Protein AF-A0A835CN83-F1 (afdb_monomer_lite)

Foldseek 3Di:
DDDDDDDDDDDDDDDDDDDDDDDDDDDPDPPCPVVPVVVLVVLCVVVVVLLVDPDPVSDALVNLVVLLVVLLDLSSLLSCLQCLLVQCPDPRRVVSSLSNVVSSVVNLPVPDPSSVCSQPPRVQPRPPVNPLSVCCVVPVVPPQNLLSVLVVVLVVCVSVLVPDLLLVVLCVLLPDDPVVLVVLQPDPQLLVSVVSSLLVLLSSLLSHHPVLLVVVVCVVVVNPPPVVSLQVSLVSLLSSLLSVLVSLLDLVNCVSSVDDLVSSLVSNCSSQLNDDLCVNQVSHNPPPPVCSVSSSCSNNLHANDQSSLVSLLVSCPDPSNVHALVSSLVSSLVNLVSQLLNADPVRRSQDDQDLCSLVSQLVSQWDDDDPPFDFDPPDDAAGKGFQVSNLSSLVSLLSNCLSYVQHSVVCCCPQFQQNVVLLLCLQLVPLFPPPPLQQDPVVSVVLVVVQVVQLVVFLVSLQVNVCRRCVRPVNDRGDPVRDPCSVTIDGSDRRDGHHGRDPVSSVVSSVCCVSSVSSLSLQQDVNPRSVVVSVVSSVVRDPDQSPSLLVSLVPNPDDPVSHDLLSLLSNQLSDDPVCCVVDVSSVVSLVVLLCCQAPLPHDLVSNLRNCLNLLVQCLDPDPSSNVSSVSSVCSNLVPQDQPPPPDDDDDDDDDDDDDDDDDDDDDDDDDPDPPVVVVVVVPCVVCVRRQVSGSSSVVNLVVNLVSVVSVCVVDVCPPVNCVSPVPDDDPPPPD

Structure (mmCIF, N/CA/C/O backbone):
data_AF-A0A835CN83-F1
#
_entry.id   AF-A0A835CN83-F1
#
loop_
_atom_site.group_PDB
_atom_site.id
_atom_site.type_symbol
_atom_site.label_atom_id
_atom_site.label_alt_id
_atom_site.label_comp_id
_atom_site.label_asym_id
_atom_site.label_entity_id
_atom_site.label_seq_id
_atom_site.pdbx_PDB_ins_code
_atom_site.Cartn_x
_atom_site.Cartn_y
_atom_site.Cartn_z
_atom_site.occupancy
_atom_site.B_iso_or_equiv
_atom_site.auth_seq_id
_atom_site.auth_comp_id
_atom_site.auth_asym_id
_atom_site.auth_atom_id
_atom_site.pdbx_PDB_model_num
ATOM 1 N N . MET A 1 1 ? 28.971 -38.836 -29.213 1.00 28.48 1 MET A N 1
ATOM 2 C CA . MET A 1 1 ? 29.038 -39.868 -30.262 1.00 28.48 1 MET A CA 1
ATOM 3 C C . MET A 1 1 ? 27.777 -39.673 -31.078 1.00 28.48 1 MET A C 1
ATOM 5 O O . MET A 1 1 ? 26.727 -39.728 -30.466 1.00 28.48 1 MET A O 1
ATOM 9 N N . GLU A 1 2 ? 27.966 -39.272 -32.339 1.00 25.97 2 GLU A N 1
ATOM 10 C CA . GLU A 1 2 ? 27.030 -39.091 -33.472 1.00 25.97 2 GLU A CA 1
ATOM 11 C C . GLU A 1 2 ? 25.628 -38.470 -33.270 1.00 25.97 2 GLU A C 1
ATOM 13 O O . GLU A 1 2 ? 24.871 -38.804 -32.368 1.00 25.97 2 GLU A O 1
ATOM 18 N N . CYS A 1 3 ? 25.355 -37.506 -34.155 1.00 33.38 3 CYS A N 1
ATOM 19 C CA . CYS A 1 3 ? 24.150 -36.700 -34.333 1.00 33.38 3 CYS A CA 1
ATOM 20 C C . CYS A 1 3 ? 22.911 -37.531 -34.692 1.00 33.38 3 CYS A C 1
ATOM 22 O O . CYS A 1 3 ? 23.062 -38.555 -35.343 1.00 33.38 3 CYS A O 1
ATOM 24 N N . ASP A 1 4 ? 21.718 -37.008 -34.387 1.00 25.53 4 ASP A N 1
ATOM 25 C CA . ASP A 1 4 ? 20.639 -36.902 -35.378 1.00 25.53 4 ASP A CA 1
ATOM 26 C C . ASP A 1 4 ? 19.618 -35.827 -34.963 1.00 25.53 4 ASP A C 1
ATOM 28 O O . ASP A 1 4 ? 19.168 -35.761 -33.816 1.00 25.53 4 ASP A O 1
ATOM 32 N N . ASP A 1 5 ? 19.335 -34.942 -35.920 1.00 34.91 5 ASP A N 1
ATOM 33 C CA . ASP A 1 5 ? 18.333 -33.880 -35.892 1.00 34.91 5 ASP A CA 1
ATOM 34 C C . ASP A 1 5 ? 16.921 -34.478 -35.932 1.00 34.91 5 ASP A C 1
ATOM 36 O O . ASP A 1 5 ? 16.636 -35.310 -36.790 1.00 34.91 5 ASP A O 1
ATOM 40 N N . ASP A 1 6 ? 16.000 -33.973 -35.103 1.00 27.52 6 ASP A N 1
ATOM 41 C CA . ASP A 1 6 ? 14.572 -34.136 -35.384 1.00 27.52 6 ASP A CA 1
ATOM 42 C C . ASP A 1 6 ? 13.789 -32.850 -35.079 1.00 27.52 6 ASP A C 1
ATOM 44 O O . ASP A 1 6 ? 13.500 -32.469 -33.940 1.00 27.52 6 ASP A O 1
ATOM 48 N N . SER A 1 7 ? 13.484 -32.126 -36.154 1.00 31.75 7 SER A N 1
ATOM 49 C CA . SER A 1 7 ? 12.671 -30.917 -36.177 1.00 31.75 7 SER A CA 1
ATOM 50 C C . SER A 1 7 ? 11.182 -31.263 -36.054 1.00 31.75 7 SER A C 1
ATOM 52 O O . SER A 1 7 ? 10.487 -31.457 -37.053 1.00 31.75 7 SER A O 1
ATOM 54 N N . GLY A 1 8 ? 10.666 -31.298 -34.826 1.00 28.48 8 GLY A N 1
ATOM 55 C CA . GLY A 1 8 ? 9.232 -31.423 -34.551 1.00 28.48 8 GLY A CA 1
ATOM 56 C C . GLY A 1 8 ? 8.462 -30.135 -34.867 1.00 28.48 8 GLY A C 1
ATOM 57 O O . GLY A 1 8 ? 8.512 -29.167 -34.109 1.00 28.48 8 GLY A O 1
ATOM 58 N N . THR A 1 9 ? 7.716 -30.124 -35.974 1.00 31.83 9 THR A N 1
ATOM 59 C CA . THR A 1 9 ? 6.737 -29.070 -36.297 1.00 31.83 9 THR A CA 1
ATOM 60 C C . THR A 1 9 ? 5.419 -29.358 -35.574 1.00 31.83 9 THR A C 1
ATOM 62 O O . THR A 1 9 ? 4.858 -30.446 -35.695 1.00 31.83 9 THR A O 1
ATOM 65 N N . SER A 1 10 ? 4.921 -28.382 -34.816 1.00 31.45 10 SER A N 1
ATOM 66 C CA . SER A 1 10 ? 3.666 -28.451 -34.069 1.00 31.45 10 SER A CA 1
ATOM 67 C C . SER A 1 10 ? 2.433 -28.426 -34.982 1.00 31.45 10 SER A C 1
ATOM 69 O O . SER A 1 10 ? 2.296 -27.608 -35.890 1.00 31.45 10 SER A O 1
ATOM 71 N N . ILE A 1 11 ? 1.513 -29.346 -34.698 1.00 31.83 11 ILE A N 1
ATOM 72 C CA . ILE A 1 11 ? 0.215 -29.528 -35.350 1.00 31.83 11 ILE A CA 1
ATOM 73 C C . ILE A 1 11 ? -0.768 -28.469 -34.825 1.00 31.83 11 ILE A C 1
ATOM 75 O O . ILE A 1 11 ? -1.024 -28.411 -33.623 1.00 31.83 11 ILE A O 1
ATOM 79 N N . ILE A 1 12 ? -1.371 -27.676 -35.719 1.00 32.22 12 ILE A N 1
ATOM 80 C CA . ILE A 1 12 ? -2.591 -26.900 -35.441 1.00 32.22 12 ILE A CA 1
ATOM 81 C C . ILE A 1 12 ? -3.734 -27.499 -36.259 1.00 32.22 12 ILE A C 1
ATOM 83 O O . ILE A 1 12 ? -3.669 -27.605 -37.482 1.00 32.22 12 ILE A O 1
ATOM 87 N N . ALA A 1 13 ? -4.781 -27.900 -35.545 1.00 39.31 13 ALA A N 1
ATOM 88 C CA . ALA A 1 13 ? -6.008 -28.470 -36.071 1.00 39.31 13 ALA A CA 1
ATOM 89 C C . ALA A 1 13 ? -6.891 -27.429 -36.780 1.00 39.31 13 ALA A C 1
ATOM 91 O O . ALA A 1 13 ? -7.047 -26.306 -36.306 1.00 39.31 13 ALA A O 1
ATOM 92 N N . SER A 1 14 ? -7.574 -27.847 -37.848 1.00 31.44 14 SER A N 1
ATOM 93 C CA . SER A 1 14 ? -8.943 -27.405 -38.141 1.00 31.44 14 SER A CA 1
ATOM 94 C C . SER A 1 14 ? -9.668 -28.428 -39.026 1.00 31.44 14 SER A C 1
ATOM 96 O O . SER A 1 14 ? -9.102 -29.060 -39.911 1.00 31.44 14 SER A O 1
ATOM 98 N N . SER A 1 15 ? -10.930 -28.634 -38.673 1.00 33.78 15 SER A N 1
ATOM 99 C CA . SER A 1 15 ? -11.904 -29.626 -39.126 1.00 33.78 15 SER A CA 1
ATOM 100 C C . SER A 1 15 ? -12.520 -29.344 -40.500 1.00 33.78 15 SER A C 1
ATOM 102 O O . SER A 1 15 ? -12.870 -28.196 -40.765 1.00 33.78 15 SER A O 1
ATOM 104 N N . SER A 1 16 ? -12.834 -30.381 -41.286 1.00 30.92 16 SER A N 1
ATOM 105 C CA . SER A 1 16 ? -14.199 -30.756 -41.744 1.00 30.92 16 SER A CA 1
ATOM 106 C C . SER A 1 16 ? -14.131 -31.830 -42.847 1.00 30.92 16 SER A C 1
ATOM 108 O O . SER A 1 16 ? -13.109 -31.993 -43.502 1.00 30.92 16 SER A O 1
ATOM 110 N N . GLY A 1 17 ? -15.176 -32.658 -42.937 1.00 36.66 17 GLY A N 1
ATOM 111 C CA . GLY A 1 17 ? -15.138 -34.001 -43.526 1.00 36.66 17 GLY A CA 1
ATOM 112 C C . GLY A 1 17 ? -14.997 -34.090 -45.048 1.00 36.66 17 GLY A C 1
ATOM 113 O O . GLY A 1 17 ? -15.266 -33.132 -45.760 1.00 36.66 17 GLY A O 1
ATOM 114 N N . ILE A 1 18 ? -14.629 -35.288 -45.519 1.00 33.12 18 ILE A N 1
ATOM 115 C CA . ILE A 1 18 ? -15.346 -36.129 -46.502 1.00 33.12 18 ILE A CA 1
ATOM 116 C C . ILE A 1 18 ? -14.548 -37.439 -46.685 1.00 33.12 18 ILE A C 1
ATOM 118 O O . ILE A 1 18 ? -13.342 -37.396 -46.882 1.00 33.12 18 ILE A O 1
ATOM 122 N N . GLY A 1 19 ? -15.254 -38.577 -46.627 1.00 34.69 19 GLY A N 1
ATOM 123 C CA . GLY A 1 19 ? -15.025 -39.790 -47.435 1.00 34.69 19 GLY A CA 1
ATOM 124 C C . GLY A 1 19 ? -13.675 -40.512 -47.345 1.00 34.69 19 GLY A C 1
ATOM 125 O O . GLY A 1 19 ? -12.670 -40.042 -47.862 1.00 34.69 19 GLY A O 1
ATOM 126 N N . GLY A 1 20 ? -13.681 -41.720 -46.774 1.00 46.16 20 GLY A N 1
ATOM 127 C CA . GLY A 1 20 ? -12.511 -42.594 -46.717 1.00 46.16 20 GLY A CA 1
ATOM 128 C C . GLY A 1 20 ? -12.016 -43.057 -48.087 1.00 46.16 20 GLY A C 1
ATOM 129 O O . GLY A 1 20 ? -12.813 -43.539 -48.884 1.00 46.16 20 GLY A O 1
ATOM 130 N N . ILE A 1 21 ? -10.700 -42.952 -48.296 1.00 41.84 21 ILE A N 1
ATOM 131 C CA . ILE A 1 21 ? -9.872 -43.738 -49.224 1.00 41.84 21 ILE A CA 1
ATOM 132 C C . ILE A 1 21 ? -8.478 -43.867 -48.571 1.00 41.84 21 ILE A C 1
ATOM 134 O O . ILE A 1 21 ? -8.023 -42.954 -47.882 1.00 41.84 21 ILE A O 1
ATOM 138 N N . ASP A 1 22 ? -7.871 -45.038 -48.735 1.00 43.28 22 ASP A N 1
ATOM 139 C CA . ASP A 1 22 ? -6.650 -45.577 -48.127 1.00 43.28 22 ASP A CA 1
ATOM 140 C C . ASP A 1 22 ? -5.519 -44.589 -47.768 1.00 43.28 22 ASP A C 1
ATOM 142 O O . ASP A 1 22 ? -5.039 -43.802 -48.584 1.00 43.28 22 ASP A O 1
ATOM 146 N N . LYS A 1 23 ? -5.024 -44.706 -46.527 1.00 46.34 23 LYS A N 1
ATOM 147 C CA . LYS A 1 23 ? -3.809 -44.040 -46.037 1.00 46.34 23 LYS A CA 1
ATOM 148 C C . LYS A 1 23 ? -2.563 -44.686 -46.655 1.00 46.34 23 LYS A C 1
ATOM 150 O O . LYS A 1 23 ? -1.964 -45.572 -46.054 1.00 46.34 23 LYS A O 1
ATOM 155 N N . SER A 1 24 ? -2.141 -44.219 -47.823 1.00 51.28 24 SER A N 1
ATOM 156 C CA . SER A 1 24 ? -0.735 -44.317 -48.227 1.00 51.28 24 SER A CA 1
ATOM 157 C C . SER A 1 24 ? 0.057 -43.213 -47.516 1.00 51.28 24 SER A C 1
ATOM 159 O O . SER A 1 24 ? -0.298 -42.038 -47.626 1.00 51.28 24 SER A O 1
ATOM 161 N N . GLU A 1 25 ? 1.101 -43.578 -46.769 1.00 50.91 25 GLU A N 1
ATOM 162 C CA . GLU A 1 25 ? 2.053 -42.640 -46.160 1.00 50.91 25 GLU A CA 1
ATOM 163 C C . GLU A 1 25 ? 2.728 -41.798 -47.252 1.00 50.91 25 GLU A C 1
ATOM 165 O O . GLU A 1 25 ? 3.646 -42.243 -47.939 1.00 50.91 25 GLU A O 1
ATOM 170 N N . TYR A 1 26 ? 2.259 -40.567 -47.442 1.00 53.47 26 TYR A N 1
ATOM 171 C CA . TYR A 1 26 ? 2.973 -39.578 -48.238 1.00 53.47 26 TYR A CA 1
ATOM 172 C C . TYR A 1 26 ? 3.958 -38.852 -47.324 1.00 53.47 26 TYR A C 1
ATOM 174 O O . TYR A 1 26 ? 3.541 -38.147 -46.405 1.00 53.47 26 TYR A O 1
ATOM 182 N N . ASN A 1 27 ? 5.260 -38.984 -47.594 1.00 58.88 27 ASN A N 1
ATOM 183 C CA . ASN A 1 27 ? 6.277 -38.139 -46.972 1.00 58.88 27 ASN A CA 1
ATOM 184 C C . ASN A 1 27 ? 6.046 -36.687 -47.404 1.00 58.88 27 ASN A C 1
ATOM 186 O O . ASN A 1 27 ? 6.345 -36.298 -48.536 1.00 58.88 27 ASN A O 1
ATOM 190 N N . ILE A 1 28 ? 5.485 -35.883 -46.501 1.00 68.00 28 ILE A N 1
ATOM 191 C CA . ILE A 1 28 ? 5.329 -34.442 -46.688 1.00 68.00 28 ILE A CA 1
ATOM 192 C C . ILE A 1 28 ? 6.710 -33.812 -46.493 1.00 68.00 28 ILE A C 1
ATOM 194 O O . ILE A 1 28 ? 7.106 -33.468 -45.385 1.00 68.00 28 ILE A O 1
ATOM 198 N N . ILE A 1 29 ? 7.459 -33.680 -47.585 1.00 68.12 29 ILE A N 1
ATOM 199 C CA . ILE A 1 29 ? 8.727 -32.944 -47.607 1.00 68.12 29 ILE A CA 1
ATOM 200 C C . ILE A 1 29 ? 8.397 -31.475 -47.911 1.00 68.12 29 ILE A C 1
ATOM 202 O O . ILE A 1 29 ? 7.585 -31.216 -48.811 1.00 68.12 29 ILE A O 1
ATOM 206 N N . PRO A 1 30 ? 8.985 -30.489 -47.206 1.00 68.25 30 PRO A N 1
ATOM 207 C CA . PRO A 1 30 ? 8.764 -29.086 -47.522 1.00 68.25 30 PRO A CA 1
ATOM 208 C C . PRO A 1 30 ? 9.086 -28.826 -48.998 1.00 68.25 30 PRO A C 1
ATOM 210 O O . PRO A 1 30 ? 10.196 -29.076 -49.457 1.00 68.25 30 PRO A O 1
ATOM 213 N N . ARG A 1 31 ? 8.102 -28.313 -49.746 1.00 69.44 31 ARG A N 1
ATOM 214 C CA . ARG A 1 31 ? 8.137 -28.146 -51.215 1.00 69.44 31 ARG A CA 1
ATOM 215 C C . ARG A 1 31 ? 9.393 -27.432 -51.750 1.00 69.44 31 ARG A C 1
ATOM 217 O O . ARG A 1 31 ? 9.719 -27.578 -52.922 1.00 69.44 31 ARG A O 1
ATOM 224 N N . TYR A 1 32 ? 10.070 -26.657 -50.904 1.00 70.62 32 TYR A N 1
ATOM 225 C CA . TYR A 1 32 ? 11.176 -25.768 -51.256 1.00 70.62 32 TYR A CA 1
ATOM 226 C C . TYR A 1 32 ? 12.497 -26.099 -50.545 1.00 70.62 32 TYR A C 1
ATOM 228 O O . TYR A 1 32 ? 13.375 -25.240 -50.503 1.00 70.62 32 TYR A O 1
ATOM 236 N N . THR A 1 33 ? 12.678 -27.309 -50.000 1.00 66.69 33 THR A N 1
ATOM 237 C CA . THR A 1 33 ? 13.948 -27.725 -49.358 1.00 66.69 33 THR A CA 1
ATOM 238 C C . THR A 1 33 ? 15.170 -27.451 -50.241 1.00 66.69 33 THR A C 1
ATOM 240 O O . THR A 1 33 ? 16.160 -26.906 -49.767 1.00 66.69 33 THR A O 1
ATOM 243 N N . ASN A 1 34 ? 15.059 -27.702 -51.548 1.00 68.56 34 ASN A N 1
ATOM 244 C CA . ASN A 1 34 ? 16.145 -27.493 -52.517 1.00 68.56 34 ASN A CA 1
ATOM 245 C C . ASN A 1 34 ? 16.208 -26.062 -53.082 1.00 68.56 34 ASN A C 1
ATOM 247 O O . ASN A 1 34 ? 17.087 -25.736 -53.877 1.00 68.56 34 ASN A O 1
ATOM 251 N N . SER A 1 35 ? 15.260 -25.193 -52.721 1.00 74.19 35 SER A N 1
ATOM 252 C CA . SER A 1 35 ? 15.257 -23.795 -53.162 1.00 74.19 35 SER A CA 1
ATOM 253 C C . SER A 1 35 ? 16.137 -22.904 -52.285 1.00 74.19 35 SER A C 1
ATOM 255 O O . SER A 1 35 ? 16.469 -21.809 -52.730 1.00 74.19 35 SER A O 1
ATOM 257 N N . SER A 1 36 ? 16.533 -23.356 -51.085 1.00 71.62 36 SER A N 1
ATOM 258 C CA . SER A 1 36 ? 17.379 -22.583 -50.160 1.00 71.62 36 SER A CA 1
ATOM 259 C C . SER A 1 36 ? 18.681 -22.135 -50.832 1.00 71.62 36 SER A C 1
ATOM 261 O O . SER A 1 36 ? 18.956 -20.938 -50.902 1.00 71.62 36 SER A O 1
ATOM 263 N N . ASP A 1 37 ? 19.404 -23.070 -51.454 1.00 77.25 37 ASP A N 1
ATOM 264 C CA . ASP A 1 37 ? 20.700 -22.799 -52.093 1.00 77.25 37 ASP A CA 1
ATOM 265 C C . ASP A 1 37 ? 20.566 -21.858 -53.297 1.00 77.25 37 ASP A C 1
ATOM 267 O O . ASP A 1 37 ? 21.377 -20.955 -53.507 1.00 77.25 37 ASP A O 1
ATOM 271 N N . SER A 1 38 ? 19.491 -22.029 -54.074 1.00 81.19 38 SER A N 1
ATOM 272 C CA . SER A 1 38 ? 19.186 -21.161 -55.218 1.00 81.19 38 SER A CA 1
ATOM 273 C C . SER A 1 38 ? 18.851 -19.736 -54.767 1.00 81.19 38 SER A C 1
ATOM 275 O O . SER A 1 38 ? 19.293 -18.770 -55.388 1.00 81.19 38 SER A O 1
ATOM 277 N N . ILE A 1 39 ? 18.100 -19.590 -53.671 1.00 81.12 39 ILE A N 1
ATOM 278 C CA . ILE A 1 39 ? 17.766 -18.291 -53.078 1.00 81.12 39 ILE A CA 1
ATOM 279 C C . ILE A 1 39 ? 19.020 -17.635 -52.488 1.00 81.12 39 ILE A C 1
ATOM 281 O O . ILE A 1 39 ? 19.223 -16.439 -52.706 1.00 81.12 39 ILE A O 1
ATOM 285 N N . GLU A 1 40 ? 19.883 -18.387 -51.795 1.00 82.38 40 GLU A N 1
ATOM 286 C CA . GLU A 1 40 ? 21.149 -17.866 -51.262 1.00 82.38 40 GLU A CA 1
ATOM 287 C C . GLU A 1 40 ? 22.059 -17.361 -52.390 1.00 82.38 40 GLU A C 1
ATOM 289 O O . GLU A 1 40 ? 22.641 -16.280 -52.262 1.00 82.38 40 GLU A O 1
ATOM 294 N N . LEU A 1 41 ? 22.122 -18.069 -53.523 1.00 84.31 41 LEU A N 1
ATOM 295 C CA . LEU A 1 41 ? 22.903 -17.659 -54.692 1.00 84.31 41 LEU A CA 1
ATOM 296 C C . LEU A 1 41 ? 22.349 -16.381 -55.345 1.00 84.31 41 LEU A C 1
ATOM 298 O O . LEU A 1 41 ? 23.093 -15.415 -55.521 1.00 84.31 41 LEU A O 1
ATOM 302 N N . ILE A 1 42 ? 21.038 -16.330 -55.617 1.00 86.62 42 ILE A N 1
ATOM 303 C CA . ILE A 1 42 ? 20.370 -15.146 -56.192 1.00 86.62 42 ILE A CA 1
ATOM 304 C C . ILE A 1 42 ? 20.563 -13.924 -55.288 1.00 86.62 42 ILE A C 1
ATOM 306 O O . ILE A 1 42 ? 20.898 -12.834 -55.764 1.00 86.62 42 ILE A O 1
ATOM 310 N N . MET A 1 43 ? 20.372 -14.091 -53.976 1.00 87.12 43 MET A N 1
ATOM 311 C CA . MET A 1 43 ? 20.543 -13.002 -53.015 1.00 87.12 43 MET A CA 1
ATOM 312 C C . MET A 1 43 ? 21.997 -12.555 -52.918 1.00 87.12 43 MET A C 1
ATOM 314 O O . MET A 1 43 ? 22.267 -11.353 -52.903 1.00 87.12 43 MET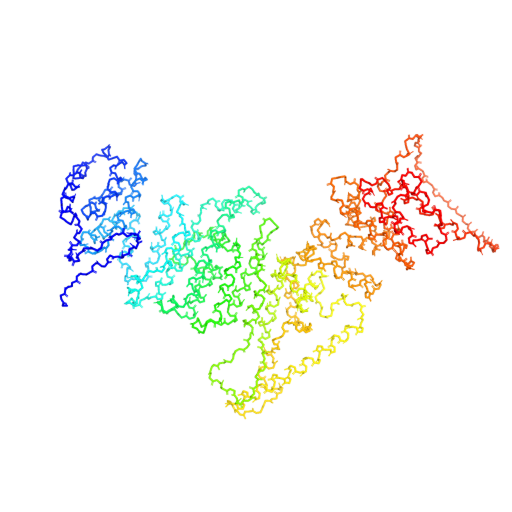 A O 1
ATOM 318 N N . SER A 1 44 ? 22.942 -13.496 -52.918 1.00 83.69 44 SER A N 1
ATOM 319 C CA . SER A 1 44 ? 24.368 -13.177 -52.909 1.00 83.69 44 SER A CA 1
ATOM 320 C C . SER A 1 44 ? 24.756 -12.337 -54.124 1.00 83.69 44 SER A C 1
ATOM 322 O O . SER A 1 44 ? 25.414 -11.311 -53.964 1.00 83.69 44 SER A O 1
ATOM 324 N N . ASP A 1 45 ? 24.307 -12.702 -55.324 1.00 85.62 45 ASP A N 1
ATOM 325 C CA . ASP A 1 45 ? 24.616 -11.956 -56.550 1.00 85.62 45 ASP A CA 1
ATOM 326 C C . ASP A 1 45 ? 23.939 -10.581 -56.591 1.00 85.62 45 ASP A C 1
ATOM 328 O O . ASP A 1 45 ? 24.572 -9.592 -56.963 1.00 85.62 45 ASP A O 1
ATOM 332 N N . THR A 1 46 ? 22.702 -10.485 -56.099 1.00 85.19 46 THR A N 1
ATOM 333 C CA . THR A 1 46 ? 21.955 -9.217 -56.014 1.00 85.19 46 THR A CA 1
ATOM 334 C C . THR A 1 46 ? 22.617 -8.214 -55.060 1.00 85.19 46 THR A C 1
ATOM 336 O O . THR A 1 46 ? 22.586 -7.003 -55.293 1.00 85.19 46 THR A O 1
ATOM 339 N N . ILE A 1 47 ? 23.225 -8.695 -53.972 1.00 87.56 47 ILE A N 1
ATOM 340 C CA . ILE A 1 47 ? 23.798 -7.853 -52.910 1.00 87.56 47 ILE A CA 1
ATOM 341 C C . ILE A 1 47 ? 25.278 -7.521 -53.171 1.00 87.56 47 ILE A C 1
ATOM 343 O O . ILE A 1 47 ? 25.732 -6.442 -52.779 1.00 87.56 47 ILE A O 1
ATOM 347 N N . LYS A 1 48 ? 26.030 -8.390 -53.864 1.00 83.06 48 LYS A N 1
ATOM 348 C CA . LYS A 1 48 ? 27.472 -8.218 -54.142 1.00 83.06 48 LYS A CA 1
ATOM 349 C C . LYS A 1 48 ? 27.808 -6.868 -54.769 1.00 83.06 48 LYS A C 1
ATOM 351 O O . LYS A 1 48 ? 28.690 -6.167 -54.275 1.00 83.06 48 LYS A O 1
ATOM 356 N N . GLU A 1 49 ? 27.119 -6.486 -55.842 1.00 81.44 49 GLU A N 1
ATOM 357 C CA . GLU A 1 49 ? 27.463 -5.274 -56.590 1.00 81.44 49 GLU A CA 1
ATOM 358 C C . GLU A 1 49 ? 27.171 -3.980 -55.798 1.00 81.44 49 GLU A C 1
ATOM 360 O O . GLU A 1 49 ? 28.088 -3.160 -55.654 1.00 81.44 49 GLU A O 1
ATOM 365 N N . PRO A 1 50 ? 25.979 -3.785 -55.190 1.00 81.31 50 PRO A N 1
ATOM 366 C CA . PRO A 1 50 ? 25.738 -2.651 -54.293 1.00 81.31 50 PRO A CA 1
ATOM 367 C C . PRO A 1 50 ? 26.705 -2.607 -53.098 1.00 81.31 50 PRO A C 1
ATOM 369 O O . PRO A 1 50 ? 27.101 -1.529 -52.648 1.00 81.31 50 PRO A O 1
ATOM 372 N N . MET A 1 51 ? 27.134 -3.768 -52.592 1.00 80.44 51 MET A N 1
ATOM 373 C CA . MET A 1 51 ? 28.084 -3.867 -51.480 1.00 80.44 51 MET A CA 1
ATOM 374 C C . MET A 1 51 ? 29.549 -3.674 -51.879 1.00 80.44 51 MET A C 1
ATOM 376 O O . MET A 1 51 ? 30.349 -3.296 -51.026 1.00 80.44 51 MET A O 1
ATOM 380 N N . ALA A 1 52 ? 29.927 -3.810 -53.147 1.00 77.38 52 ALA A N 1
ATOM 381 C CA . ALA A 1 52 ? 31.291 -3.526 -53.603 1.00 77.38 52 ALA A CA 1
ATOM 382 C C . ALA A 1 52 ? 31.557 -2.021 -53.803 1.00 77.38 52 ALA A C 1
ATOM 384 O O . ALA A 1 52 ? 32.695 -1.556 -53.696 1.00 77.38 52 ALA A O 1
ATOM 385 N N . ARG A 1 53 ? 30.511 -1.223 -54.056 1.00 74.19 53 ARG A N 1
ATOM 386 C CA . ARG A 1 53 ? 30.644 0.217 -54.328 1.00 74.19 53 ARG A CA 1
ATOM 387 C C . ARG A 1 53 ? 31.047 0.998 -53.064 1.00 74.19 53 ARG A C 1
ATOM 389 O O . ARG A 1 53 ? 30.510 0.787 -51.973 1.00 74.19 53 ARG A O 1
ATOM 396 N N . ARG A 1 54 ? 32.013 1.919 -53.211 1.00 57.81 54 ARG A N 1
ATOM 397 C CA . ARG A 1 54 ? 32.517 2.795 -52.126 1.00 57.81 54 ARG A CA 1
ATOM 398 C C . ARG A 1 54 ? 31.686 4.074 -51.924 1.00 57.81 54 ARG A C 1
ATOM 400 O O . ARG A 1 54 ? 31.786 4.687 -50.868 1.00 57.81 54 ARG A O 1
ATOM 407 N N . GLN A 1 55 ? 30.878 4.482 -52.906 1.00 62.03 55 GLN A N 1
ATOM 408 C CA . GLN A 1 55 ? 30.098 5.727 -52.860 1.00 62.03 55 GLN A CA 1
ATOM 409 C C . GLN A 1 55 ? 28.758 5.545 -52.122 1.00 62.03 55 GLN A C 1
ATOM 411 O O . GLN A 1 55 ? 27.957 4.679 -52.481 1.00 62.03 55 GLN A O 1
ATOM 416 N N . GLN A 1 56 ? 28.506 6.388 -51.112 1.00 57.34 56 GLN A N 1
ATOM 417 C CA . GLN A 1 56 ? 27.336 6.322 -50.220 1.00 57.34 56 GLN A CA 1
ATOM 418 C C . GLN A 1 56 ? 25.988 6.559 -50.922 1.00 57.34 56 GLN A C 1
ATOM 420 O O . GLN A 1 56 ? 24.988 5.979 -50.505 1.00 57.34 56 GLN A O 1
ATOM 425 N N . ASP A 1 57 ? 25.955 7.358 -51.991 1.00 60.69 57 ASP A N 1
ATOM 426 C CA . ASP A 1 57 ? 24.708 7.800 -52.640 1.00 60.69 57 ASP A CA 1
ATOM 427 C C . ASP A 1 57 ? 23.956 6.693 -53.396 1.00 60.69 57 ASP A C 1
ATOM 429 O O . ASP A 1 57 ? 22.819 6.877 -53.821 1.00 60.69 57 ASP A O 1
ATOM 433 N N . THR A 1 58 ? 24.568 5.515 -53.533 1.00 67.25 58 THR A N 1
ATOM 434 C CA . THR A 1 58 ? 23.960 4.354 -54.199 1.00 67.25 58 THR A CA 1
ATOM 435 C C . THR A 1 58 ? 23.115 3.483 -53.263 1.00 67.25 58 THR A C 1
ATOM 437 O O . THR A 1 58 ? 22.316 2.676 -53.738 1.00 67.25 58 THR A O 1
ATOM 440 N N . ILE A 1 59 ? 23.245 3.650 -51.940 1.00 84.69 59 ILE A N 1
ATOM 441 C CA . ILE A 1 59 ? 22.511 2.853 -50.949 1.00 84.69 59 ILE A CA 1
ATOM 442 C C . ILE A 1 59 ? 21.203 3.552 -50.574 1.00 84.69 59 ILE A C 1
ATOM 444 O O . ILE A 1 59 ? 21.190 4.639 -49.998 1.00 84.69 59 ILE A O 1
ATOM 448 N N . THR A 1 60 ? 20.081 2.898 -50.875 1.00 87.56 60 THR A N 1
ATOM 449 C CA . THR A 1 60 ? 18.735 3.422 -50.610 1.00 87.56 60 THR A CA 1
ATOM 450 C C . THR A 1 60 ? 18.115 2.807 -49.354 1.00 87.56 60 THR A C 1
ATOM 452 O O . THR A 1 60 ? 18.512 1.740 -48.888 1.00 87.56 60 THR A O 1
ATOM 455 N N . LYS A 1 61 ? 17.061 3.446 -48.827 1.00 87.06 61 LYS A N 1
ATOM 456 C CA . LYS A 1 61 ? 16.258 2.891 -47.721 1.00 87.06 61 LYS A CA 1
ATOM 457 C C . LYS A 1 61 ? 15.688 1.506 -48.055 1.00 87.06 61 LYS A C 1
ATOM 459 O O . LYS A 1 61 ? 15.639 0.646 -47.185 1.00 87.06 61 LYS A O 1
ATOM 464 N N . ASN A 1 62 ? 15.272 1.300 -49.306 1.00 89.81 62 ASN A N 1
ATOM 465 C CA . ASN A 1 62 ? 14.699 0.033 -49.765 1.00 89.81 62 ASN A CA 1
ATOM 466 C C . ASN A 1 62 ? 15.751 -1.071 -49.821 1.00 89.81 62 ASN A C 1
ATOM 468 O O . ASN A 1 62 ? 15.452 -2.208 -49.479 1.00 89.81 62 ASN A O 1
ATOM 472 N N . PHE A 1 63 ? 16.987 -0.725 -50.179 1.00 90.75 63 PHE A N 1
ATOM 473 C CA . PHE A 1 63 ? 18.090 -1.673 -50.152 1.00 90.75 63 PHE A CA 1
ATOM 474 C C . PHE A 1 63 ? 18.377 -2.166 -48.726 1.00 90.75 63 PHE A C 1
ATOM 476 O O . PHE A 1 63 ? 18.501 -3.363 -48.505 1.00 90.75 63 PHE A O 1
ATOM 483 N N . LEU A 1 64 ? 18.381 -1.275 -47.730 1.00 87.50 64 LEU A N 1
ATOM 484 C CA . LEU A 1 64 ? 18.547 -1.687 -46.330 1.00 87.50 64 LEU A CA 1
ATOM 485 C C . LEU A 1 64 ? 17.386 -2.558 -45.823 1.00 87.50 64 LEU A C 1
ATOM 487 O O . LEU A 1 64 ? 17.626 -3.512 -45.094 1.00 87.50 64 LEU A O 1
ATOM 491 N N . LYS A 1 65 ? 16.147 -2.299 -46.259 1.00 85.62 65 LYS A N 1
ATOM 492 C CA . LYS A 1 65 ? 14.997 -3.172 -45.958 1.00 85.62 65 LYS A CA 1
ATOM 493 C C . LYS A 1 65 ? 15.104 -4.552 -46.615 1.00 85.62 65 LYS A C 1
ATOM 495 O O . LYS A 1 65 ? 14.726 -5.551 -46.004 1.00 85.62 65 LYS A O 1
ATOM 500 N N . LEU A 1 66 ? 15.631 -4.618 -47.841 1.00 90.44 66 LEU A N 1
ATOM 501 C CA . LEU A 1 66 ? 15.947 -5.886 -48.502 1.00 90.44 66 LEU A CA 1
ATOM 502 C C . LEU A 1 66 ? 16.968 -6.676 -47.674 1.00 90.44 66 LEU A C 1
ATOM 504 O O . LEU A 1 66 ? 16.757 -7.858 -47.429 1.00 90.44 66 LEU A O 1
ATOM 508 N N . LEU A 1 67 ? 18.023 -6.023 -47.176 1.00 88.94 67 LEU A N 1
ATOM 509 C CA . LEU A 1 67 ? 18.978 -6.674 -46.275 1.00 88.94 67 LEU A CA 1
ATOM 510 C C . LEU A 1 67 ? 18.284 -7.180 -45.004 1.00 88.94 67 LEU A C 1
ATOM 512 O O . LEU A 1 67 ? 18.440 -8.348 -44.675 1.00 88.94 67 LEU A O 1
ATOM 516 N N . SER A 1 68 ? 17.445 -6.368 -44.348 1.00 81.56 68 SER A N 1
ATOM 517 C CA . SER A 1 68 ? 16.749 -6.766 -43.111 1.00 81.56 68 SER A CA 1
ATOM 518 C C . SER A 1 68 ? 15.893 -8.017 -43.300 1.00 81.56 68 SER A C 1
ATOM 520 O O . SER A 1 68 ? 15.943 -8.942 -42.494 1.00 81.56 68 SER A O 1
ATOM 522 N N . THR A 1 69 ? 15.135 -8.067 -44.395 1.00 86.75 69 THR A N 1
ATOM 523 C CA . THR A 1 69 ? 14.247 -9.197 -44.719 1.00 86.75 69 THR A CA 1
ATOM 524 C C . THR A 1 69 ? 15.004 -10.453 -45.147 1.00 86.75 69 THR A C 1
ATOM 526 O O . THR A 1 69 ? 14.484 -11.556 -45.008 1.00 86.75 69 THR A O 1
ATOM 529 N N . THR A 1 70 ? 16.245 -10.309 -45.619 1.00 87.81 70 THR A N 1
ATOM 530 C CA . THR A 1 70 ? 17.100 -11.419 -46.071 1.00 87.81 70 THR A CA 1
ATOM 531 C C . THR A 1 70 ? 18.204 -11.776 -45.072 1.00 87.81 70 THR A C 1
ATOM 533 O O . THR A 1 70 ? 18.978 -12.701 -45.312 1.00 87.81 70 THR A O 1
ATOM 536 N N . CYS A 1 71 ? 18.239 -11.128 -43.900 1.00 81.06 71 CYS A N 1
ATOM 537 C CA . CYS A 1 71 ? 19.194 -11.394 -42.819 1.00 81.06 71 CYS A CA 1
ATOM 538 C C . CYS A 1 71 ? 19.073 -12.786 -42.183 1.00 81.06 71 CYS A C 1
ATOM 540 O O . CYS A 1 71 ? 19.907 -13.134 -41.349 1.00 81.06 71 CYS A O 1
ATOM 542 N N . GLY A 1 72 ? 18.096 -13.605 -42.578 1.00 78.50 72 GLY A N 1
ATOM 543 C CA . GLY A 1 72 ? 18.099 -15.039 -42.278 1.00 78.50 72 GLY A CA 1
ATOM 544 C C . GLY A 1 72 ? 19.277 -15.777 -42.934 1.00 78.50 72 GLY A C 1
ATOM 545 O O . GLY A 1 72 ? 19.766 -16.764 -42.388 1.00 78.50 72 GLY A O 1
ATOM 546 N N . LEU A 1 73 ? 19.815 -15.250 -44.040 1.00 84.56 73 LEU A N 1
ATOM 547 C CA . LEU A 1 73 ? 20.986 -15.792 -44.726 1.00 84.56 73 LEU A CA 1
ATOM 548 C C . LEU A 1 73 ? 22.287 -15.306 -44.065 1.00 84.56 73 LEU A C 1
ATOM 550 O O . LEU A 1 73 ? 22.527 -14.102 -43.928 1.00 84.56 73 LEU A O 1
ATOM 554 N N . SER A 1 74 ? 23.173 -16.240 -43.711 1.00 81.06 74 SER A N 1
ATOM 555 C CA . SER A 1 74 ? 24.443 -15.941 -43.023 1.00 81.06 74 SER A CA 1
ATOM 556 C C . SER A 1 74 ? 25.371 -15.025 -43.832 1.00 81.06 74 SER A C 1
ATOM 558 O O . SER A 1 74 ? 26.033 -14.147 -43.273 1.00 81.06 74 SER A O 1
ATOM 560 N N . TYR A 1 75 ? 25.377 -15.164 -45.161 1.00 83.94 75 TYR A N 1
ATOM 561 C CA . TYR A 1 75 ? 26.126 -14.287 -46.064 1.00 83.94 75 TYR A CA 1
ATOM 562 C C . TYR A 1 75 ? 25.661 -12.824 -45.982 1.00 83.94 75 TYR A C 1
ATOM 564 O O . TYR A 1 75 ? 26.479 -11.907 -45.873 1.00 83.94 75 TYR A O 1
ATOM 572 N N . VAL A 1 76 ? 24.342 -12.602 -45.960 1.00 86.44 76 VAL A N 1
ATOM 573 C CA . VAL A 1 76 ? 23.743 -11.262 -45.884 1.00 86.44 76 VAL A CA 1
ATOM 574 C C . VAL A 1 76 ? 24.084 -10.595 -44.556 1.00 86.44 76 VAL A C 1
ATOM 576 O O . VAL A 1 76 ? 24.462 -9.422 -44.549 1.00 86.44 76 VAL A O 1
ATOM 579 N N . ARG A 1 77 ? 24.029 -11.328 -43.435 1.00 83.94 77 ARG A N 1
ATOM 580 C CA . ARG A 1 77 ? 24.463 -10.807 -42.125 1.00 83.94 77 ARG A CA 1
ATOM 581 C C . ARG A 1 77 ? 25.928 -10.376 -42.146 1.00 83.94 77 ARG A C 1
ATOM 583 O O . ARG A 1 77 ? 26.234 -9.248 -41.760 1.00 83.94 77 ARG A O 1
ATOM 590 N N . SER A 1 78 ? 26.803 -11.247 -42.654 1.00 81.25 78 SER A N 1
ATOM 591 C CA . SER A 1 78 ? 28.253 -11.026 -42.727 1.00 81.25 78 SER A CA 1
ATOM 592 C C . SER A 1 78 ? 28.636 -9.805 -43.558 1.00 81.25 78 SER A C 1
ATOM 594 O O . SER A 1 78 ? 29.458 -8.999 -43.127 1.00 81.25 78 SER A O 1
ATOM 596 N N . ILE A 1 79 ? 28.000 -9.592 -44.710 1.00 85.00 79 ILE A N 1
ATOM 597 C CA . ILE A 1 79 ? 28.326 -8.434 -45.548 1.00 85.00 79 ILE A CA 1
ATOM 598 C C . ILE A 1 79 ? 27.710 -7.138 -45.009 1.00 85.00 79 ILE A C 1
ATOM 600 O O . ILE A 1 79 ? 28.374 -6.100 -44.988 1.00 85.00 79 ILE A O 1
ATOM 604 N N . SER A 1 80 ? 26.473 -7.200 -44.505 1.00 84.88 80 SER A N 1
ATOM 605 C CA . SER A 1 80 ? 25.738 -6.030 -44.009 1.00 84.88 80 SER A CA 1
ATOM 606 C C . SER A 1 80 ? 26.429 -5.391 -42.811 1.00 84.88 80 SER A C 1
ATOM 608 O O . SER A 1 80 ? 26.516 -4.164 -42.726 1.00 84.88 80 SER A O 1
ATOM 610 N N . ILE A 1 81 ? 26.972 -6.210 -41.906 1.00 76.19 81 ILE A N 1
ATOM 611 C CA . ILE A 1 81 ? 27.586 -5.708 -40.678 1.00 76.19 81 ILE A CA 1
ATOM 612 C C . ILE A 1 81 ? 28.844 -4.866 -40.939 1.00 76.19 81 ILE A C 1
ATOM 614 O O . ILE A 1 81 ? 29.087 -3.893 -40.230 1.00 76.19 81 ILE A O 1
ATOM 618 N N . THR A 1 82 ? 29.594 -5.152 -42.010 1.00 80.69 82 THR A N 1
ATOM 619 C CA . THR A 1 82 ? 30.831 -4.419 -42.353 1.00 80.69 82 THR A CA 1
ATOM 620 C C . THR A 1 82 ? 30.600 -2.942 -42.687 1.00 80.69 82 THR A C 1
ATOM 622 O O . THR A 1 82 ? 31.512 -2.127 -42.554 1.00 80.69 82 THR A O 1
ATOM 625 N N . LYS A 1 83 ? 29.384 -2.583 -43.119 1.00 82.25 83 LYS A N 1
ATOM 626 C CA . LYS A 1 83 ? 29.004 -1.218 -43.519 1.00 82.25 83 LYS A CA 1
ATOM 627 C C . LYS A 1 83 ? 27.922 -0.598 -42.636 1.00 82.25 83 LYS A C 1
ATOM 629 O O . LYS A 1 83 ? 27.614 0.582 -42.803 1.00 82.25 83 LYS A O 1
ATOM 634 N N . LEU A 1 84 ? 27.372 -1.356 -41.688 1.00 75.94 84 LEU A N 1
ATOM 635 C CA . LEU A 1 84 ? 26.244 -0.935 -40.857 1.00 75.94 84 LEU A CA 1
ATOM 636 C C . LEU A 1 84 ? 26.537 0.353 -40.078 1.00 75.94 84 LEU A C 1
ATOM 638 O O . LEU A 1 84 ? 25.669 1.217 -39.956 1.00 75.94 84 LEU A O 1
ATOM 642 N N . GLU A 1 85 ? 27.779 0.527 -39.619 1.00 69.69 85 GLU A N 1
ATOM 643 C CA . GLU A 1 85 ? 28.204 1.717 -38.869 1.00 69.69 85 GLU A CA 1
ATOM 644 C C . GLU A 1 85 ? 28.038 2.979 -39.703 1.00 69.69 85 GLU A C 1
ATOM 646 O O . GLU A 1 85 ? 27.490 3.979 -39.240 1.00 69.69 85 GLU A O 1
ATOM 651 N N . LEU A 1 86 ? 28.456 2.906 -40.964 1.00 78.31 86 LEU A N 1
ATOM 652 C CA . LEU A 1 86 ? 28.367 4.006 -41.908 1.00 78.31 86 LEU A CA 1
ATOM 653 C C . LEU A 1 86 ? 26.912 4.443 -42.122 1.00 78.31 86 LEU A C 1
ATOM 655 O O . LEU A 1 86 ? 26.627 5.634 -42.236 1.00 78.31 86 LEU A O 1
ATOM 659 N N . TRP A 1 87 ? 25.986 3.484 -42.175 1.00 81.69 87 TRP A N 1
ATOM 660 C CA . TRP A 1 87 ? 24.571 3.752 -42.428 1.00 81.69 87 TRP A CA 1
ATOM 661 C C . TRP A 1 87 ? 23.833 4.282 -41.202 1.00 81.69 87 TRP A C 1
ATOM 663 O O . TRP A 1 87 ? 22.947 5.122 -41.349 1.00 81.69 87 TRP A O 1
ATOM 673 N N . LEU A 1 88 ? 24.225 3.859 -40.000 1.00 62.69 88 LEU A N 1
ATOM 674 C CA . LEU A 1 88 ? 23.673 4.387 -38.751 1.00 62.69 88 LEU A CA 1
ATOM 675 C C . LEU A 1 88 ? 24.007 5.870 -38.557 1.00 62.69 88 LEU A C 1
ATOM 677 O O . LEU A 1 88 ? 23.141 6.640 -38.139 1.00 62.69 88 LEU A O 1
ATOM 681 N N . HIS A 1 89 ? 25.220 6.282 -38.939 1.00 67.12 89 HIS A N 1
ATOM 682 C CA . HIS A 1 89 ? 25.664 7.678 -38.882 1.00 67.12 89 HIS A CA 1
ATOM 683 C C . HIS A 1 89 ? 25.089 8.559 -40.006 1.00 67.12 89 HIS A C 1
ATOM 685 O O . HIS A 1 89 ? 25.221 9.781 -39.952 1.00 67.12 89 HIS A O 1
ATOM 691 N N . ASN A 1 90 ? 24.434 7.978 -41.018 1.00 74.62 90 ASN A N 1
ATOM 692 C CA . ASN A 1 90 ? 23.822 8.739 -42.104 1.00 74.62 90 ASN A CA 1
ATOM 693 C C . ASN A 1 90 ? 22.358 9.088 -41.769 1.00 74.62 90 ASN A C 1
ATOM 695 O O . ASN A 1 90 ? 21.506 8.199 -41.828 1.00 74.62 90 ASN A O 1
ATOM 699 N N . PRO A 1 91 ? 22.002 10.370 -41.542 1.00 63.84 91 PRO A N 1
ATOM 700 C CA . PRO A 1 91 ? 20.664 10.767 -41.089 1.00 63.84 91 PRO A CA 1
ATOM 701 C C . PRO A 1 91 ? 19.530 10.395 -42.060 1.00 63.84 91 PRO A C 1
ATOM 703 O O . PRO A 1 91 ? 18.373 10.286 -41.648 1.00 63.84 91 PRO A O 1
ATOM 706 N N . LYS A 1 92 ? 19.827 10.164 -43.349 1.00 78.31 92 LYS A N 1
ATOM 707 C CA . LYS A 1 92 ? 18.836 9.707 -44.341 1.00 78.31 92 LYS A CA 1
ATOM 708 C C . LYS A 1 92 ? 18.560 8.202 -44.251 1.00 78.31 92 LYS A C 1
ATOM 710 O O . LYS A 1 92 ? 17.490 7.762 -44.681 1.00 78.31 92 LYS A O 1
ATOM 715 N N . LEU A 1 93 ? 19.498 7.429 -43.706 1.00 77.25 93 LEU A N 1
ATOM 716 C CA . LEU A 1 93 ? 19.483 5.964 -43.650 1.00 77.25 93 LEU A CA 1
ATOM 717 C C . LEU A 1 93 ? 19.410 5.408 -42.219 1.00 77.25 93 LEU A C 1
ATOM 719 O O . LEU A 1 93 ? 19.163 4.216 -42.064 1.00 77.25 93 LEU A O 1
ATOM 723 N N . THR A 1 94 ? 19.533 6.245 -41.183 1.00 61.31 94 THR A N 1
ATOM 724 C CA . THR A 1 94 ? 19.567 5.810 -39.778 1.00 61.31 94 THR A CA 1
ATOM 725 C C . THR A 1 94 ? 18.389 4.909 -39.401 1.00 61.31 94 THR A C 1
ATOM 727 O O . THR A 1 94 ? 18.607 3.854 -38.821 1.00 61.31 94 THR A O 1
ATOM 730 N N . LYS A 1 95 ? 17.147 5.267 -39.765 1.00 60.41 95 LYS A N 1
ATOM 731 C CA . LYS A 1 95 ? 15.955 4.456 -39.435 1.00 60.41 95 LYS A CA 1
ATOM 732 C C . LYS A 1 95 ? 16.011 3.029 -40.019 1.00 60.41 95 LYS A C 1
ATOM 734 O O . LYS A 1 95 ? 15.924 2.081 -39.247 1.00 60.41 95 LYS A O 1
ATOM 739 N N . PRO A 1 96 ? 16.178 2.832 -41.340 1.00 71.62 96 PRO A N 1
ATOM 740 C CA . PRO A 1 96 ? 16.293 1.481 -41.893 1.00 71.62 96 PRO A CA 1
ATOM 741 C C . PRO A 1 96 ? 17.591 0.755 -41.492 1.00 71.62 96 PRO A C 1
ATOM 743 O O . PRO A 1 96 ? 17.607 -0.469 -41.457 1.00 71.62 96 PRO A O 1
ATOM 746 N N . ALA A 1 97 ? 18.664 1.471 -41.141 1.00 69.75 97 ALA A N 1
ATOM 747 C CA . ALA A 1 97 ? 19.878 0.857 -40.595 1.00 69.75 97 ALA A CA 1
ATOM 748 C C . ALA A 1 97 ? 19.683 0.329 -39.159 1.00 69.75 97 ALA A C 1
ATOM 750 O O . ALA A 1 97 ? 20.219 -0.721 -38.815 1.00 69.75 97 ALA A O 1
ATOM 751 N N . GLN A 1 98 ? 18.895 1.020 -38.327 1.00 56.44 98 GLN A N 1
ATOM 752 C CA . GLN A 1 98 ? 18.495 0.535 -36.998 1.00 56.44 98 GLN A CA 1
ATOM 753 C C . GLN A 1 98 ? 17.650 -0.736 -37.102 1.00 56.44 98 GLN A C 1
ATOM 755 O O . GLN A 1 98 ? 17.874 -1.689 -36.362 1.00 56.44 98 GLN A O 1
ATOM 760 N N . GLU A 1 99 ? 16.707 -0.761 -38.044 1.00 62.75 99 GLU A N 1
ATOM 761 C CA . GLU A 1 99 ? 15.909 -1.950 -38.341 1.00 62.75 99 GLU A CA 1
ATOM 762 C C . GLU A 1 99 ? 16.822 -3.120 -38.741 1.00 62.75 99 GLU A C 1
ATOM 764 O O . GLU A 1 99 ? 16.770 -4.178 -38.122 1.00 62.75 99 GLU A O 1
ATOM 769 N N . LEU A 1 100 ? 17.743 -2.903 -39.683 1.00 70.69 100 LEU A N 1
ATOM 770 C CA . LEU A 1 100 ? 18.726 -3.905 -40.103 1.00 70.69 100 LEU A CA 1
ATOM 771 C C . LEU A 1 100 ? 19.581 -4.441 -38.943 1.00 70.69 100 LEU A C 1
ATOM 773 O O . LEU A 1 100 ? 19.795 -5.647 -38.855 1.00 70.69 100 LEU A O 1
ATOM 777 N N . LEU A 1 101 ? 20.025 -3.577 -38.024 1.00 64.94 101 LEU A N 1
ATOM 778 C CA . LEU A 1 101 ? 20.767 -3.991 -36.827 1.00 64.94 101 LEU A CA 1
ATOM 779 C C . LEU A 1 101 ? 19.962 -4.982 -35.975 1.00 64.94 101 LEU A C 1
ATOM 781 O O . LEU A 1 101 ? 20.503 -6.000 -35.553 1.00 64.94 101 LEU A O 1
ATOM 785 N N . ILE A 1 102 ? 18.673 -4.711 -35.754 1.00 55.28 102 ILE A N 1
ATOM 786 C CA . ILE A 1 102 ? 17.788 -5.590 -34.977 1.00 55.28 102 ILE A CA 1
ATOM 787 C C . ILE A 1 102 ? 17.666 -6.956 -35.659 1.00 55.28 102 ILE A C 1
ATOM 789 O O . ILE A 1 102 ? 17.818 -7.981 -34.996 1.00 55.28 102 ILE A O 1
ATOM 793 N N . TYR A 1 103 ? 17.456 -6.981 -36.978 1.00 63.25 103 TYR A N 1
ATOM 794 C CA . TYR A 1 103 ? 17.356 -8.228 -37.743 1.00 63.25 103 TYR A CA 1
ATOM 795 C C . TYR A 1 103 ? 18.672 -9.017 -37.770 1.00 63.25 103 TYR A C 1
ATOM 797 O O . TYR A 1 103 ? 18.637 -10.243 -37.679 1.00 63.25 103 TYR A O 1
ATOM 805 N N . ILE A 1 104 ? 19.832 -8.357 -37.853 1.00 67.31 104 ILE A N 1
ATOM 806 C CA . ILE A 1 104 ? 21.136 -9.032 -37.756 1.00 67.31 104 ILE A CA 1
ATOM 807 C C . ILE A 1 104 ? 21.302 -9.654 -36.369 1.00 67.31 104 ILE A C 1
ATOM 809 O O . ILE A 1 104 ? 21.633 -10.834 -36.281 1.00 67.31 104 ILE A O 1
ATOM 813 N N . CYS A 1 105 ? 21.034 -8.902 -35.297 1.00 61.66 105 CYS A N 1
ATOM 814 C CA . CYS A 1 105 ? 21.143 -9.406 -33.927 1.00 61.66 105 CYS A CA 1
ATOM 815 C C . CYS A 1 105 ? 20.191 -10.579 -33.668 1.00 61.66 105 CYS A C 1
ATOM 817 O O . CYS A 1 105 ? 20.599 -11.571 -33.077 1.00 61.66 105 CYS A O 1
ATOM 819 N N . TYR A 1 106 ? 18.948 -10.491 -34.146 1.00 61.81 106 TYR A N 1
ATOM 820 C CA . TYR A 1 106 ? 17.950 -11.550 -33.988 1.00 61.81 106 TYR A CA 1
ATOM 821 C C . TYR A 1 106 ? 18.351 -12.852 -34.698 1.00 61.81 106 TYR A C 1
ATOM 823 O O . TYR A 1 106 ? 18.153 -13.934 -34.158 1.00 61.81 106 TYR A O 1
ATOM 831 N N . ASN A 1 107 ? 18.939 -12.751 -35.894 1.00 67.81 107 ASN A N 1
ATOM 832 C CA . ASN A 1 107 ? 19.295 -13.910 -36.716 1.00 67.81 107 ASN A CA 1
ATOM 833 C C . ASN A 1 107 ? 20.723 -14.441 -36.469 1.00 67.81 107 ASN A C 1
ATOM 835 O O . ASN A 1 107 ? 21.128 -15.405 -37.117 1.00 67.81 107 ASN A O 1
ATOM 839 N N . SER A 1 108 ? 21.506 -13.826 -35.574 1.00 71.88 108 SER A N 1
ATOM 840 C CA . SER A 1 108 ? 22.867 -14.276 -35.247 1.00 71.88 108 SER A CA 1
ATOM 841 C C . SER A 1 108 ? 22.824 -15.252 -34.071 1.00 71.88 108 SER A C 1
ATOM 843 O O . SER A 1 108 ? 22.843 -14.847 -32.912 1.00 71.88 108 SER A O 1
ATOM 845 N N . THR A 1 109 ? 22.753 -16.549 -34.365 1.00 61.81 109 THR A N 1
ATOM 846 C CA . THR A 1 109 ? 22.464 -17.600 -33.373 1.00 61.81 109 THR A CA 1
ATOM 847 C C . THR A 1 109 ? 23.704 -18.351 -32.872 1.00 61.81 109 THR A C 1
ATOM 849 O O . THR A 1 109 ? 23.575 -19.375 -32.216 1.00 61.81 109 THR A O 1
ATOM 852 N N . THR A 1 110 ? 24.924 -17.872 -33.157 1.00 56.16 110 THR A N 1
ATOM 853 C CA . THR A 1 110 ? 26.232 -18.486 -32.791 1.00 56.16 110 THR A CA 1
ATOM 854 C C . THR A 1 110 ? 26.499 -19.911 -33.301 1.00 56.16 110 THR A C 1
ATOM 856 O O . THR A 1 110 ? 27.614 -20.403 -33.157 1.00 56.16 110 THR A O 1
ATOM 859 N N . HIS A 1 111 ? 25.534 -20.557 -33.961 1.00 56.72 111 HIS A N 1
ATOM 860 C CA . HIS A 1 111 ? 25.668 -21.924 -34.473 1.00 56.72 111 HIS A CA 1
ATOM 861 C C . HIS A 1 111 ? 26.588 -22.040 -35.700 1.00 56.72 111 HIS A C 1
ATOM 863 O O . HIS A 1 111 ? 27.046 -23.134 -36.019 1.00 56.72 111 HIS A O 1
ATOM 869 N N . THR A 1 112 ? 26.894 -20.932 -36.387 1.00 63.62 112 THR A N 1
ATOM 870 C CA . THR A 1 112 ? 27.822 -20.918 -37.529 1.00 63.62 112 THR A CA 1
ATOM 871 C C . THR A 1 112 ? 29.055 -20.061 -37.244 1.00 63.62 112 THR A C 1
ATOM 873 O O . THR A 1 112 ? 28.954 -19.002 -36.626 1.00 63.62 112 THR A O 1
ATOM 876 N N . MET A 1 113 ? 30.227 -20.462 -37.756 1.00 58.59 113 MET A N 1
ATOM 877 C CA . MET A 1 113 ? 31.463 -19.659 -37.652 1.00 58.59 113 MET A CA 1
ATOM 878 C C . MET A 1 113 ? 31.297 -18.247 -38.236 1.00 58.59 113 MET A C 1
ATOM 880 O O . MET A 1 113 ? 31.851 -17.290 -37.705 1.00 58.59 113 MET A O 1
ATOM 884 N N . ARG A 1 114 ? 30.459 -18.092 -39.272 1.00 65.62 114 ARG A N 1
ATOM 885 C CA . ARG A 1 114 ? 30.092 -16.783 -39.834 1.00 65.62 114 ARG A CA 1
ATOM 886 C C . ARG A 1 114 ? 29.322 -15.917 -38.834 1.00 65.62 114 ARG A C 1
ATOM 888 O O . ARG A 1 114 ? 29.574 -14.720 -38.771 1.00 65.62 114 ARG A O 1
ATOM 895 N N . ASP A 1 115 ? 28.425 -16.496 -38.039 1.00 62.72 115 ASP A N 1
ATOM 896 C CA . ASP A 1 115 ? 27.708 -15.759 -36.991 1.00 62.72 115 ASP A CA 1
ATOM 897 C C . ASP A 1 115 ? 28.624 -15.396 -35.825 1.00 62.72 115 ASP A C 1
ATOM 899 O O . ASP A 1 115 ? 28.535 -14.284 -35.306 1.00 62.72 115 ASP A O 1
ATOM 903 N N . VAL A 1 116 ? 29.559 -16.282 -35.468 1.00 56.50 116 VAL A N 1
ATOM 904 C CA . VAL A 1 116 ? 30.615 -15.972 -34.494 1.00 56.50 116 VAL A CA 1
ATOM 905 C C . VAL A 1 116 ? 31.471 -14.804 -34.993 1.00 56.50 116 VAL A C 1
ATOM 907 O O . VAL A 1 116 ? 31.720 -13.875 -34.240 1.00 56.50 116 VAL A O 1
ATOM 910 N N . GLU A 1 117 ? 31.856 -14.752 -36.268 1.00 62.47 117 GLU A N 1
ATOM 911 C CA . GLU A 1 117 ? 32.585 -13.603 -36.830 1.00 62.47 117 GLU A CA 1
ATOM 912 C C . GLU A 1 117 ? 31.735 -12.323 -36.910 1.00 62.47 117 GLU A C 1
ATOM 914 O O . GLU A 1 117 ? 32.226 -11.229 -36.617 1.00 62.47 117 GLU A O 1
ATOM 919 N N . VAL A 1 118 ? 30.452 -12.423 -37.268 1.00 60.34 118 VAL A N 1
ATOM 920 C CA . VAL A 1 118 ? 29.519 -11.281 -37.270 1.00 60.34 118 VAL A CA 1
ATOM 921 C C . VAL A 1 118 ? 29.418 -10.668 -35.876 1.00 60.34 118 VAL A C 1
ATOM 923 O O . VAL A 1 118 ? 29.543 -9.448 -35.744 1.00 60.34 118 VAL A O 1
ATOM 926 N N . ILE A 1 119 ? 29.259 -11.503 -34.847 1.00 57.47 119 ILE A N 1
ATOM 927 C CA . ILE A 1 119 ? 29.151 -11.094 -33.443 1.00 57.47 119 ILE A CA 1
ATOM 928 C C . ILE A 1 119 ? 30.507 -10.593 -32.913 1.00 57.47 119 ILE A C 1
ATOM 930 O O . ILE A 1 119 ? 30.610 -9.455 -32.448 1.00 57.47 119 ILE A O 1
ATOM 934 N N . SER A 1 120 ? 31.558 -11.406 -33.018 1.00 51.69 120 SER A N 1
ATOM 935 C CA . SER A 1 120 ? 32.859 -11.181 -32.374 1.00 51.69 120 SER A CA 1
ATOM 936 C C . SER A 1 120 ? 33.775 -10.215 -33.126 1.00 51.69 120 SER A C 1
ATOM 938 O O . SER A 1 120 ? 34.560 -9.504 -32.500 1.00 51.69 120 SER A O 1
ATOM 940 N N . HIS A 1 121 ? 33.725 -10.179 -34.461 1.00 52.16 121 HIS A N 1
ATOM 941 C CA . HIS A 1 121 ? 34.659 -9.392 -35.272 1.00 52.16 121 HIS A CA 1
ATOM 942 C C . HIS A 1 121 ? 34.048 -8.090 -35.793 1.00 52.16 121 HIS A C 1
ATOM 944 O O . HIS A 1 121 ? 34.772 -7.102 -35.890 1.00 52.16 121 HIS A O 1
ATOM 950 N N . ASN A 1 122 ? 32.753 -8.048 -36.122 1.00 51.91 122 ASN A N 1
ATOM 951 C CA . ASN A 1 122 ? 32.171 -6.887 -36.806 1.00 51.91 122 ASN A CA 1
ATOM 952 C C . ASN A 1 122 ? 31.190 -6.089 -35.936 1.00 51.91 122 ASN A C 1
ATOM 954 O O . ASN A 1 122 ? 31.383 -4.884 -35.816 1.00 51.91 122 ASN A O 1
ATOM 958 N N . LEU A 1 123 ? 30.236 -6.716 -35.235 1.00 52.78 123 LEU A N 1
ATOM 959 C CA . LEU A 1 123 ? 29.379 -6.020 -34.256 1.00 52.78 123 LEU A CA 1
ATOM 960 C C . LEU A 1 123 ? 30.205 -5.412 -33.110 1.00 52.78 123 LEU A C 1
ATOM 962 O O . LEU A 1 123 ? 29.985 -4.265 -32.728 1.00 52.78 123 LEU A O 1
ATOM 966 N N . ALA A 1 124 ? 31.206 -6.145 -32.610 1.00 45.97 124 ALA A N 1
ATOM 967 C CA . ALA A 1 124 ? 32.071 -5.695 -31.518 1.00 45.97 124 ALA A CA 1
ATOM 968 C C . ALA A 1 124 ? 33.065 -4.573 -31.897 1.00 45.97 124 ALA A C 1
ATOM 970 O O . ALA A 1 124 ? 33.552 -3.869 -31.011 1.00 45.97 124 ALA A O 1
ATOM 971 N N . LYS A 1 125 ? 33.383 -4.401 -33.193 1.00 46.22 125 LYS A N 1
ATOM 972 C CA . LYS A 1 125 ? 34.321 -3.374 -33.698 1.00 46.22 125 LYS A CA 1
ATOM 973 C C . LYS A 1 125 ? 33.635 -2.110 -34.221 1.00 46.22 125 LYS A C 1
ATOM 975 O O . LYS A 1 125 ? 34.331 -1.113 -34.419 1.00 46.22 125 LYS A O 1
ATOM 980 N N . MET A 1 126 ? 32.313 -2.126 -34.426 1.00 48.03 126 MET A N 1
ATOM 981 C CA . MET A 1 126 ? 31.566 -0.917 -34.781 1.00 48.03 126 MET A CA 1
ATOM 982 C C . MET A 1 126 ? 31.762 0.147 -33.695 1.00 48.03 126 MET A C 1
ATOM 984 O O . MET A 1 126 ? 31.661 -0.164 -32.506 1.00 48.03 126 MET A O 1
ATOM 988 N N . ARG A 1 127 ? 32.035 1.406 -34.064 1.00 46.34 127 ARG A N 1
ATOM 989 C CA . ARG A 1 127 ? 32.194 2.524 -33.109 1.00 46.34 127 ARG A CA 1
ATOM 990 C C . ARG A 1 127 ? 30.864 2.958 -32.479 1.00 46.34 127 ARG A C 1
ATOM 992 O O . ARG A 1 127 ? 30.505 4.130 -32.480 1.00 46.34 127 ARG A O 1
ATOM 999 N N . PHE A 1 128 ? 30.163 2.033 -31.842 1.00 47.38 128 PHE A N 1
ATOM 1000 C CA . PHE A 1 128 ? 29.394 2.350 -30.649 1.00 47.38 128 PHE A CA 1
ATOM 1001 C C . PHE A 1 128 ? 30.398 2.413 -29.502 1.00 47.38 128 PHE A C 1
ATOM 1003 O O . PHE A 1 128 ? 30.787 1.378 -28.977 1.00 47.38 128 PHE A O 1
ATOM 1010 N N . ASN A 1 129 ? 30.922 3.609 -29.224 1.00 38.16 129 ASN A N 1
ATOM 1011 C CA . ASN A 1 129 ? 31.858 3.927 -28.136 1.00 38.16 129 ASN A CA 1
ATOM 1012 C C . ASN A 1 129 ? 32.626 2.703 -27.563 1.00 38.16 129 ASN A C 1
ATOM 1014 O O . ASN A 1 129 ? 32.262 2.089 -26.557 1.00 38.16 129 ASN A O 1
ATOM 1018 N N . THR A 1 130 ? 33.686 2.334 -28.283 1.00 33.12 130 THR A N 1
ATOM 1019 C CA . THR A 1 130 ? 34.319 1.008 -28.438 1.00 33.12 130 THR A CA 1
ATOM 1020 C C . THR A 1 130 ? 34.956 0.379 -27.183 1.00 33.12 130 THR A C 1
ATOM 1022 O O . THR A 1 130 ? 35.655 -0.624 -27.284 1.00 33.12 130 THR A O 1
ATOM 1025 N N . LYS A 1 131 ? 34.730 0.914 -25.979 1.00 38.38 131 LYS A N 1
ATOM 1026 C CA . LYS A 1 131 ? 35.149 0.263 -24.722 1.00 38.38 131 LYS A CA 1
ATOM 1027 C C . LYS A 1 131 ? 34.115 -0.746 -24.213 1.00 38.38 131 LYS A C 1
ATOM 1029 O O . LYS A 1 131 ? 34.497 -1.755 -23.646 1.00 38.38 131 LYS A O 1
ATOM 1034 N N . ILE A 1 132 ? 32.823 -0.516 -24.443 1.00 40.19 132 ILE A N 1
ATOM 1035 C CA . ILE A 1 132 ? 31.738 -1.262 -23.776 1.00 40.19 132 ILE A CA 1
ATOM 1036 C C . ILE A 1 132 ? 31.494 -2.639 -24.415 1.00 40.19 132 ILE A C 1
ATOM 1038 O O . ILE A 1 132 ? 31.359 -3.631 -23.703 1.00 40.19 132 ILE A O 1
ATOM 1042 N N . LEU A 1 133 ? 31.501 -2.729 -25.748 1.00 37.41 133 LEU A N 1
ATOM 1043 C CA . LEU A 1 133 ? 31.277 -3.987 -26.478 1.00 37.41 133 LEU A CA 1
ATOM 1044 C C . LEU A 1 133 ? 32.473 -4.948 -26.384 1.00 37.41 133 LEU A C 1
ATOM 1046 O O . LEU A 1 133 ? 32.286 -6.151 -26.214 1.00 37.41 133 LEU A O 1
ATOM 1050 N N . PHE A 1 134 ? 33.700 -4.413 -26.399 1.00 36.25 134 PHE A N 1
ATOM 1051 C CA . PHE A 1 134 ? 34.924 -5.190 -26.174 1.00 36.25 134 PHE A CA 1
ATOM 1052 C C . PHE A 1 134 ? 34.977 -5.755 -24.741 1.00 36.25 134 PHE A C 1
ATOM 1054 O O . PHE A 1 134 ? 35.394 -6.891 -24.528 1.00 36.25 134 PHE A O 1
ATOM 1061 N N . THR A 1 135 ? 34.469 -4.998 -23.761 1.00 37.31 135 THR A N 1
ATOM 1062 C CA . THR A 1 135 ? 34.295 -5.445 -22.374 1.00 37.31 135 THR A CA 1
ATOM 1063 C C . THR A 1 135 ? 33.185 -6.494 -22.227 1.00 37.31 135 THR A C 1
ATOM 1065 O O . THR A 1 135 ? 33.390 -7.445 -21.487 1.00 37.31 135 THR A O 1
ATOM 1068 N N . LEU A 1 136 ? 32.058 -6.411 -22.946 1.00 35.94 136 LEU A N 1
ATOM 1069 C CA . LEU A 1 136 ? 30.984 -7.426 -22.896 1.00 35.94 136 LEU A CA 1
ATOM 1070 C C . LEU A 1 136 ? 31.418 -8.795 -23.430 1.00 35.94 136 LEU A C 1
ATOM 1072 O O . LEU A 1 136 ? 31.117 -9.812 -22.812 1.00 35.94 136 LEU A O 1
ATOM 1076 N N . TYR A 1 137 ? 32.158 -8.813 -24.540 1.00 36.88 137 TYR A N 1
ATOM 1077 C CA . TYR A 1 137 ? 32.656 -10.046 -25.152 1.00 36.88 137 TYR A CA 1
ATOM 1078 C C . TYR A 1 137 ? 33.747 -10.727 -24.304 1.00 36.88 137 TYR A C 1
ATOM 1080 O O . TYR A 1 137 ? 33.758 -11.946 -24.167 1.00 36.88 137 TYR A O 1
ATOM 1088 N N . LEU A 1 138 ? 34.633 -9.948 -23.671 1.00 35.44 138 LEU A N 1
ATOM 1089 C CA . LEU A 1 138 ? 35.664 -10.472 -22.762 1.00 35.44 138 LEU A CA 1
ATOM 1090 C C . LEU A 1 138 ? 35.133 -10.810 -21.352 1.00 35.44 138 LEU A C 1
ATOM 1092 O O . LEU A 1 138 ? 35.766 -11.599 -20.648 1.00 35.44 138 LEU A O 1
ATOM 1096 N N . ASN A 1 139 ? 33.992 -10.244 -20.933 1.00 38.00 139 ASN A N 1
ATOM 1097 C CA . ASN A 1 139 ? 33.435 -10.402 -19.580 1.00 38.00 139 ASN A CA 1
ATOM 1098 C C . ASN A 1 139 ? 32.318 -11.442 -19.446 1.00 38.00 139 ASN A C 1
ATOM 1100 O O . ASN A 1 139 ? 31.806 -11.600 -18.342 1.00 38.00 139 ASN A O 1
ATOM 1104 N N . GLY A 1 140 ? 31.985 -12.217 -20.482 1.00 40.81 140 GLY A N 1
ATOM 1105 C CA . GLY A 1 140 ? 31.140 -13.414 -20.310 1.00 40.81 140 GLY A CA 1
ATOM 1106 C C . GLY A 1 140 ? 31.670 -14.385 -19.235 1.00 40.81 140 GLY A C 1
ATOM 1107 O O . GLY A 1 140 ? 30.898 -15.144 -18.664 1.00 40.81 140 GLY A O 1
ATOM 1108 N N . ASN A 1 141 ? 32.965 -14.272 -18.896 1.00 41.72 141 ASN A N 1
ATOM 1109 C CA . ASN A 1 141 ? 33.653 -14.986 -17.816 1.00 41.72 141 ASN A CA 1
ATOM 1110 C C . ASN A 1 141 ? 34.129 -14.088 -16.642 1.00 41.72 141 ASN A C 1
ATOM 1112 O O . ASN A 1 141 ? 34.887 -14.563 -15.798 1.00 41.72 141 ASN A O 1
ATOM 1116 N N . LYS A 1 142 ? 33.761 -12.794 -16.563 1.00 48.22 142 LYS A N 1
ATOM 1117 C CA . LYS A 1 142 ? 34.253 -11.856 -15.522 1.00 48.22 142 LYS A CA 1
ATOM 1118 C C . LYS A 1 142 ? 33.139 -11.038 -14.865 1.00 48.22 142 LYS A C 1
ATOM 1120 O O . LYS A 1 142 ? 32.134 -10.711 -15.482 1.00 48.22 142 LYS A O 1
ATOM 1125 N N . GLU A 1 143 ? 33.381 -10.644 -13.616 1.00 48.94 143 GLU A N 1
ATOM 1126 C CA . GLU A 1 143 ? 32.455 -9.989 -12.669 1.00 48.94 143 GLU A CA 1
ATOM 1127 C C . GLU A 1 143 ? 31.776 -8.686 -13.158 1.00 48.94 143 GLU A C 1
ATOM 1129 O O . GLU A 1 143 ? 30.809 -8.234 -12.554 1.00 48.94 143 GLU A O 1
ATOM 1134 N N . ASP A 1 144 ? 32.220 -8.101 -14.276 1.00 57.19 144 ASP A N 1
ATOM 1135 C CA . ASP A 1 144 ? 31.870 -6.744 -14.719 1.00 57.19 144 ASP A CA 1
ATOM 1136 C C . ASP A 1 144 ? 30.917 -6.665 -15.939 1.00 57.19 144 ASP A C 1
ATOM 1138 O O . ASP A 1 144 ? 30.729 -5.586 -16.512 1.00 57.19 144 ASP A O 1
ATOM 1142 N N . TYR A 1 145 ? 30.301 -7.767 -16.389 1.00 68.75 145 TYR A N 1
ATOM 1143 C CA . TYR A 1 145 ? 29.423 -7.741 -17.578 1.00 68.75 145 TYR A CA 1
ATOM 1144 C C . TYR A 1 145 ? 28.164 -6.872 -17.391 1.00 68.75 145 TYR A C 1
ATOM 1146 O O . TYR A 1 145 ? 27.724 -6.212 -18.336 1.00 68.75 145 TYR A O 1
ATOM 1154 N N . LEU A 1 146 ? 27.608 -6.804 -16.175 1.00 75.31 146 LEU A N 1
ATOM 1155 C CA . LEU A 1 146 ? 26.385 -6.045 -15.888 1.00 75.31 146 LEU A CA 1
ATOM 1156 C C . LEU A 1 146 ? 26.572 -4.537 -16.116 1.00 75.31 146 LEU A C 1
ATOM 1158 O O . LEU A 1 146 ? 25.697 -3.887 -16.688 1.00 75.31 146 LEU A O 1
ATOM 1162 N N . ARG A 1 147 ? 27.743 -3.983 -15.765 1.00 77.88 147 ARG A N 1
ATOM 1163 C CA . ARG A 1 147 ? 28.097 -2.577 -16.045 1.00 77.88 147 ARG A CA 1
ATOM 1164 C C . ARG A 1 147 ? 27.986 -2.266 -17.533 1.00 77.88 147 ARG A C 1
ATOM 1166 O O . ARG A 1 147 ? 27.448 -1.230 -17.927 1.00 77.88 147 ARG A O 1
ATOM 1173 N N . ALA A 1 148 ? 28.493 -3.170 -18.359 1.00 69.31 148 ALA A N 1
ATOM 1174 C CA . ALA A 1 148 ? 28.517 -2.975 -19.792 1.00 69.31 148 ALA A CA 1
ATOM 1175 C C . ALA A 1 148 ? 27.136 -3.235 -20.433 1.00 69.31 148 ALA A C 1
ATOM 1177 O O . ALA A 1 148 ? 26.754 -2.497 -21.341 1.00 69.31 148 ALA A O 1
ATOM 1178 N N . LEU A 1 149 ? 26.334 -4.169 -19.899 1.00 74.56 149 LEU A N 1
ATOM 1179 C CA . LEU A 1 149 ? 24.942 -4.385 -20.322 1.00 74.56 149 LEU A CA 1
ATOM 1180 C C . LEU A 1 149 ? 24.073 -3.160 -20.035 1.00 74.56 149 LEU A C 1
ATOM 1182 O O . LEU A 1 149 ? 23.326 -2.718 -20.907 1.00 74.56 149 LEU A O 1
ATOM 1186 N N . ARG A 1 150 ? 24.207 -2.567 -18.843 1.00 82.06 150 ARG A N 1
ATOM 1187 C CA . ARG A 1 150 ? 23.505 -1.329 -18.479 1.00 82.06 150 ARG A CA 1
ATOM 1188 C C . ARG A 1 150 ? 23.841 -0.198 -19.447 1.00 82.06 150 ARG A C 1
ATOM 1190 O O . ARG A 1 150 ? 22.939 0.472 -19.945 1.00 82.06 150 ARG A O 1
ATOM 1197 N N . ALA A 1 151 ? 25.126 0.000 -19.745 1.00 75.69 151 ALA A N 1
ATOM 1198 C CA . ALA A 1 151 ? 25.567 1.030 -20.683 1.00 75.69 151 ALA A CA 1
ATOM 1199 C C . ALA A 1 151 ? 25.013 0.800 -22.099 1.00 75.69 151 ALA A C 1
ATOM 1201 O O . ALA A 1 151 ? 24.453 1.723 -22.691 1.00 75.69 151 ALA A O 1
ATOM 1202 N N . PHE A 1 152 ? 25.082 -0.437 -22.593 1.00 74.00 152 PHE A N 1
ATOM 1203 C CA . PHE A 1 152 ? 24.522 -0.816 -23.888 1.00 74.00 152 PHE A CA 1
ATOM 1204 C C . PHE A 1 152 ? 23.007 -0.587 -23.957 1.00 74.00 152 PHE A C 1
ATOM 1206 O O . PHE A 1 152 ? 22.511 -0.003 -24.920 1.00 74.00 152 PHE A O 1
ATOM 1213 N N . PHE A 1 153 ? 22.263 -0.968 -22.916 1.00 78.50 153 PHE A N 1
ATOM 1214 C CA . PHE A 1 153 ? 20.816 -0.773 -22.880 1.00 78.50 153 PHE A CA 1
ATOM 1215 C C . PHE A 1 153 ? 20.427 0.713 -22.900 1.00 78.50 153 PHE A C 1
ATOM 1217 O O . PHE A 1 153 ? 19.519 1.107 -23.634 1.00 78.50 153 PHE A O 1
ATOM 1224 N N . ARG A 1 154 ? 21.167 1.572 -22.184 1.00 83.62 154 ARG A N 1
ATOM 1225 C CA . ARG A 1 154 ? 20.982 3.031 -22.272 1.00 83.62 154 ARG A CA 1
ATOM 1226 C C . ARG A 1 154 ? 21.229 3.568 -23.675 1.00 83.62 154 ARG A C 1
ATOM 1228 O O . ARG A 1 154 ? 20.488 4.439 -24.130 1.00 83.62 154 ARG A O 1
ATOM 1235 N N . ASP A 1 155 ? 22.263 3.074 -24.349 1.00 75.06 155 ASP A N 1
ATOM 1236 C CA . ASP A 1 155 ? 22.574 3.488 -25.714 1.00 75.06 155 ASP A CA 1
ATOM 1237 C C . ASP A 1 155 ? 21.473 3.050 -26.691 1.00 75.06 155 ASP A C 1
ATOM 1239 O O . ASP A 1 155 ? 21.073 3.861 -27.526 1.00 75.06 155 ASP A O 1
ATOM 1243 N N . ILE A 1 156 ? 20.892 1.852 -26.531 1.00 71.19 156 ILE A N 1
ATOM 1244 C CA . ILE A 1 156 ? 19.705 1.424 -27.294 1.00 71.19 156 ILE A CA 1
ATOM 1245 C C . ILE A 1 156 ? 18.552 2.409 -27.085 1.00 71.19 156 ILE A C 1
ATOM 1247 O O . ILE A 1 156 ? 18.015 2.937 -28.059 1.00 71.19 156 ILE A O 1
ATOM 1251 N N . VAL A 1 157 ? 18.191 2.708 -25.832 1.00 75.69 157 VAL A N 1
ATOM 1252 C CA . VAL A 1 157 ? 17.086 3.634 -25.529 1.00 75.69 157 VAL A CA 1
ATOM 1253 C C . VAL A 1 157 ? 17.343 5.019 -26.131 1.00 75.69 157 VAL A C 1
ATOM 1255 O O . VAL A 1 157 ? 16.435 5.606 -26.727 1.00 75.69 157 VAL A O 1
ATOM 1258 N N . ARG A 1 158 ? 18.583 5.521 -26.056 1.00 76.81 158 ARG A N 1
ATOM 1259 C CA . ARG A 1 158 ? 18.979 6.808 -26.650 1.00 76.81 158 ARG A CA 1
ATOM 1260 C C . ARG A 1 158 ? 18.853 6.795 -28.176 1.00 76.81 158 ARG A C 1
ATOM 1262 O O . ARG A 1 158 ? 18.309 7.735 -28.753 1.00 76.81 158 ARG A O 1
ATOM 1269 N N . VAL A 1 159 ? 19.330 5.741 -28.838 1.00 68.38 159 VAL A N 1
ATOM 1270 C CA . VAL A 1 159 ? 19.266 5.578 -30.303 1.00 68.38 159 VAL A CA 1
ATOM 1271 C C . VAL A 1 159 ? 17.816 5.439 -30.784 1.00 68.38 159 VAL A C 1
ATOM 1273 O O . VAL A 1 159 ? 17.457 5.985 -31.831 1.00 68.38 159 VAL A O 1
ATOM 1276 N N . CYS A 1 160 ? 16.963 4.801 -29.982 1.00 68.94 160 CYS A N 1
ATOM 1277 C CA . CYS A 1 160 ? 15.514 4.726 -30.172 1.00 68.94 160 CYS A CA 1
ATOM 1278 C C . CYS A 1 160 ? 14.768 6.005 -29.749 1.00 68.94 160 CYS A C 1
ATOM 1280 O O . CYS A 1 160 ? 13.542 5.993 -29.709 1.00 68.94 160 CYS A O 1
ATOM 1282 N N . LYS A 1 161 ? 15.470 7.100 -29.419 1.00 69.44 161 LYS A N 1
ATOM 1283 C CA . LYS A 1 161 ? 14.883 8.385 -28.994 1.00 69.44 161 LYS A CA 1
ATOM 1284 C C . LYS A 1 161 ? 13.893 8.274 -27.826 1.00 69.44 161 LYS A C 1
ATOM 1286 O O . LYS A 1 161 ? 12.968 9.071 -27.736 1.00 69.44 161 LYS A O 1
ATOM 1291 N N . HIS A 1 162 ? 14.101 7.321 -26.919 1.00 76.44 162 HIS A N 1
ATOM 1292 C CA . HIS A 1 162 ? 13.204 7.043 -25.789 1.00 76.44 162 HIS A CA 1
ATOM 1293 C C . HIS A 1 162 ? 11.782 6.585 -26.178 1.00 76.44 162 HIS A C 1
ATOM 1295 O O . HIS A 1 162 ? 10.877 6.632 -25.346 1.00 76.44 162 HIS A O 1
ATOM 1301 N N . ASP A 1 163 ? 11.589 6.087 -27.405 1.00 72.19 163 ASP A N 1
ATOM 1302 C CA . ASP A 1 163 ? 10.322 5.494 -27.867 1.00 72.19 163 ASP A CA 1
ATOM 1303 C C . ASP A 1 163 ? 10.289 3.959 -27.724 1.00 72.19 163 ASP A C 1
ATOM 1305 O O . ASP A 1 163 ? 9.387 3.286 -28.223 1.00 72.19 163 ASP A O 1
ATOM 1309 N N . LEU A 1 164 ? 11.276 3.377 -27.036 1.00 75.69 164 LEU A N 1
ATOM 1310 C CA . LEU A 1 164 ? 11.293 1.948 -26.739 1.00 75.69 164 LEU A CA 1
ATOM 1311 C C . LEU A 1 164 ? 10.194 1.601 -25.724 1.00 75.69 164 LEU A C 1
ATOM 1313 O O . LEU A 1 164 ? 10.075 2.252 -24.687 1.00 75.69 164 LEU A O 1
ATOM 1317 N N . ASN A 1 165 ? 9.428 0.537 -25.978 1.00 80.00 165 ASN A N 1
ATOM 1318 C CA . ASN A 1 165 ? 8.451 0.042 -25.010 1.00 80.00 165 ASN A CA 1
ATOM 1319 C C . ASN A 1 165 ? 9.158 -0.719 -23.874 1.00 80.00 165 ASN A C 1
ATOM 1321 O O . ASN A 1 165 ? 9.382 -1.928 -23.954 1.00 80.00 165 ASN A O 1
ATOM 1325 N N . LEU A 1 166 ? 9.516 0.014 -22.818 1.00 86.31 166 LEU A N 1
ATOM 1326 C CA . LEU A 1 166 ? 10.247 -0.503 -21.657 1.00 86.31 166 LEU A CA 1
ATOM 1327 C C . LEU A 1 166 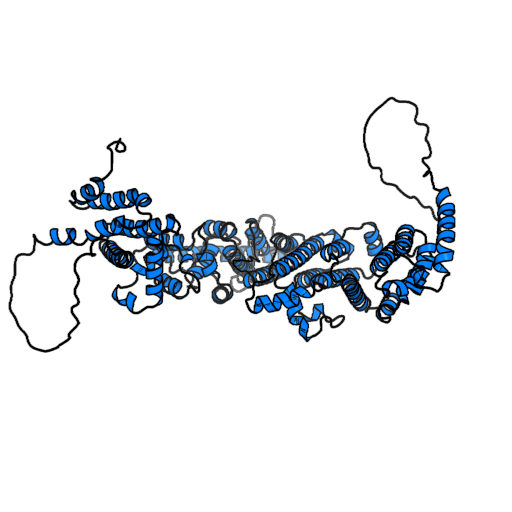? 9.464 -1.586 -20.901 1.00 86.31 166 LEU A C 1
ATOM 1329 O O . LEU A 1 166 ? 10.072 -2.521 -20.388 1.00 86.31 166 LEU A O 1
ATOM 1333 N N . LEU A 1 167 ? 8.127 -1.515 -20.897 1.00 84.38 167 LEU A N 1
ATOM 1334 C CA . LEU A 1 167 ? 7.285 -2.561 -20.317 1.00 84.38 167 LEU A CA 1
ATOM 1335 C C . LEU A 1 167 ? 7.423 -3.873 -21.096 1.00 84.38 167 LEU A C 1
ATOM 1337 O O . LEU A 1 167 ? 7.602 -4.927 -20.491 1.00 84.38 167 LEU A O 1
ATOM 1341 N N . THR A 1 168 ? 7.384 -3.827 -22.431 1.00 79.06 168 THR A N 1
ATOM 1342 C CA . THR A 1 168 ? 7.593 -5.026 -23.256 1.00 79.06 168 THR A CA 1
ATOM 1343 C C . THR A 1 168 ? 8.979 -5.614 -23.028 1.00 79.06 168 THR A C 1
ATOM 1345 O O . THR A 1 168 ? 9.099 -6.832 -22.919 1.00 79.06 168 THR A O 1
ATOM 1348 N N . VAL A 1 169 ? 10.018 -4.781 -22.906 1.00 80.62 169 VAL A N 1
ATOM 1349 C CA . VAL A 1 169 ? 11.374 -5.257 -22.586 1.00 80.62 169 VAL A CA 1
ATOM 1350 C C . VAL A 1 169 ? 11.392 -5.966 -21.231 1.00 80.62 169 VAL A C 1
ATOM 1352 O O . VAL A 1 169 ? 11.843 -7.107 -21.171 1.00 80.62 169 VAL A O 1
ATOM 1355 N N . ALA A 1 170 ? 10.842 -5.350 -20.180 1.00 83.50 170 ALA A N 1
ATOM 1356 C CA . ALA A 1 170 ? 10.768 -5.953 -18.848 1.00 83.50 170 ALA A CA 1
ATOM 1357 C C . ALA A 1 170 ? 10.028 -7.301 -18.869 1.00 83.50 170 ALA A C 1
ATOM 1359 O O . ALA A 1 170 ? 10.574 -8.297 -18.404 1.00 83.50 170 ALA A O 1
ATOM 1360 N N . LYS A 1 171 ? 8.852 -7.369 -19.511 1.00 80.94 171 LYS A N 1
ATOM 1361 C CA . LYS A 1 171 ? 8.096 -8.622 -19.702 1.00 80.94 171 LYS A CA 1
ATOM 1362 C C . LYS A 1 171 ? 8.896 -9.680 -20.453 1.00 80.94 171 LYS A C 1
ATOM 1364 O O . LYS A 1 171 ? 8.831 -10.853 -20.125 1.00 80.94 171 LYS A O 1
ATOM 1369 N N . THR A 1 172 ? 9.657 -9.267 -21.463 1.00 76.56 172 THR A N 1
ATOM 1370 C CA . THR A 1 172 ? 10.458 -10.175 -22.292 1.00 76.56 172 THR A CA 1
ATOM 1371 C C . THR A 1 172 ? 11.644 -10.755 -21.519 1.00 76.56 172 THR A C 1
ATOM 1373 O O . THR A 1 172 ? 12.020 -11.896 -21.779 1.00 76.56 172 THR A O 1
ATOM 1376 N N . LEU A 1 173 ? 12.223 -9.999 -20.578 1.00 80.12 173 LEU A N 1
ATOM 1377 C CA . LEU A 1 173 ? 13.314 -10.466 -19.713 1.00 80.12 173 LEU A CA 1
ATOM 1378 C C . LEU A 1 173 ? 12.860 -11.550 -18.726 1.00 80.12 173 LEU A C 1
ATOM 1380 O O . LEU A 1 173 ? 13.650 -12.436 -18.415 1.00 80.12 173 LEU A O 1
ATOM 1384 N N . ILE A 1 174 ? 11.608 -11.485 -18.266 1.00 83.38 174 ILE A N 1
ATOM 1385 C CA . ILE A 1 174 ? 11.019 -12.430 -17.298 1.00 83.38 174 ILE A CA 1
ATOM 1386 C C . ILE A 1 174 ? 10.084 -13.461 -17.946 1.00 83.38 174 ILE A C 1
ATOM 1388 O O . ILE A 1 174 ? 9.405 -14.198 -17.242 1.00 83.38 174 ILE A O 1
ATOM 1392 N N . ALA A 1 175 ? 10.010 -13.496 -19.278 1.00 77.12 175 ALA A N 1
ATOM 1393 C CA . ALA A 1 175 ? 9.096 -14.376 -19.994 1.00 77.12 175 ALA A CA 1
ATOM 1394 C C . ALA A 1 175 ? 9.512 -15.846 -19.875 1.00 77.12 175 ALA A C 1
ATOM 1396 O O . ALA A 1 175 ? 10.679 -16.189 -20.091 1.00 77.12 175 ALA A O 1
ATOM 1397 N N . ASP A 1 176 ? 8.527 -16.713 -19.653 1.00 71.94 176 ASP A N 1
ATOM 1398 C CA . ASP A 1 176 ? 8.763 -18.146 -19.545 1.00 71.94 176 ASP A CA 1
ATOM 1399 C C . ASP A 1 176 ? 9.187 -18.741 -20.890 1.00 71.94 176 ASP A C 1
ATOM 1401 O O . ASP A 1 176 ? 8.468 -18.677 -21.892 1.00 71.94 176 ASP A O 1
ATOM 1405 N N . ARG A 1 177 ? 10.397 -19.309 -20.924 1.00 69.25 177 ARG A N 1
ATOM 1406 C CA . ARG A 1 177 ? 10.998 -19.888 -22.131 1.00 69.25 177 ARG A CA 1
ATOM 1407 C C . ARG A 1 177 ? 11.658 -21.224 -21.800 1.00 69.25 177 ARG A C 1
ATOM 1409 O O . ARG A 1 177 ? 12.809 -21.231 -21.360 1.00 69.25 177 ARG A O 1
ATOM 1416 N N . PRO A 1 178 ? 10.981 -22.354 -22.073 1.00 69.88 178 PRO A N 1
ATOM 1417 C CA . PRO A 1 178 ? 11.497 -23.685 -21.755 1.00 69.88 178 PRO A CA 1
ATOM 1418 C C . PRO A 1 178 ? 12.893 -23.962 -22.330 1.00 69.88 178 PRO A C 1
ATOM 1420 O O . PRO A 1 178 ? 13.736 -24.527 -21.642 1.00 69.88 178 PRO A O 1
ATOM 1423 N N . SER A 1 179 ? 13.168 -23.489 -23.552 1.00 60.97 179 SER A N 1
ATOM 1424 C CA . SER A 1 179 ? 14.475 -23.629 -24.211 1.00 60.97 179 SER A CA 1
ATOM 1425 C C . SER A 1 179 ? 15.607 -22.861 -23.524 1.00 60.97 179 SER A C 1
ATOM 1427 O O . SER A 1 179 ? 16.768 -23.240 -23.639 1.00 60.97 179 SER A O 1
ATOM 1429 N N . ILE A 1 180 ? 15.290 -21.779 -22.809 1.00 65.81 180 ILE A N 1
ATOM 1430 C CA . ILE A 1 180 ? 16.271 -21.029 -22.019 1.00 65.81 180 ILE A CA 1
ATOM 1431 C C . ILE A 1 180 ? 16.435 -21.678 -20.644 1.00 65.81 180 ILE A C 1
ATOM 1433 O O . ILE A 1 180 ? 17.544 -21.724 -20.124 1.00 65.81 180 ILE A O 1
ATOM 1437 N N . TYR A 1 181 ? 15.366 -22.221 -20.062 1.00 70.06 181 TYR A N 1
ATOM 1438 C CA . TYR A 1 181 ? 15.429 -22.882 -18.757 1.00 70.06 181 TYR A CA 1
ATOM 1439 C C . TYR A 1 181 ? 16.315 -24.121 -18.748 1.00 70.06 181 TYR A C 1
ATOM 1441 O O . TYR A 1 181 ? 17.048 -24.320 -17.781 1.00 70.06 181 TYR A O 1
ATOM 1449 N N . SER A 1 182 ? 16.317 -24.912 -19.824 1.00 69.12 182 SER A N 1
ATOM 1450 C CA . SER A 1 182 ? 17.264 -26.024 -19.961 1.00 69.12 182 SER A CA 1
ATOM 1451 C C . SER A 1 182 ? 18.714 -25.535 -19.919 1.00 69.12 182 SER A C 1
ATOM 1453 O O . SER A 1 182 ? 19.520 -26.093 -19.184 1.00 69.12 182 SER A O 1
ATOM 1455 N N . LEU A 1 183 ? 19.021 -24.435 -20.613 1.00 67.62 183 LEU A N 1
ATOM 1456 C CA . LEU A 1 183 ? 20.357 -23.836 -20.614 1.00 67.62 183 LEU A CA 1
ATOM 1457 C C . LEU A 1 183 ? 20.730 -23.235 -19.248 1.00 67.62 183 LEU A C 1
ATOM 1459 O O . LEU A 1 183 ? 21.862 -23.372 -18.796 1.00 67.62 183 LEU A O 1
ATOM 1463 N N . ILE A 1 184 ? 19.781 -22.583 -18.567 1.00 70.75 184 ILE A N 1
ATOM 1464 C CA . ILE A 1 184 ? 19.993 -22.039 -17.217 1.00 70.75 184 ILE A CA 1
ATOM 1465 C C . ILE A 1 184 ? 20.252 -23.168 -16.225 1.00 70.75 184 ILE A C 1
ATOM 1467 O O . ILE A 1 184 ? 21.059 -22.994 -15.317 1.00 70.75 184 ILE A O 1
ATOM 1471 N N . ASN A 1 185 ? 19.608 -24.326 -16.389 1.00 72.44 185 ASN A N 1
ATOM 1472 C CA . ASN A 1 185 ? 19.790 -25.448 -15.478 1.00 72.44 185 ASN A CA 1
ATOM 1473 C C . ASN A 1 185 ? 21.226 -25.981 -15.457 1.00 72.44 185 ASN A C 1
ATOM 1475 O O . ASN A 1 185 ? 21.685 -26.382 -14.387 1.00 72.44 185 ASN A O 1
ATOM 1479 N N . GLU A 1 186 ? 21.921 -25.915 -16.589 1.00 71.94 186 GLU A N 1
ATOM 1480 C CA . GLU A 1 186 ? 23.327 -26.306 -16.746 1.00 71.94 186 GLU A CA 1
ATOM 1481 C C . GLU A 1 186 ? 24.314 -25.186 -16.368 1.00 71.94 186 GLU A C 1
ATOM 1483 O O . GLU A 1 186 ? 25.517 -25.417 -16.300 1.00 71.94 186 GLU A O 1
ATOM 1488 N N . TYR A 1 187 ? 23.826 -23.968 -16.118 1.00 71.56 187 TYR A N 1
ATOM 1489 C CA . TYR A 1 187 ? 24.664 -22.809 -15.825 1.00 71.56 187 TYR A CA 1
ATOM 1490 C C . TYR A 1 187 ? 24.980 -22.692 -14.327 1.00 71.56 187 TYR A C 1
ATOM 1492 O O . TYR A 1 187 ? 24.074 -22.654 -13.499 1.00 71.56 187 TYR A O 1
ATOM 1500 N N . ASP A 1 188 ? 26.258 -22.545 -13.969 1.00 74.62 188 ASP A N 1
ATOM 1501 C CA . ASP A 1 188 ? 26.694 -22.518 -12.562 1.00 74.62 188 ASP A CA 1
ATOM 1502 C C . ASP A 1 188 ? 26.311 -21.225 -11.811 1.00 74.62 188 ASP A C 1
ATOM 1504 O O . ASP A 1 188 ? 26.118 -21.235 -10.597 1.00 74.62 188 ASP A O 1
ATOM 1508 N N . TYR A 1 189 ? 26.162 -20.092 -12.510 1.00 75.50 189 TYR A N 1
ATOM 1509 C CA . TYR A 1 189 ? 25.957 -18.770 -11.888 1.00 75.50 189 TYR A CA 1
ATOM 1510 C C . TYR A 1 189 ? 24.511 -18.251 -12.007 1.00 75.50 189 TYR A C 1
ATOM 1512 O O . TYR A 1 189 ? 24.280 -17.076 -12.317 1.00 75.50 189 TYR A O 1
ATOM 1520 N N . LYS A 1 190 ? 23.518 -19.114 -11.760 1.00 80.38 190 LYS A N 1
ATOM 1521 C CA . LYS A 1 190 ? 22.077 -18.808 -11.924 1.00 80.38 190 LYS A CA 1
ATOM 1522 C C . LYS A 1 190 ? 21.605 -17.615 -11.086 1.00 80.38 190 LYS A C 1
ATOM 1524 O O . LYS A 1 190 ? 20.927 -16.728 -11.599 1.00 80.38 190 LYS A O 1
ATOM 1529 N N . GLU A 1 191 ? 22.034 -17.537 -9.829 1.00 83.44 191 GLU A N 1
ATOM 1530 C CA . GLU A 1 191 ? 21.675 -16.448 -8.908 1.00 83.44 191 GLU A CA 1
ATOM 1531 C C . GLU A 1 191 ? 22.201 -15.078 -9.383 1.00 83.44 191 GLU A C 1
ATOM 1533 O O . GLU A 1 191 ? 21.549 -14.037 -9.238 1.00 83.44 191 GLU A O 1
ATOM 1538 N N . ARG A 1 192 ? 23.371 -15.072 -10.034 1.00 81.31 192 ARG A N 1
ATOM 1539 C CA . ARG A 1 192 ? 23.965 -13.864 -10.621 1.00 81.31 192 ARG A CA 1
ATOM 1540 C C . ARG A 1 192 ? 23.196 -13.406 -11.862 1.00 81.31 192 ARG A C 1
ATOM 1542 O O . ARG A 1 192 ? 22.969 -12.203 -12.032 1.00 81.31 192 ARG A O 1
ATOM 1549 N N . LEU A 1 193 ? 22.765 -14.348 -12.703 1.00 80.62 193 LEU A N 1
ATOM 1550 C CA . LEU A 1 193 ? 21.879 -14.070 -13.835 1.00 80.62 193 LEU A CA 1
ATOM 1551 C C . LEU A 1 193 ? 20.557 -13.462 -13.349 1.00 80.62 193 LEU A C 1
ATOM 1553 O O . LEU A 1 193 ? 20.160 -12.410 -13.846 1.00 80.62 193 LEU A O 1
ATOM 1557 N N . PHE A 1 194 ? 19.935 -14.060 -12.331 1.00 86.56 194 PHE A N 1
ATOM 1558 C CA . PHE A 1 194 ? 18.722 -13.538 -11.699 1.00 86.56 194 PHE A CA 1
ATOM 1559 C C . PHE A 1 194 ? 18.913 -12.097 -11.201 1.00 86.56 194 PHE A C 1
ATOM 1561 O O . PHE A 1 194 ? 18.166 -11.195 -11.583 1.00 86.56 194 PHE A O 1
ATOM 1568 N N . SER A 1 195 ? 19.981 -11.845 -10.442 1.00 89.00 195 SER A N 1
ATOM 1569 C CA . SER A 1 195 ? 20.307 -10.506 -9.928 1.00 89.00 195 SER A CA 1
ATOM 1570 C C . SER A 1 195 ? 20.525 -9.480 -11.049 1.00 89.00 195 SER A C 1
ATOM 1572 O O . SER A 1 195 ? 20.162 -8.312 -10.911 1.00 89.00 195 SER A O 1
ATOM 1574 N N . SER A 1 196 ? 21.082 -9.914 -12.183 1.00 86.06 196 SER A N 1
ATOM 1575 C CA . SER A 1 196 ? 21.278 -9.070 -13.369 1.00 86.06 196 SER A CA 1
ATOM 1576 C C . SER A 1 196 ? 19.962 -8.737 -14.067 1.00 86.06 196 SER A C 1
ATOM 1578 O O . SER A 1 196 ? 19.784 -7.604 -14.507 1.00 86.06 196 SER A O 1
ATOM 1580 N N . ILE A 1 197 ? 19.032 -9.694 -14.147 1.00 88.44 197 ILE A N 1
ATOM 1581 C CA . ILE A 1 197 ? 17.683 -9.471 -14.685 1.00 88.44 197 ILE A CA 1
ATOM 1582 C C . ILE A 1 197 ? 16.957 -8.423 -13.836 1.00 88.44 197 ILE A C 1
ATOM 1584 O O . ILE A 1 197 ? 16.466 -7.437 -14.384 1.00 88.44 197 ILE A O 1
ATOM 1588 N N . ILE A 1 198 ? 16.973 -8.570 -12.507 1.00 94.31 198 ILE A N 1
ATOM 1589 C CA . ILE A 1 198 ? 16.387 -7.593 -11.575 1.00 94.31 198 ILE A CA 1
ATOM 1590 C C . ILE A 1 198 ? 16.989 -6.197 -11.776 1.00 94.31 198 ILE A C 1
ATOM 1592 O O . ILE A 1 198 ? 16.260 -5.206 -11.847 1.00 94.31 198 ILE A O 1
ATOM 1596 N N . ASP A 1 199 ? 18.312 -6.100 -11.916 1.00 93.19 199 ASP A N 1
ATOM 1597 C CA . ASP A 1 199 ? 18.999 -4.824 -12.124 1.00 93.19 199 ASP A CA 1
ATOM 1598 C C . ASP A 1 199 ? 18.615 -4.153 -13.456 1.00 93.19 199 ASP A C 1
ATOM 1600 O O . ASP A 1 199 ? 18.354 -2.948 -13.500 1.00 93.19 199 ASP A O 1
ATOM 1604 N N . LEU A 1 200 ? 18.494 -4.934 -14.535 1.00 89.44 200 LEU A N 1
ATOM 1605 C CA . LEU A 1 200 ? 18.047 -4.439 -15.839 1.00 89.44 200 LEU A CA 1
ATOM 1606 C C . LEU A 1 200 ? 16.577 -4.002 -15.827 1.00 89.44 200 LEU A C 1
ATOM 1608 O O . LEU A 1 200 ? 16.236 -3.013 -16.478 1.00 89.44 200 LEU A O 1
ATOM 1612 N N . ILE A 1 201 ? 15.712 -4.675 -15.067 1.00 93.94 201 ILE A N 1
ATOM 1613 C CA . ILE A 1 201 ? 14.318 -4.251 -14.864 1.00 93.94 201 ILE A CA 1
ATOM 1614 C C . ILE A 1 201 ? 14.269 -2.925 -14.090 1.00 93.94 201 ILE A C 1
ATOM 1616 O O . ILE A 1 201 ? 13.537 -2.013 -14.480 1.00 93.94 201 ILE A O 1
ATOM 1620 N N . CYS A 1 202 ? 15.103 -2.757 -13.059 1.00 95.50 202 CYS A N 1
ATOM 1621 C CA . CYS A 1 202 ? 15.247 -1.473 -12.362 1.00 95.50 202 CYS A CA 1
ATOM 1622 C C . CYS A 1 202 ? 15.708 -0.364 -13.311 1.00 95.50 202 CYS A C 1
ATOM 1624 O O . CYS A 1 202 ? 15.171 0.745 -13.299 1.00 95.50 202 CYS A O 1
ATOM 1626 N N . LEU A 1 203 ? 16.660 -0.677 -14.192 1.00 93.12 203 LEU A N 1
ATOM 1627 C CA . LEU A 1 203 ? 17.108 0.249 -15.222 1.00 93.12 203 LEU A CA 1
ATOM 1628 C C . LEU A 1 203 ? 15.989 0.584 -16.226 1.00 93.12 203 LEU A C 1
ATOM 1630 O O . LEU A 1 203 ? 15.902 1.735 -16.646 1.00 93.12 203 LEU A O 1
ATOM 1634 N N . CYS A 1 204 ? 15.094 -0.353 -16.566 1.00 91.69 204 CYS A N 1
ATOM 1635 C CA . CYS A 1 204 ? 13.910 -0.061 -17.387 1.00 91.69 204 CYS A CA 1
ATOM 1636 C C . CYS A 1 204 ? 13.026 1.009 -16.734 1.00 91.69 204 CYS A C 1
ATOM 1638 O O . CYS A 1 204 ? 12.588 1.928 -17.418 1.00 91.69 204 CYS A O 1
ATOM 1640 N N . MET A 1 205 ? 12.800 0.934 -15.421 1.00 94.75 205 MET A N 1
ATOM 1641 C CA . MET A 1 205 ? 12.011 1.943 -14.704 1.00 94.75 205 MET A CA 1
ATOM 1642 C C . MET A 1 205 ? 12.722 3.308 -14.657 1.00 94.75 205 MET A C 1
ATOM 1644 O O . MET A 1 205 ? 12.076 4.344 -14.788 1.00 94.75 205 MET A O 1
ATOM 1648 N N . LEU A 1 206 ? 14.057 3.326 -14.563 1.00 92.88 206 LEU A N 1
ATOM 1649 C CA . LEU A 1 206 ? 14.859 4.559 -14.570 1.00 92.88 206 LEU A CA 1
ATOM 1650 C C . LEU A 1 206 ? 14.995 5.211 -15.960 1.00 92.88 206 LEU A C 1
ATOM 1652 O O . LEU A 1 206 ? 15.275 6.405 -16.042 1.00 92.88 206 LEU A O 1
ATOM 1656 N N . LEU A 1 207 ? 14.813 4.470 -17.059 1.00 89.56 207 LEU A N 1
ATOM 1657 C CA . LEU A 1 207 ? 15.026 4.953 -18.435 1.00 89.56 207 LEU A CA 1
ATOM 1658 C C . LEU A 1 207 ? 13.810 5.634 -19.082 1.00 89.56 207 LEU A C 1
ATOM 1660 O O . LEU A 1 207 ? 13.708 5.688 -20.312 1.00 89.56 207 LEU A O 1
ATOM 1664 N N . GLY A 1 208 ? 12.916 6.196 -18.268 1.00 81.75 208 GLY A N 1
ATOM 1665 C CA . GLY A 1 208 ? 11.779 6.987 -18.735 1.00 81.75 208 GLY A CA 1
ATOM 1666 C C . GLY A 1 208 ? 12.154 8.125 -19.699 1.00 81.75 208 GLY A C 1
ATOM 1667 O O . GLY A 1 208 ? 13.315 8.518 -19.853 1.00 81.75 208 GLY A O 1
ATOM 1668 N N . LYS A 1 209 ? 11.140 8.679 -20.372 1.00 81.44 209 LYS A N 1
ATOM 1669 C CA . LYS A 1 209 ? 11.309 9.819 -21.284 1.00 81.44 209 LYS A CA 1
ATOM 1670 C C . LYS A 1 209 ? 11.945 11.025 -20.561 1.00 81.44 209 LYS A C 1
ATOM 1672 O O . LYS A 1 209 ? 11.491 11.371 -19.473 1.00 81.44 209 LYS A O 1
ATOM 1677 N N . PRO A 1 210 ? 12.912 11.741 -21.171 1.00 79.62 210 PRO A N 1
ATOM 1678 C CA . PRO A 1 210 ? 13.577 12.888 -20.538 1.00 79.62 210 PRO A CA 1
ATOM 1679 C C . PRO A 1 210 ? 12.611 13.980 -20.058 1.00 79.62 210 PRO A C 1
ATOM 1681 O O . PRO A 1 210 ? 12.843 14.585 -19.018 1.00 79.62 210 PRO A O 1
ATOM 1684 N N . GLN A 1 211 ? 11.495 14.157 -20.777 1.00 82.06 211 GLN A N 1
ATOM 1685 C CA . GLN A 1 211 ? 10.422 15.107 -20.463 1.00 82.06 211 GLN A CA 1
ATOM 1686 C C . GLN A 1 211 ? 9.852 14.936 -19.048 1.00 82.06 211 GLN A C 1
ATOM 1688 O O . GLN A 1 211 ? 9.435 15.916 -18.445 1.00 82.06 211 GLN A O 1
ATOM 1693 N N . ILE A 1 212 ? 9.881 13.721 -18.488 1.00 83.25 212 ILE A N 1
ATOM 1694 C CA . ILE A 1 212 ? 9.367 13.443 -17.139 1.00 83.25 212 ILE A CA 1
ATOM 1695 C C . ILE A 1 212 ? 10.097 14.288 -16.093 1.00 83.25 212 ILE A C 1
ATOM 1697 O O . ILE A 1 212 ? 9.470 14.758 -15.149 1.00 83.25 212 ILE A O 1
ATOM 1701 N N . LYS A 1 213 ? 11.403 14.529 -16.269 1.00 79.44 213 LYS A N 1
ATOM 1702 C CA . LYS A 1 213 ? 12.194 15.352 -15.345 1.00 79.44 213 LYS A CA 1
ATOM 1703 C C . LYS A 1 213 ? 11.717 16.799 -15.329 1.00 79.44 213 LYS A C 1
ATOM 1705 O O . LYS A 1 213 ? 11.513 17.373 -14.261 1.00 79.44 213 LYS A O 1
ATOM 1710 N N . ASP A 1 214 ? 11.541 17.373 -16.515 1.00 77.56 214 ASP A N 1
ATOM 1711 C CA . ASP A 1 214 ? 11.138 18.767 -16.673 1.00 77.56 214 ASP A CA 1
ATOM 1712 C C . ASP A 1 214 ? 9.713 18.962 -16.146 1.00 77.56 214 ASP A C 1
ATOM 1714 O O . ASP A 1 214 ? 9.468 19.866 -15.347 1.00 77.56 214 ASP A O 1
ATOM 1718 N N . THR A 1 215 ? 8.795 18.052 -16.489 1.00 77.56 215 THR A N 1
ATOM 1719 C CA . THR A 1 215 ? 7.416 18.078 -15.987 1.00 77.56 215 THR A CA 1
ATOM 1720 C C . THR A 1 215 ? 7.353 17.840 -14.472 1.00 77.56 215 THR A C 1
ATOM 1722 O O . THR A 1 215 ? 6.599 18.527 -13.792 1.00 77.56 215 THR A O 1
ATOM 1725 N N . SER A 1 216 ? 8.166 16.940 -13.902 1.00 76.56 216 SER A N 1
ATOM 1726 C CA . SER A 1 216 ? 8.198 16.684 -12.447 1.00 76.56 216 SER A CA 1
ATOM 1727 C C . SER A 1 216 ? 8.623 17.927 -11.655 1.00 76.56 216 SER A C 1
ATOM 1729 O O . SER A 1 216 ? 8.005 18.274 -10.646 1.00 76.56 216 SER A O 1
ATOM 1731 N N . ASN A 1 217 ? 9.619 18.667 -12.151 1.00 77.50 217 ASN A N 1
ATOM 1732 C CA . ASN A 1 217 ? 10.046 19.932 -11.548 1.00 77.50 217 ASN A CA 1
ATOM 1733 C C . ASN A 1 217 ? 8.976 21.033 -11.653 1.00 77.50 217 ASN A C 1
ATOM 1735 O O . ASN A 1 217 ? 8.854 21.859 -10.748 1.00 77.50 217 ASN A O 1
ATOM 1739 N N . LEU A 1 218 ? 8.205 21.061 -12.744 1.00 74.50 218 LEU A N 1
ATOM 1740 C CA . LEU A 1 218 ? 7.105 22.014 -12.934 1.00 74.50 218 LEU A CA 1
ATOM 1741 C C . LEU A 1 218 ? 5.917 21.708 -12.012 1.00 74.50 218 LEU A C 1
ATOM 1743 O O . LEU A 1 218 ? 5.399 22.623 -11.370 1.00 74.50 218 LEU A O 1
ATOM 1747 N N . VAL A 1 219 ? 5.561 20.429 -11.859 1.00 72.44 219 VAL A N 1
ATOM 1748 C CA . VAL A 1 219 ? 4.514 19.985 -10.925 1.00 72.44 219 VAL A CA 1
ATOM 1749 C C . VAL A 1 219 ? 4.877 20.331 -9.480 1.00 72.44 219 VAL A C 1
ATOM 1751 O O . VAL A 1 219 ? 4.025 20.825 -8.744 1.00 72.44 219 VAL A O 1
ATOM 1754 N N . GLN A 1 220 ? 6.147 20.194 -9.084 1.00 70.44 220 GLN A N 1
ATOM 1755 C CA . GLN A 1 220 ? 6.612 20.630 -7.757 1.00 70.44 220 GLN A CA 1
ATOM 1756 C C . GLN A 1 220 ? 6.463 22.139 -7.526 1.00 70.44 220 GLN A C 1
ATOM 1758 O O . GLN A 1 220 ? 6.271 22.576 -6.395 1.00 70.44 220 GLN A O 1
ATOM 1763 N N . ARG A 1 221 ? 6.530 22.947 -8.588 1.00 72.12 221 ARG A N 1
ATOM 1764 C CA . ARG A 1 221 ? 6.313 24.401 -8.524 1.00 72.12 221 ARG A CA 1
ATOM 1765 C C . ARG A 1 221 ? 4.832 24.790 -8.592 1.00 72.12 221 ARG A C 1
ATOM 1767 O O . ARG A 1 221 ? 4.527 25.979 -8.615 1.00 72.12 221 ARG A O 1
ATOM 1774 N N . GLY A 1 222 ? 3.924 23.811 -8.610 1.00 65.88 222 GLY A N 1
ATOM 1775 C CA . GLY A 1 222 ? 2.476 24.014 -8.643 1.00 65.88 222 GLY A CA 1
ATOM 1776 C C . GLY A 1 222 ? 1.880 24.161 -10.046 1.00 65.88 222 GLY A C 1
ATOM 1777 O O . GLY A 1 222 ? 0.682 24.426 -10.159 1.00 65.88 222 GLY A O 1
ATOM 1778 N N . ASP A 1 223 ? 2.668 23.980 -11.114 1.00 70.00 223 ASP A N 1
ATOM 1779 C CA . ASP A 1 223 ? 2.159 24.025 -12.488 1.00 70.00 223 ASP A CA 1
ATOM 1780 C C . ASP A 1 223 ? 1.576 22.658 -12.882 1.00 70.00 223 ASP A C 1
ATOM 1782 O O . ASP A 1 223 ? 2.270 21.643 -12.900 1.00 70.00 223 ASP A O 1
ATOM 1786 N N . LYS A 1 224 ? 0.271 22.623 -13.179 1.00 68.88 224 LYS A N 1
ATOM 1787 C CA . LYS A 1 224 ? -0.483 21.393 -13.488 1.00 68.88 224 LYS A CA 1
ATOM 1788 C C . LYS A 1 224 ? -0.522 21.055 -14.984 1.00 68.88 224 LYS A C 1
ATOM 1790 O O . LYS A 1 224 ? -1.253 20.143 -15.383 1.00 68.88 224 LYS A O 1
ATOM 1795 N N . LYS A 1 225 ? 0.222 21.779 -15.824 1.00 65.94 225 LYS A N 1
ATOM 1796 C CA . LYS A 1 225 ? 0.346 21.470 -17.256 1.00 65.94 225 LYS A CA 1
ATOM 1797 C C . LYS A 1 225 ? 1.055 20.123 -17.457 1.00 65.94 225 LYS A C 1
ATOM 1799 O O . LYS A 1 225 ? 1.986 19.787 -16.738 1.00 65.94 225 LYS A O 1
ATOM 1804 N N . ASP A 1 226 ? 0.579 19.337 -18.423 1.00 68.19 226 ASP A N 1
ATOM 1805 C CA . ASP A 1 226 ? 1.166 18.054 -18.851 1.00 68.19 226 ASP A CA 1
ATOM 1806 C C . ASP A 1 226 ? 1.267 16.931 -17.791 1.00 68.19 226 ASP A C 1
ATOM 1808 O O . ASP A 1 226 ? 2.010 15.963 -17.967 1.00 68.19 226 ASP A O 1
ATOM 1812 N N . THR A 1 227 ? 0.445 16.976 -16.734 1.00 77.94 227 THR A N 1
ATOM 1813 C CA . THR A 1 227 ? 0.332 15.915 -15.700 1.00 77.94 227 THR A CA 1
ATOM 1814 C C . THR A 1 227 ? 0.065 14.515 -16.269 1.00 77.94 227 THR A C 1
ATOM 1816 O O . THR A 1 227 ? 0.509 13.516 -15.706 1.00 77.94 227 THR A O 1
ATOM 1819 N N . ASN A 1 228 ? -0.569 14.424 -17.441 1.00 83.56 228 ASN A N 1
ATOM 1820 C CA . ASN A 1 228 ? -0.804 13.162 -18.143 1.00 83.56 228 ASN A CA 1
ATOM 1821 C C . ASN A 1 228 ? 0.486 12.399 -18.490 1.00 83.56 228 ASN A C 1
ATOM 1823 O O . ASN A 1 228 ? 0.478 11.169 -18.468 1.00 83.56 228 ASN A O 1
ATOM 1827 N N . ILE A 1 229 ? 1.592 13.093 -18.792 1.00 85.81 229 ILE A N 1
ATOM 1828 C CA . ILE A 1 229 ? 2.874 12.447 -19.127 1.00 85.81 229 ILE A CA 1
ATOM 1829 C C . ILE A 1 229 ? 3.431 11.720 -17.898 1.00 85.81 229 ILE A C 1
ATOM 1831 O O . ILE A 1 229 ? 3.878 10.576 -18.002 1.00 85.81 229 ILE A O 1
ATOM 1835 N N . ILE A 1 230 ? 3.357 12.364 -16.730 1.00 84.19 230 ILE A N 1
ATOM 1836 C CA . ILE A 1 230 ? 3.779 11.775 -15.455 1.00 84.19 230 ILE A CA 1
ATOM 1837 C C . ILE A 1 230 ? 2.870 10.601 -15.098 1.00 84.19 230 ILE A C 1
ATOM 1839 O O . ILE A 1 230 ? 3.380 9.527 -14.799 1.00 84.19 230 ILE A O 1
ATOM 1843 N N . ASN A 1 231 ? 1.550 10.750 -15.227 1.00 86.62 231 ASN A N 1
ATOM 1844 C CA . ASN A 1 231 ? 0.600 9.675 -14.923 1.00 86.62 231 ASN A CA 1
ATOM 1845 C C . ASN A 1 231 ? 0.839 8.427 -15.791 1.00 86.62 231 ASN A C 1
ATOM 1847 O O . ASN A 1 231 ? 0.809 7.300 -15.293 1.00 86.62 231 ASN A O 1
ATOM 1851 N N . GLN A 1 232 ? 1.119 8.608 -17.087 1.00 88.56 232 GLN A N 1
ATOM 1852 C CA . GLN A 1 232 ? 1.461 7.502 -17.989 1.00 88.56 232 GLN A CA 1
ATOM 1853 C C . GLN A 1 232 ? 2.769 6.819 -17.582 1.00 88.56 232 GLN A C 1
ATOM 1855 O O . GLN A 1 232 ? 2.852 5.590 -17.596 1.00 88.56 232 GLN A O 1
ATOM 1860 N N . PHE A 1 233 ? 3.784 7.596 -17.201 1.00 90.94 233 PHE A N 1
ATOM 1861 C CA . PHE A 1 233 ? 5.048 7.047 -16.724 1.00 90.94 233 PHE A CA 1
ATOM 1862 C C . PHE A 1 233 ? 4.892 6.289 -15.402 1.00 90.94 233 PHE A C 1
ATOM 1864 O O . PHE A 1 233 ? 5.349 5.154 -15.297 1.00 90.94 233 PHE A O 1
ATOM 1871 N N . GLN A 1 234 ? 4.198 6.871 -14.427 1.00 91.25 234 GLN A N 1
ATOM 1872 C CA . GLN A 1 234 ? 3.903 6.228 -13.150 1.00 91.25 234 GLN A CA 1
ATOM 1873 C C . GLN A 1 234 ? 3.142 4.914 -13.360 1.00 91.25 234 GLN A C 1
ATOM 1875 O O . GLN A 1 234 ? 3.523 3.891 -12.805 1.00 91.25 234 GLN A O 1
ATOM 1880 N N . THR A 1 235 ? 2.139 4.905 -14.245 1.00 92.38 235 THR A N 1
ATOM 1881 C CA . THR A 1 235 ? 1.400 3.683 -14.608 1.00 92.38 235 THR A CA 1
ATOM 1882 C C . THR A 1 235 ? 2.317 2.627 -15.229 1.00 92.38 235 THR A C 1
ATOM 1884 O O . THR A 1 235 ? 2.206 1.443 -14.902 1.00 92.38 235 THR A O 1
ATOM 1887 N N . LEU A 1 236 ? 3.246 3.030 -16.104 1.00 93.75 236 LEU A N 1
ATOM 1888 C CA . LEU A 1 236 ? 4.243 2.129 -16.686 1.00 93.75 236 LEU A CA 1
ATOM 1889 C C . LEU A 1 236 ? 5.116 1.499 -15.595 1.00 93.75 236 LEU A C 1
ATOM 1891 O O . LEU A 1 236 ? 5.276 0.279 -15.592 1.00 93.75 236 LEU A O 1
ATOM 1895 N N . VAL A 1 237 ? 5.635 2.297 -14.659 1.00 95.81 237 VAL A N 1
ATOM 1896 C CA . VAL A 1 237 ? 6.464 1.810 -13.545 1.00 95.81 237 VAL A CA 1
ATOM 1897 C C . VAL A 1 237 ? 5.671 0.855 -12.652 1.00 95.81 237 VAL A C 1
ATOM 1899 O O . VAL A 1 237 ? 6.121 -0.267 -12.423 1.00 95.81 237 VAL A O 1
ATOM 1902 N N . SER A 1 238 ? 4.466 1.237 -12.222 1.00 96.12 238 SER A N 1
ATOM 1903 C CA . SER A 1 238 ? 3.591 0.389 -11.403 1.00 96.12 238 SER A CA 1
ATOM 1904 C C . SER A 1 238 ? 3.259 -0.942 -12.090 1.00 96.12 238 SER A C 1
ATOM 1906 O O . SER A 1 238 ? 3.190 -1.983 -11.437 1.00 96.12 238 SER A O 1
ATOM 1908 N N . THR A 1 239 ? 3.101 -0.937 -13.419 1.00 96.19 239 THR A N 1
ATOM 1909 C CA . THR A 1 239 ? 2.870 -2.163 -14.199 1.00 96.19 239 THR A CA 1
ATOM 1910 C C . THR A 1 239 ? 4.124 -3.037 -14.251 1.00 96.19 239 THR A C 1
ATOM 1912 O O . THR A 1 239 ? 4.021 -4.248 -14.081 1.00 96.19 239 THR A O 1
ATOM 1915 N N . ILE A 1 240 ? 5.316 -2.457 -14.435 1.00 96.25 240 ILE A N 1
ATOM 1916 C CA . ILE A 1 240 ? 6.581 -3.213 -14.389 1.00 96.25 240 ILE A CA 1
ATOM 1917 C C . ILE A 1 240 ? 6.780 -3.850 -13.007 1.00 96.25 240 ILE A C 1
ATOM 1919 O O . ILE A 1 240 ? 7.134 -5.029 -12.931 1.00 96.25 240 ILE A O 1
ATOM 1923 N N . GLN A 1 241 ? 6.515 -3.104 -11.930 1.00 97.00 241 GLN A N 1
ATOM 1924 C CA . GLN A 1 241 ? 6.555 -3.622 -10.560 1.00 97.00 241 GLN A CA 1
ATOM 1925 C C . GLN A 1 241 ? 5.608 -4.815 -10.403 1.00 97.00 241 GLN A C 1
ATOM 1927 O O . GLN A 1 241 ? 6.049 -5.882 -9.992 1.00 97.00 241 GLN A O 1
ATOM 1932 N N . TYR A 1 242 ? 4.345 -4.676 -10.820 1.00 96.62 242 TYR A N 1
ATOM 1933 C CA . TYR A 1 242 ? 3.356 -5.756 -10.758 1.00 96.62 242 TYR A CA 1
ATOM 1934 C C . TYR A 1 242 ? 3.799 -7.033 -11.486 1.00 96.62 242 TYR A C 1
ATOM 1936 O O . TYR A 1 242 ? 3.776 -8.117 -10.901 1.00 96.62 242 TYR A O 1
ATOM 1944 N N . GLU A 1 243 ? 4.200 -6.915 -12.752 1.00 94.69 243 GLU A N 1
ATOM 1945 C CA . GLU A 1 243 ? 4.598 -8.059 -13.584 1.00 94.69 243 GLU A CA 1
ATOM 1946 C C . GLU A 1 243 ? 5.809 -8.776 -12.976 1.00 94.69 243 GLU A C 1
ATOM 1948 O O . GLU A 1 243 ? 5.841 -10.004 -12.889 1.00 94.69 243 GLU A O 1
ATOM 1953 N N . THR A 1 244 ? 6.768 -8.004 -12.458 1.00 94.81 244 THR A N 1
ATOM 1954 C CA . THR A 1 244 ? 7.966 -8.558 -11.823 1.00 94.81 244 THR A CA 1
ATOM 1955 C C . THR A 1 244 ? 7.635 -9.229 -10.493 1.00 94.81 244 THR A C 1
ATOM 1957 O O . THR A 1 244 ? 8.076 -10.349 -10.258 1.00 94.81 244 THR A O 1
ATOM 1960 N N . THR A 1 245 ? 6.807 -8.623 -9.637 1.00 94.62 245 THR A N 1
ATOM 1961 C CA . THR A 1 245 ? 6.344 -9.262 -8.393 1.00 94.62 245 THR A CA 1
ATOM 1962 C C . THR A 1 245 ? 5.559 -10.544 -8.684 1.00 94.62 245 THR A C 1
ATOM 1964 O O . THR A 1 245 ? 5.694 -11.527 -7.958 1.00 94.62 245 THR A O 1
ATOM 1967 N N . SER A 1 246 ? 4.765 -10.578 -9.759 1.00 92.88 246 SER A N 1
ATOM 1968 C CA . SER A 1 246 ? 4.059 -11.797 -10.169 1.00 92.88 246 SER A CA 1
ATOM 1969 C C . SER A 1 246 ? 5.026 -12.906 -10.593 1.00 92.88 246 SER A C 1
ATOM 1971 O O . SER A 1 246 ? 4.774 -14.066 -10.276 1.00 92.88 246 SER A O 1
ATOM 1973 N N . TRP A 1 247 ? 6.127 -12.564 -11.266 1.00 90.50 247 TRP A N 1
ATOM 1974 C CA . TRP A 1 247 ? 7.191 -13.508 -11.619 1.00 90.50 247 TRP A CA 1
ATOM 1975 C C . TRP A 1 247 ? 7.978 -14.005 -10.396 1.00 90.50 247 TRP A C 1
ATOM 1977 O O . TRP A 1 247 ? 8.275 -15.196 -10.307 1.00 90.50 247 TRP A O 1
ATOM 1987 N N . LEU A 1 248 ? 8.254 -13.126 -9.424 1.00 90.75 248 LEU A N 1
ATOM 1988 C CA . LEU A 1 248 ? 8.921 -13.482 -8.163 1.00 90.75 248 LEU A CA 1
ATOM 1989 C C . LEU A 1 248 ? 8.088 -14.426 -7.288 1.00 90.75 248 LEU A C 1
ATOM 1991 O O . LEU A 1 248 ? 8.651 -15.231 -6.555 1.00 90.75 248 LEU A O 1
ATOM 1995 N N . ASN A 1 249 ? 6.759 -14.340 -7.364 1.00 88.62 249 ASN A N 1
ATOM 1996 C CA . ASN A 1 249 ? 5.852 -15.212 -6.616 1.00 88.62 249 ASN A CA 1
ATOM 1997 C C . ASN A 1 249 ? 5.609 -16.570 -7.313 1.00 88.62 249 ASN A C 1
ATOM 1999 O O . ASN A 1 249 ? 4.843 -17.386 -6.810 1.00 88.62 249 ASN A O 1
ATOM 2003 N N . ASN A 1 250 ? 6.208 -16.821 -8.485 1.00 88.12 250 ASN A N 1
ATOM 2004 C CA . ASN A 1 250 ? 6.116 -18.119 -9.153 1.00 88.12 250 ASN A CA 1
ATOM 2005 C C . ASN A 1 250 ? 7.149 -19.097 -8.548 1.00 88.12 250 ASN A C 1
ATOM 2007 O O . ASN A 1 250 ? 8.351 -18.857 -8.689 1.00 88.12 250 ASN A O 1
ATOM 2011 N N . PRO A 1 251 ? 6.727 -20.230 -7.949 1.00 85.31 251 PRO A N 1
ATOM 2012 C CA . PRO A 1 251 ? 7.649 -21.228 -7.393 1.00 85.31 251 PRO A CA 1
ATOM 2013 C C . PRO A 1 251 ? 8.652 -21.782 -8.416 1.00 85.31 251 PRO A C 1
ATOM 2015 O O . PRO A 1 251 ? 9.799 -22.095 -8.087 1.00 85.31 251 PRO A O 1
ATOM 2018 N N . GLN A 1 252 ? 8.261 -21.851 -9.693 1.00 83.69 252 GLN A N 1
ATOM 2019 C CA . GLN A 1 252 ? 9.158 -22.289 -10.765 1.00 83.69 252 GLN A CA 1
ATOM 2020 C C . GLN A 1 252 ? 10.363 -21.354 -10.908 1.00 83.69 252 GLN A C 1
ATOM 2022 O O . GLN A 1 252 ? 11.482 -21.821 -11.089 1.00 83.69 252 GLN A O 1
ATOM 2027 N N . THR A 1 253 ? 10.176 -20.044 -10.746 1.00 83.69 253 THR A N 1
ATOM 2028 C CA . THR A 1 253 ? 11.277 -19.073 -10.782 1.00 83.69 253 THR A CA 1
ATOM 2029 C C . THR A 1 253 ? 12.303 -19.363 -9.686 1.00 83.69 253 THR A C 1
ATOM 2031 O O . THR A 1 253 ? 13.503 -19.401 -9.955 1.00 83.69 253 THR A O 1
ATOM 2034 N N . ILE A 1 254 ? 11.840 -19.620 -8.460 1.00 84.69 254 ILE A N 1
ATOM 2035 C CA . ILE A 1 254 ? 12.710 -19.893 -7.306 1.00 84.69 254 ILE A CA 1
ATOM 2036 C C . ILE A 1 254 ? 13.552 -21.148 -7.557 1.00 84.69 254 ILE A C 1
ATOM 2038 O O . ILE A 1 254 ? 14.766 -21.130 -7.345 1.00 84.69 254 ILE A O 1
ATOM 2042 N N . THR A 1 255 ? 12.927 -22.205 -8.079 1.00 86.19 255 THR A N 1
ATOM 2043 C CA . THR A 1 255 ? 13.604 -23.477 -8.376 1.00 86.19 255 THR A CA 1
ATOM 2044 C C . THR A 1 255 ? 14.587 -23.378 -9.547 1.00 86.19 255 THR A C 1
ATOM 2046 O O . THR A 1 255 ? 15.717 -23.845 -9.420 1.00 86.19 255 THR A O 1
ATOM 2049 N N . ILE A 1 256 ? 14.211 -22.730 -10.656 1.00 82.81 256 ILE A N 1
ATOM 2050 C CA . ILE A 1 256 ? 15.056 -22.592 -11.858 1.00 82.81 256 ILE A CA 1
ATOM 2051 C C . ILE A 1 256 ? 16.338 -21.816 -11.545 1.00 82.81 256 ILE A C 1
ATOM 2053 O O . ILE A 1 256 ? 17.429 -22.220 -11.949 1.00 82.81 256 ILE A O 1
ATOM 2057 N N . TYR A 1 257 ? 16.219 -20.702 -10.820 1.00 83.06 257 TYR A N 1
ATOM 2058 C CA . TYR A 1 257 ? 17.353 -19.827 -10.526 1.00 83.06 257 TYR A CA 1
ATOM 2059 C C . TYR A 1 257 ? 18.083 -20.178 -9.220 1.00 83.06 257 TYR A C 1
ATOM 2061 O O . TYR A 1 257 ? 19.123 -19.581 -8.944 1.00 83.06 257 TYR A O 1
ATOM 2069 N N . GLY A 1 258 ? 17.575 -21.136 -8.434 1.00 84.12 258 GLY A N 1
ATOM 2070 C CA . GLY A 1 258 ? 18.163 -21.539 -7.153 1.00 84.12 258 GLY A CA 1
ATOM 2071 C C . GLY A 1 258 ? 18.195 -20.402 -6.128 1.00 84.12 258 GLY A C 1
ATOM 2072 O O . GLY A 1 258 ? 19.200 -20.211 -5.447 1.00 84.12 258 GLY A O 1
ATOM 2073 N N . ILE A 1 259 ? 17.130 -19.600 -6.067 1.00 86.81 259 ILE A N 1
ATOM 2074 C CA . ILE A 1 259 ? 17.099 -18.351 -5.295 1.00 86.81 259 ILE A CA 1
ATOM 2075 C C . ILE A 1 259 ? 16.895 -18.664 -3.811 1.00 86.81 259 ILE A C 1
ATOM 2077 O O . ILE A 1 259 ? 15.948 -19.352 -3.436 1.00 86.81 259 ILE A O 1
ATOM 2081 N N . ASN A 1 260 ? 17.758 -18.120 -2.952 1.00 88.19 260 ASN A N 1
ATOM 2082 C CA . ASN A 1 260 ? 17.569 -18.180 -1.504 1.00 88.19 260 ASN A CA 1
ATOM 2083 C C . ASN A 1 260 ? 16.637 -17.051 -1.006 1.00 88.19 260 ASN A C 1
ATOM 2085 O O . ASN A 1 260 ? 16.412 -16.054 -1.697 1.00 88.19 260 ASN A O 1
ATOM 2089 N N . LYS A 1 261 ? 16.141 -17.165 0.233 1.00 88.12 261 LYS A N 1
ATOM 2090 C CA . LYS A 1 261 ? 15.220 -16.174 0.821 1.00 88.12 261 LYS A CA 1
ATOM 2091 C C . LYS A 1 261 ? 15.769 -14.739 0.841 1.00 88.12 261 LYS A C 1
ATOM 2093 O O . LYS A 1 261 ? 15.021 -13.798 0.604 1.00 88.12 261 LYS A O 1
ATOM 2098 N N . ILE A 1 262 ? 17.071 -14.568 1.090 1.00 90.88 262 ILE A N 1
ATOM 2099 C CA . ILE A 1 262 ? 17.717 -13.253 1.225 1.00 90.88 262 ILE A CA 1
ATOM 2100 C C . ILE A 1 262 ? 17.742 -12.565 -0.139 1.00 90.88 262 ILE A C 1
ATOM 2102 O O . ILE A 1 262 ? 17.385 -11.397 -0.260 1.00 90.88 262 ILE A O 1
ATOM 2106 N N . THR A 1 263 ? 18.108 -13.306 -1.180 1.00 91.88 263 THR A N 1
ATOM 2107 C CA . THR A 1 263 ? 18.168 -12.814 -2.555 1.00 91.88 263 THR A CA 1
ATOM 2108 C C . THR A 1 263 ? 16.776 -12.518 -3.104 1.00 91.88 263 THR A C 1
ATOM 2110 O O . THR A 1 263 ? 16.601 -11.521 -3.806 1.00 91.88 263 THR A O 1
ATOM 2113 N N . LEU A 1 264 ? 15.767 -13.318 -2.745 1.00 91.88 264 LEU A N 1
ATOM 2114 C CA . LEU A 1 264 ? 14.373 -13.041 -3.095 1.00 91.88 264 LEU A CA 1
ATOM 2115 C C . LEU A 1 264 ? 13.865 -11.758 -2.419 1.00 91.88 264 LEU A C 1
ATOM 2117 O O . LEU A 1 264 ? 13.285 -10.900 -3.088 1.00 91.88 264 LEU A O 1
ATOM 2121 N N . LEU A 1 265 ? 14.126 -11.598 -1.118 1.00 93.06 265 LEU A N 1
ATOM 2122 C CA . LEU A 1 265 ? 13.750 -10.404 -0.365 1.00 93.06 265 LEU A CA 1
ATOM 2123 C C . LEU A 1 265 ? 14.466 -9.155 -0.896 1.00 93.06 265 LEU A C 1
ATOM 2125 O O . LEU A 1 265 ? 13.828 -8.120 -1.091 1.00 93.06 265 LEU A O 1
ATOM 2129 N N . HIS A 1 266 ? 15.761 -9.256 -1.200 1.00 94.19 266 HIS A N 1
ATOM 2130 C CA . HIS A 1 266 ? 16.536 -8.176 -1.812 1.00 94.19 266 HIS A CA 1
ATOM 2131 C C . HIS A 1 266 ? 15.985 -7.800 -3.194 1.00 94.19 266 HIS A C 1
ATOM 2133 O O . HIS A 1 266 ? 15.830 -6.621 -3.507 1.00 94.19 266 HIS A O 1
ATOM 2139 N N . ALA A 1 267 ? 15.625 -8.786 -4.022 1.00 94.75 267 ALA A N 1
ATOM 2140 C CA . ALA A 1 267 ? 15.000 -8.531 -5.316 1.00 94.75 267 ALA A CA 1
ATOM 2141 C C . ALA A 1 267 ? 13.660 -7.799 -5.172 1.00 94.75 267 ALA A C 1
ATOM 2143 O O . ALA A 1 267 ? 13.404 -6.852 -5.918 1.00 94.75 267 ALA A O 1
ATOM 2144 N N . LEU A 1 268 ? 12.835 -8.184 -4.193 1.00 95.44 268 LEU A N 1
ATOM 2145 C CA . LEU A 1 268 ? 11.572 -7.509 -3.904 1.00 95.44 268 LEU A CA 1
ATOM 2146 C C . LEU A 1 268 ? 11.795 -6.048 -3.483 1.00 95.44 268 LEU A C 1
ATOM 2148 O O . LEU A 1 268 ? 11.211 -5.149 -4.090 1.00 95.44 268 LEU A O 1
ATOM 2152 N N . HIS A 1 269 ? 12.677 -5.796 -2.511 1.00 96.31 269 HIS A N 1
ATOM 2153 C CA . HIS A 1 269 ? 13.007 -4.435 -2.071 1.00 96.31 269 HIS A CA 1
ATOM 2154 C C . HIS A 1 269 ? 13.564 -3.586 -3.215 1.00 96.31 269 HIS A C 1
ATOM 2156 O O . HIS A 1 269 ? 13.208 -2.415 -3.355 1.00 96.31 269 HIS A O 1
ATOM 2162 N N . LYS A 1 270 ? 14.401 -4.176 -4.071 1.00 96.19 270 LYS A N 1
ATOM 2163 C CA . LYS A 1 270 ? 15.018 -3.479 -5.198 1.00 96.19 270 LYS A CA 1
ATOM 2164 C C . LYS A 1 270 ? 14.004 -3.113 -6.285 1.00 96.19 270 LYS A C 1
ATOM 2166 O O . LYS A 1 270 ? 13.979 -1.974 -6.740 1.00 96.19 270 LYS A O 1
ATOM 2171 N N . ILE A 1 271 ? 13.117 -4.033 -6.668 1.00 96.88 271 ILE A N 1
ATOM 2172 C CA . ILE A 1 271 ? 12.052 -3.758 -7.651 1.00 96.88 271 ILE A CA 1
ATOM 2173 C C . ILE A 1 271 ? 11.067 -2.710 -7.134 1.00 96.88 271 ILE A C 1
ATOM 2175 O O . ILE A 1 271 ? 10.609 -1.854 -7.892 1.00 96.88 271 ILE A O 1
ATOM 2179 N N . MET A 1 272 ? 10.768 -2.748 -5.839 1.00 96.75 272 MET A N 1
ATOM 2180 C CA . MET A 1 272 ? 9.844 -1.810 -5.216 1.00 96.75 272 MET A CA 1
ATOM 2181 C C . MET A 1 272 ? 10.501 -0.486 -4.804 1.00 96.75 272 MET A C 1
ATOM 2183 O O . MET A 1 272 ? 9.830 0.358 -4.212 1.00 96.75 272 MET A O 1
ATOM 2187 N N . PHE A 1 273 ? 11.777 -0.257 -5.130 1.00 96.19 273 PHE A N 1
ATOM 2188 C CA . PHE A 1 273 ? 12.513 0.962 -4.778 1.00 96.19 273 PHE A CA 1
ATOM 2189 C C . PHE A 1 273 ? 12.556 1.259 -3.265 1.00 96.19 273 PHE A C 1
ATOM 2191 O O . PHE A 1 273 ? 12.381 2.402 -2.843 1.00 96.19 273 PHE A O 1
ATOM 2198 N N . LEU A 1 274 ? 12.742 0.217 -2.450 1.00 95.81 274 LEU A N 1
ATOM 2199 C CA . LEU A 1 274 ? 12.898 0.288 -0.987 1.00 95.81 274 LEU A CA 1
ATOM 2200 C C . LEU A 1 274 ? 14.360 0.153 -0.528 1.00 95.81 274 LEU A C 1
ATOM 2202 O O . LEU A 1 274 ? 14.697 0.569 0.574 1.00 95.81 274 LEU A O 1
ATOM 2206 N N . GLU A 1 275 ? 15.238 -0.397 -1.373 1.00 94.56 275 GLU A N 1
ATOM 2207 C CA . GLU A 1 275 ? 16.681 -0.445 -1.096 1.00 94.56 275 GLU A CA 1
ATOM 2208 C C . GLU A 1 275 ? 17.318 0.949 -1.011 1.00 94.56 275 GLU A C 1
ATOM 2210 O O . GLU A 1 275 ? 16.818 1.930 -1.575 1.00 94.56 275 GLU A O 1
ATOM 2215 N N . SER A 1 276 ? 18.492 1.011 -0.382 1.00 92.69 276 SER A N 1
ATOM 2216 C CA . SER A 1 276 ? 19.302 2.224 -0.345 1.00 92.69 276 SER A CA 1
ATOM 2217 C C . SER A 1 276 ? 19.667 2.698 -1.763 1.00 92.69 276 SER A C 1
ATOM 2219 O O . SER A 1 276 ? 19.893 1.906 -2.684 1.00 92.69 276 SER A O 1
ATOM 2221 N N . SER A 1 277 ? 19.687 4.019 -1.975 1.00 89.56 277 SER A N 1
ATOM 2222 C CA . SER A 1 277 ? 19.772 4.599 -3.326 1.00 89.56 277 SER A CA 1
ATOM 2223 C C . SER A 1 277 ? 21.055 4.212 -4.079 1.00 89.56 277 SER A C 1
ATOM 2225 O O . SER A 1 277 ? 21.044 4.084 -5.306 1.00 89.56 277 SER A O 1
ATOM 2227 N N . ASP A 1 278 ? 22.139 3.933 -3.358 1.00 91.69 278 ASP A N 1
ATOM 2228 C CA . ASP A 1 278 ? 23.414 3.435 -3.872 1.00 91.69 278 ASP A CA 1
ATOM 2229 C C . ASP A 1 278 ? 23.300 2.097 -4.603 1.00 91.69 278 ASP A C 1
ATOM 2231 O O . ASP A 1 278 ? 24.016 1.885 -5.586 1.00 91.69 278 ASP A O 1
ATOM 2235 N N . GLN A 1 279 ? 22.344 1.238 -4.249 1.00 92.00 279 GLN A N 1
ATOM 2236 C CA . GLN A 1 279 ? 22.146 -0.054 -4.916 1.00 92.00 279 GLN A CA 1
ATOM 2237 C C . GLN A 1 279 ? 21.796 0.074 -6.407 1.00 92.00 279 GLN A C 1
ATOM 2239 O O . GLN A 1 279 ? 22.067 -0.850 -7.177 1.00 92.00 279 GLN A O 1
ATOM 2244 N N . TYR A 1 280 ? 21.244 1.213 -6.835 1.00 92.88 280 TYR A N 1
ATOM 2245 C CA . TYR A 1 280 ? 20.778 1.437 -8.210 1.00 92.88 280 TYR A CA 1
ATOM 2246 C C . TYR A 1 280 ? 21.834 2.058 -9.130 1.00 92.88 280 TYR A C 1
ATOM 2248 O O . TYR A 1 280 ? 21.735 1.926 -10.356 1.00 92.88 280 TYR A O 1
ATOM 2256 N N . TYR A 1 281 ? 22.839 2.728 -8.557 1.00 89.81 281 TYR A N 1
ATOM 2257 C CA . TYR A 1 281 ? 23.894 3.414 -9.309 1.00 89.81 281 TYR A CA 1
ATOM 2258 C C . TYR A 1 281 ? 25.313 2.926 -8.994 1.00 89.81 281 TYR A C 1
ATOM 2260 O O . TYR A 1 281 ? 26.217 3.259 -9.751 1.00 89.81 281 TYR A O 1
ATOM 2268 N N . LYS A 1 282 ? 25.557 2.105 -7.961 1.00 88.81 282 LYS A N 1
ATOM 2269 C CA . LYS A 1 282 ? 26.916 1.641 -7.592 1.00 88.81 282 LYS A CA 1
ATOM 2270 C C . LYS A 1 282 ? 27.675 0.914 -8.708 1.00 88.81 282 LYS A C 1
ATOM 2272 O O . LYS A 1 282 ? 28.900 0.887 -8.708 1.00 88.81 282 LYS A O 1
ATOM 2277 N N . ILE A 1 283 ? 26.961 0.302 -9.655 1.00 83.69 283 ILE A N 1
ATOM 2278 C CA . ILE A 1 283 ? 27.566 -0.523 -10.710 1.00 83.69 283 ILE A CA 1
ATOM 2279 C C . ILE A 1 283 ? 28.294 0.342 -11.746 1.00 83.69 283 ILE A C 1
ATOM 2281 O O . ILE A 1 283 ? 29.372 -0.029 -12.213 1.00 83.69 283 ILE A O 1
ATOM 2285 N N . ASP A 1 284 ? 27.708 1.474 -12.133 1.00 82.31 284 ASP A N 1
ATOM 2286 C CA . ASP A 1 284 ? 28.180 2.305 -13.247 1.00 82.31 284 ASP A CA 1
ATOM 2287 C C . ASP A 1 284 ? 28.106 3.818 -12.996 1.00 82.31 284 ASP A C 1
ATOM 2289 O O . ASP A 1 284 ? 28.354 4.606 -13.908 1.00 82.31 284 ASP A O 1
ATOM 2293 N N . ASN A 1 285 ? 27.784 4.221 -11.767 1.00 87.00 285 ASN A N 1
ATOM 2294 C CA . ASN A 1 285 ? 27.601 5.597 -11.309 1.00 87.00 285 ASN A CA 1
ATOM 2295 C C . ASN A 1 285 ? 26.559 6.410 -12.088 1.00 87.00 285 ASN A C 1
ATOM 2297 O O . ASN A 1 285 ? 26.556 7.639 -11.987 1.00 87.00 285 ASN A O 1
ATOM 2301 N N . TRP A 1 286 ? 25.664 5.749 -12.827 1.00 87.38 286 TRP A N 1
ATOM 2302 C CA . TRP A 1 286 ? 24.551 6.385 -13.523 1.00 87.38 286 TRP A CA 1
ATOM 2303 C C . TRP A 1 286 ? 23.248 6.183 -12.731 1.00 87.38 286 TRP A C 1
ATOM 2305 O O . TRP A 1 286 ? 22.987 5.053 -12.312 1.00 87.38 286 TRP A O 1
ATOM 2315 N N . PRO A 1 287 ? 22.399 7.217 -12.554 1.00 90.25 287 PRO A N 1
ATOM 2316 C CA . PRO A 1 287 ? 22.482 8.573 -13.125 1.00 90.25 287 PRO A CA 1
ATOM 2317 C C . PRO A 1 287 ? 23.568 9.492 -12.523 1.00 90.25 287 PRO A C 1
ATOM 2319 O O . PRO A 1 287 ? 24.075 9.203 -11.433 1.00 90.25 287 PRO A O 1
ATOM 2322 N N . PRO A 1 288 ? 23.909 10.613 -13.206 1.00 89.25 288 PRO A N 1
ATOM 2323 C CA . PRO A 1 288 ? 24.804 11.642 -12.669 1.00 89.25 288 PRO A CA 1
ATOM 2324 C C . PRO A 1 288 ? 24.342 12.130 -11.295 1.00 89.25 288 PRO A C 1
ATOM 2326 O O . PRO A 1 288 ? 23.141 12.240 -11.057 1.00 89.25 288 PRO A O 1
ATOM 2329 N N . GLU A 1 289 ? 25.284 12.455 -10.408 1.00 89.25 289 GLU A N 1
ATOM 2330 C CA . GLU A 1 289 ? 25.010 12.780 -9.000 1.00 89.25 289 GLU A CA 1
ATOM 2331 C C . GLU A 1 289 ? 23.954 13.877 -8.811 1.00 89.25 289 GLU A C 1
ATOM 2333 O O . GLU A 1 289 ? 23.045 13.712 -8.000 1.00 89.25 289 GLU A O 1
ATOM 2338 N N . SER A 1 290 ? 24.002 14.927 -9.634 1.00 89.31 290 SER A N 1
ATOM 2339 C CA . SER A 1 290 ? 23.036 16.032 -9.622 1.00 89.31 290 SER A CA 1
ATOM 2340 C C . SER A 1 290 ? 21.598 15.620 -9.955 1.00 89.31 290 SER A C 1
ATOM 2342 O O . SER A 1 290 ? 20.665 16.342 -9.619 1.00 89.31 290 SER A O 1
ATOM 2344 N N . GLU A 1 291 ? 21.400 14.477 -10.615 1.00 87.38 291 GLU A N 1
ATOM 2345 C CA . GLU A 1 291 ? 20.091 14.018 -11.088 1.00 87.38 291 GLU A CA 1
ATOM 2346 C C . GLU A 1 291 ? 19.540 12.829 -10.290 1.00 87.38 291 GLU A C 1
ATOM 2348 O O . GLU A 1 291 ? 18.370 12.475 -10.458 1.00 87.38 291 GLU A O 1
ATOM 2353 N N . ARG A 1 292 ? 20.351 12.190 -9.433 1.00 89.56 292 ARG A N 1
ATOM 2354 C CA . ARG A 1 292 ? 19.978 10.944 -8.736 1.00 89.56 292 ARG A CA 1
ATOM 2355 C C . ARG A 1 292 ? 18.688 11.087 -7.935 1.00 89.56 292 ARG A C 1
ATOM 2357 O O . ARG A 1 292 ? 17.821 10.225 -8.039 1.00 89.56 292 ARG A O 1
ATOM 2364 N N . SER A 1 293 ? 18.538 12.178 -7.186 1.00 89.81 293 SER A N 1
ATOM 2365 C CA . SER A 1 293 ? 17.356 12.423 -6.350 1.00 89.81 293 SER A CA 1
ATOM 2366 C C . SER A 1 293 ? 16.064 12.477 -7.167 1.00 89.81 293 SER A C 1
ATOM 2368 O O . SER A 1 293 ? 15.071 11.872 -6.774 1.00 89.81 293 SER A O 1
ATOM 2370 N N . ILE A 1 294 ? 16.087 13.138 -8.328 1.00 87.50 294 ILE A N 1
ATOM 2371 C CA . ILE A 1 294 ? 14.922 13.286 -9.210 1.00 87.50 294 ILE A CA 1
ATOM 2372 C C . ILE A 1 294 ? 14.533 11.937 -9.821 1.00 87.50 294 ILE A C 1
ATOM 2374 O O . ILE A 1 294 ? 13.349 11.603 -9.843 1.00 87.50 294 ILE A O 1
ATOM 2378 N N . TYR A 1 295 ? 15.505 11.144 -10.285 1.00 88.94 295 TYR A N 1
ATOM 2379 C CA . TYR A 1 295 ? 15.224 9.809 -10.825 1.00 88.94 295 TYR A CA 1
ATOM 2380 C C . TYR A 1 295 ? 14.644 8.872 -9.768 1.00 88.94 295 TYR A C 1
ATOM 2382 O O . TYR A 1 295 ? 13.623 8.241 -10.029 1.00 88.94 295 TYR A O 1
ATOM 2390 N N . MET A 1 296 ? 15.261 8.807 -8.582 1.00 91.62 296 MET A N 1
ATOM 2391 C CA . MET A 1 296 ? 14.768 7.942 -7.506 1.00 91.62 296 MET A CA 1
ATOM 2392 C C . MET A 1 296 ? 13.364 8.357 -7.086 1.00 91.62 296 MET A C 1
ATOM 2394 O O . MET A 1 296 ? 12.470 7.522 -7.031 1.00 91.62 296 MET A O 1
ATOM 2398 N N . ARG A 1 297 ? 13.130 9.660 -6.905 1.00 88.88 297 ARG A N 1
ATOM 2399 C CA . ARG A 1 297 ? 11.804 10.186 -6.588 1.00 88.88 297 ARG A CA 1
ATOM 2400 C C . ARG A 1 297 ? 10.762 9.799 -7.640 1.00 88.88 297 ARG A C 1
ATOM 2402 O O . ARG A 1 297 ? 9.729 9.249 -7.292 1.00 88.88 297 ARG A O 1
ATOM 2409 N N . SER A 1 298 ? 11.060 10.022 -8.920 1.00 87.50 298 SER A N 1
ATOM 2410 C CA . SER A 1 298 ? 10.110 9.783 -10.018 1.00 87.50 298 SER A CA 1
ATOM 2411 C C . SER A 1 298 ? 9.662 8.321 -10.126 1.00 87.50 298 SER A C 1
ATOM 2413 O O . SER A 1 298 ? 8.562 8.059 -10.603 1.00 87.50 298 SER A O 1
ATOM 2415 N N . VAL A 1 299 ? 10.516 7.377 -9.721 1.00 91.81 299 VAL A N 1
ATOM 2416 C CA . VAL A 1 299 ? 10.225 5.936 -9.774 1.00 91.81 299 VAL A CA 1
ATOM 2417 C C . VAL A 1 299 ? 9.645 5.414 -8.452 1.00 91.81 299 VAL A C 1
ATOM 2419 O O . VAL A 1 299 ? 8.867 4.463 -8.463 1.00 91.81 299 VAL A O 1
ATOM 2422 N N . SER A 1 300 ? 9.970 6.043 -7.320 1.00 91.25 300 SER A N 1
ATOM 2423 C CA . SER A 1 300 ? 9.417 5.686 -6.007 1.00 91.25 300 SER A CA 1
ATOM 2424 C C . SER A 1 300 ? 8.021 6.272 -5.758 1.00 91.25 300 SER A C 1
ATOM 2426 O O . SER A 1 300 ? 7.196 5.625 -5.113 1.00 91.25 300 SER A O 1
ATOM 2428 N N . GLU A 1 301 ? 7.733 7.475 -6.260 1.00 87.62 301 GLU A N 1
ATOM 2429 C CA . GLU A 1 301 ? 6.441 8.170 -6.123 1.00 87.62 301 GLU A CA 1
ATOM 2430 C C . GLU A 1 301 ? 5.449 7.708 -7.203 1.00 87.62 301 GLU A C 1
ATOM 2432 O O . GLU A 1 301 ? 5.007 8.476 -8.061 1.00 87.62 301 GLU A O 1
ATOM 2437 N N . VAL A 1 302 ? 5.127 6.414 -7.186 1.00 92.06 302 VAL A N 1
ATOM 2438 C CA . VAL A 1 302 ? 4.208 5.773 -8.137 1.00 92.06 302 VAL A CA 1
ATOM 2439 C C . VAL A 1 302 ? 3.003 5.163 -7.416 1.00 92.06 302 VAL A C 1
ATOM 2441 O O . VAL A 1 302 ? 3.128 4.765 -6.255 1.00 92.06 302 VAL A O 1
ATOM 2444 N N . PRO A 1 303 ? 1.831 5.060 -8.073 1.00 94.00 303 PRO A N 1
ATOM 2445 C CA . PRO A 1 303 ? 0.666 4.398 -7.503 1.00 94.00 303 PRO A CA 1
ATOM 2446 C C . PRO A 1 303 ? 0.958 2.945 -7.120 1.00 94.00 303 PRO A C 1
ATOM 2448 O O . PRO A 1 303 ? 1.495 2.171 -7.921 1.00 94.00 303 PRO A O 1
ATOM 2451 N N . LEU A 1 304 ? 0.548 2.557 -5.915 1.00 96.31 304 LEU A N 1
ATOM 2452 C CA . LEU A 1 304 ? 0.584 1.171 -5.473 1.00 96.31 304 LEU A CA 1
ATOM 2453 C C . LEU A 1 304 ? -0.667 0.456 -5.985 1.00 96.31 304 LEU A C 1
ATOM 2455 O O . LEU A 1 304 ? -1.782 0.702 -5.524 1.00 96.31 304 LEU A O 1
ATOM 2459 N N . LEU A 1 305 ? -0.478 -0.457 -6.936 1.00 96.06 305 LEU A N 1
ATOM 2460 C CA . LEU A 1 305 ? -1.572 -1.279 -7.441 1.00 96.06 305 LEU A CA 1
ATOM 2461 C C . LEU A 1 305 ? -1.992 -2.301 -6.383 1.00 96.06 305 LEU A C 1
ATOM 2463 O O . LEU A 1 305 ? -1.155 -3.025 -5.835 1.00 96.06 305 LEU A O 1
ATOM 2467 N N . GLN A 1 306 ? -3.302 -2.445 -6.178 1.00 95.38 306 GLN A N 1
ATOM 2468 C CA . GLN A 1 306 ? -3.870 -3.490 -5.325 1.00 95.38 306 GLN A CA 1
ATOM 2469 C C . GLN A 1 306 ? -3.356 -4.888 -5.699 1.00 95.38 306 GLN A C 1
ATOM 2471 O O . GLN A 1 306 ? -3.108 -5.711 -4.824 1.00 95.38 306 GLN A O 1
ATOM 2476 N N . SER A 1 307 ? -3.198 -5.175 -6.994 1.00 95.12 307 SER A N 1
ATOM 2477 C CA . SER A 1 307 ? -2.703 -6.467 -7.474 1.00 95.12 307 SER A CA 1
ATOM 2478 C C . SER A 1 307 ? -1.256 -6.733 -7.051 1.00 95.12 307 SER A C 1
ATOM 2480 O O . SER A 1 307 ? -0.927 -7.873 -6.729 1.00 95.12 307 SER A O 1
ATOM 2482 N N . THR A 1 308 ? -0.410 -5.700 -7.002 1.00 96.50 308 THR A N 1
ATOM 2483 C CA . THR A 1 308 ? 0.967 -5.794 -6.499 1.00 96.50 308 THR A CA 1
ATOM 2484 C C . THR A 1 308 ? 0.971 -6.066 -5.003 1.00 96.50 308 THR A C 1
ATOM 2486 O O . THR A 1 308 ? 1.599 -7.028 -4.568 1.00 96.50 308 THR A O 1
ATOM 2489 N N . LEU A 1 309 ? 0.212 -5.289 -4.223 1.00 96.38 309 LEU A N 1
ATOM 2490 C CA . LEU A 1 309 ? 0.105 -5.488 -2.776 1.00 96.38 309 LEU A CA 1
ATOM 2491 C C . LEU A 1 309 ? -0.423 -6.892 -2.440 1.00 96.38 309 LEU A C 1
ATOM 2493 O O . LEU A 1 309 ? 0.154 -7.586 -1.610 1.00 96.38 309 LEU A O 1
ATOM 2497 N N . LEU A 1 310 ? -1.460 -7.351 -3.148 1.00 95.25 310 LEU A N 1
ATOM 2498 C CA . LEU A 1 310 ? -1.996 -8.704 -3.009 1.00 95.25 310 LEU A CA 1
ATOM 2499 C C . LEU A 1 310 ? -0.919 -9.765 -3.266 1.00 95.25 310 LEU A C 1
ATOM 2501 O O . LEU A 1 310 ? -0.796 -10.711 -2.495 1.00 95.25 310 LEU A O 1
ATOM 2505 N N . ARG A 1 311 ? -0.123 -9.621 -4.333 1.00 93.19 311 ARG A N 1
ATOM 2506 C CA . ARG A 1 311 ? 0.953 -10.575 -4.638 1.00 93.19 311 ARG A CA 1
ATOM 2507 C C . ARG A 1 311 ? 2.014 -10.611 -3.543 1.00 93.19 311 ARG A C 1
ATOM 2509 O O . ARG A 1 311 ? 2.435 -11.716 -3.225 1.00 93.19 311 ARG A O 1
ATOM 2516 N N . ILE A 1 312 ? 2.395 -9.463 -2.976 1.00 94.38 312 ILE A N 1
ATOM 2517 C CA . ILE A 1 312 ? 3.371 -9.372 -1.876 1.00 94.38 312 ILE A CA 1
ATOM 2518 C C . ILE A 1 312 ? 2.850 -10.096 -0.635 1.00 94.38 312 ILE A C 1
ATOM 2520 O O . ILE A 1 312 ? 3.532 -10.974 -0.119 1.00 94.38 312 ILE A O 1
ATOM 2524 N N . LEU A 1 313 ? 1.620 -9.803 -0.202 1.00 93.38 313 LEU A N 1
ATOM 2525 C CA . LEU A 1 313 ? 1.024 -10.476 0.958 1.00 93.38 313 LEU A CA 1
ATOM 2526 C C . LEU A 1 313 ? 0.919 -11.991 0.733 1.00 93.38 313 LEU A C 1
ATOM 2528 O O . LEU A 1 313 ? 1.193 -12.783 1.631 1.00 93.38 313 LEU A O 1
ATOM 2532 N N . MET A 1 314 ? 0.594 -12.410 -0.494 1.00 90.56 314 MET A N 1
ATOM 2533 C CA . MET A 1 314 ? 0.500 -13.827 -0.839 1.00 90.56 314 MET A CA 1
ATOM 2534 C C . MET A 1 314 ? 1.849 -14.567 -0.832 1.00 90.56 314 MET A C 1
ATOM 2536 O O . MET A 1 314 ? 1.843 -15.796 -0.782 1.00 90.56 314 MET A O 1
ATOM 2540 N N . MET A 1 315 ? 2.995 -13.873 -0.858 1.00 89.44 315 MET A N 1
ATOM 2541 C CA . MET A 1 315 ? 4.317 -14.521 -0.805 1.00 89.44 315 MET A CA 1
ATOM 2542 C C . MET A 1 315 ? 4.597 -15.203 0.542 1.00 89.44 315 MET A C 1
ATOM 2544 O O . MET A 1 315 ? 5.481 -16.055 0.588 1.00 89.44 315 MET A O 1
ATOM 2548 N N . GLY A 1 316 ? 3.850 -14.872 1.604 1.00 81.88 316 GLY A N 1
ATOM 2549 C CA . GLY A 1 316 ? 4.057 -15.406 2.958 1.00 81.88 316 GLY A CA 1
ATOM 2550 C C . GLY A 1 316 ? 3.401 -16.760 3.238 1.00 81.88 316 GLY A C 1
ATOM 2551 O O . GLY A 1 316 ? 3.646 -17.352 4.286 1.00 81.88 316 GLY A O 1
ATOM 2552 N N . PHE A 1 317 ? 2.564 -17.267 2.327 1.00 82.50 317 PHE A N 1
ATOM 2553 C CA . PHE A 1 317 ? 1.848 -18.535 2.524 1.00 82.50 317 PHE A CA 1
ATOM 2554 C C . PHE A 1 317 ? 2.585 -19.766 1.972 1.00 82.50 317 PHE A C 1
ATOM 2556 O O . PHE A 1 317 ? 2.571 -20.806 2.639 1.00 82.50 317 PHE A O 1
ATOM 2563 N N . PRO A 1 318 ? 3.230 -19.718 0.788 1.00 77.50 318 PRO A N 1
ATOM 2564 C CA . PRO A 1 318 ? 4.021 -20.844 0.306 1.00 77.50 318 PRO A CA 1
ATOM 2565 C C . PRO A 1 318 ? 5.242 -21.082 1.204 1.00 77.50 318 PRO A C 1
ATOM 2567 O O . PRO A 1 318 ? 6.080 -20.199 1.373 1.00 77.50 318 PRO A O 1
ATOM 2570 N N . LYS A 1 319 ? 5.393 -22.309 1.721 1.00 68.06 319 LYS A N 1
ATOM 2571 C CA . LYS A 1 319 ? 6.554 -22.703 2.550 1.00 68.06 319 LYS A CA 1
ATOM 2572 C C . LYS A 1 319 ? 7.890 -22.631 1.798 1.00 68.06 319 LYS A C 1
ATOM 2574 O O . LYS A 1 319 ? 8.940 -22.563 2.425 1.00 68.06 319 LYS A O 1
ATOM 2579 N N . GLU A 1 320 ? 7.844 -22.656 0.468 1.00 65.12 320 GLU A N 1
ATOM 2580 C CA . GLU A 1 320 ? 9.011 -22.686 -0.421 1.00 65.12 320 GLU A CA 1
ATOM 2581 C C . GLU A 1 320 ? 9.717 -21.327 -0.542 1.00 65.12 320 GLU A C 1
ATOM 2583 O O . GLU A 1 320 ? 10.920 -21.287 -0.782 1.00 65.12 320 GLU A O 1
ATOM 2588 N N . ASN A 1 321 ? 9.001 -20.215 -0.328 1.00 67.81 321 ASN A N 1
ATOM 2589 C CA . ASN A 1 321 ? 9.554 -18.867 -0.502 1.00 67.81 321 ASN A CA 1
ATOM 2590 C C . ASN A 1 321 ? 10.532 -18.483 0.622 1.00 67.81 321 ASN A C 1
ATOM 2592 O O . ASN A 1 321 ? 11.440 -17.681 0.412 1.00 67.81 321 ASN A O 1
ATOM 2596 N N . GLY A 1 322 ? 10.343 -19.040 1.825 1.00 73.00 322 GLY A N 1
ATOM 2597 C CA . GLY A 1 322 ? 11.238 -18.866 2.973 1.00 73.00 322 GLY A CA 1
ATOM 2598 C C . GLY A 1 322 ? 11.346 -17.445 3.552 1.00 73.00 322 GLY A C 1
ATOM 2599 O O . GLY A 1 322 ? 12.164 -17.251 4.452 1.00 73.00 322 GLY A O 1
ATOM 2600 N N . ILE A 1 323 ? 10.569 -16.472 3.056 1.00 84.81 323 ILE A N 1
ATOM 2601 C CA . ILE A 1 323 ? 10.504 -15.097 3.587 1.00 84.81 323 ILE A CA 1
ATOM 2602 C C . ILE A 1 323 ? 9.647 -15.080 4.860 1.00 84.81 323 ILE A C 1
ATOM 2604 O O . ILE A 1 323 ? 8.583 -15.706 4.894 1.00 84.81 323 ILE A O 1
ATOM 2608 N N . GLY A 1 324 ? 10.105 -14.367 5.891 1.00 87.06 324 GLY A N 1
ATOM 2609 C CA . GLY A 1 324 ? 9.366 -14.190 7.141 1.00 87.06 324 GLY A CA 1
ATOM 2610 C C . GLY A 1 324 ? 8.091 -13.362 6.962 1.00 87.06 324 GLY A C 1
ATOM 2611 O O . GLY A 1 324 ? 7.996 -12.499 6.087 1.00 87.06 324 GLY A O 1
ATOM 2612 N N . HIS A 1 325 ? 7.080 -13.618 7.794 1.00 90.75 325 HIS A N 1
ATOM 2613 C CA . HIS A 1 325 ? 5.846 -12.827 7.760 1.00 90.75 325 HIS A CA 1
ATOM 2614 C C . HIS A 1 325 ? 6.070 -11.375 8.194 1.00 90.75 325 HIS A C 1
ATOM 2616 O O . HIS A 1 325 ? 5.455 -10.469 7.637 1.00 90.75 325 HIS A O 1
ATOM 2622 N N . ASP A 1 326 ? 6.985 -11.155 9.136 1.00 91.50 326 ASP A N 1
ATOM 2623 C CA . ASP A 1 326 ? 7.439 -9.844 9.593 1.00 91.50 326 ASP A CA 1
ATOM 2624 C C . ASP A 1 326 ? 8.096 -9.039 8.463 1.00 91.50 326 ASP A C 1
ATOM 2626 O O . ASP A 1 326 ? 7.747 -7.878 8.254 1.00 91.50 326 ASP A O 1
ATOM 2630 N N . GLU A 1 327 ? 8.970 -9.673 7.676 1.00 92.75 327 GLU A N 1
ATOM 2631 C CA . GLU A 1 327 ? 9.649 -9.049 6.533 1.00 92.75 327 GLU A CA 1
ATOM 2632 C C . GLU A 1 327 ? 8.649 -8.624 5.441 1.00 92.75 327 GLU A C 1
ATOM 2634 O O . GLU A 1 327 ? 8.752 -7.534 4.878 1.00 92.75 327 GLU A O 1
ATOM 2639 N N . LEU A 1 328 ? 7.645 -9.457 5.143 1.00 93.81 328 LEU A N 1
ATOM 2640 C CA . LEU A 1 328 ? 6.615 -9.129 4.147 1.00 93.81 328 LEU A CA 1
ATOM 2641 C C . LEU A 1 328 ? 5.668 -8.030 4.622 1.00 93.81 328 LEU A C 1
ATOM 2643 O O . LEU A 1 328 ? 5.277 -7.170 3.826 1.00 93.81 328 LEU A O 1
ATOM 2647 N N . LEU A 1 329 ? 5.304 -8.051 5.905 1.00 95.19 329 LEU A N 1
ATOM 2648 C CA . LEU A 1 329 ? 4.473 -7.013 6.498 1.00 95.19 329 LEU A CA 1
ATOM 2649 C C . LEU A 1 329 ? 5.212 -5.668 6.518 1.00 95.19 329 LEU A C 1
ATOM 2651 O O . LEU A 1 329 ? 4.599 -4.643 6.237 1.00 95.19 329 LEU A O 1
ATOM 2655 N N . GLU A 1 330 ? 6.523 -5.669 6.771 1.00 95.75 330 GLU A N 1
ATOM 2656 C CA . GLU A 1 330 ? 7.385 -4.485 6.676 1.00 95.75 330 GLU A CA 1
ATOM 2657 C C . GLU A 1 330 ? 7.403 -3.899 5.258 1.00 95.75 330 GLU A C 1
ATOM 2659 O O . GLU A 1 330 ? 7.198 -2.698 5.078 1.00 95.75 330 GLU A O 1
ATOM 2664 N N . VAL A 1 331 ? 7.574 -4.741 4.233 1.00 96.06 331 VAL A N 1
ATOM 2665 C CA . VAL A 1 331 ? 7.516 -4.295 2.832 1.00 96.06 331 VAL A CA 1
ATOM 2666 C C . VAL A 1 331 ? 6.144 -3.699 2.509 1.00 96.06 331 VAL A C 1
ATOM 2668 O O . VAL A 1 331 ? 6.063 -2.629 1.904 1.00 96.06 331 VAL A O 1
ATOM 2671 N N . ALA A 1 332 ? 5.056 -4.362 2.907 1.00 96.75 332 ALA A N 1
ATOM 2672 C CA . ALA A 1 332 ? 3.701 -3.864 2.679 1.00 96.75 332 ALA A CA 1
ATOM 2673 C C . ALA A 1 332 ? 3.467 -2.507 3.365 1.00 96.75 332 ALA A C 1
ATOM 2675 O O . ALA A 1 332 ? 2.931 -1.590 2.739 1.00 96.75 332 ALA A O 1
ATOM 2676 N N . ASP A 1 333 ? 3.917 -2.368 4.610 1.00 96.25 333 ASP A N 1
ATOM 2677 C CA . ASP A 1 333 ? 3.832 -1.145 5.404 1.00 96.25 333 ASP A CA 1
ATOM 2678 C C . ASP A 1 333 ? 4.538 0.032 4.722 1.00 96.25 333 ASP A C 1
ATOM 2680 O O . ASP A 1 333 ? 3.911 1.052 4.427 1.00 96.25 333 ASP A O 1
ATOM 2684 N N . GLN A 1 334 ? 5.813 -0.133 4.356 1.00 96.38 334 GLN A N 1
ATOM 2685 C CA . GLN A 1 334 ? 6.595 0.914 3.690 1.00 96.38 334 GLN A CA 1
ATOM 2686 C C . GLN A 1 334 ? 5.954 1.367 2.372 1.00 96.38 334 GLN A C 1
ATOM 2688 O O . GLN A 1 334 ? 5.936 2.560 2.053 1.00 96.38 334 GLN A O 1
ATOM 2693 N N . LEU A 1 335 ? 5.390 0.431 1.607 1.00 96.94 335 LEU A N 1
ATOM 2694 C CA . LEU A 1 335 ? 4.722 0.737 0.344 1.00 96.94 335 LEU A CA 1
ATOM 2695 C C . LEU A 1 335 ? 3.403 1.471 0.532 1.00 96.94 335 LEU A C 1
ATOM 2697 O O . LEU A 1 335 ? 3.126 2.412 -0.214 1.00 96.94 335 LEU A O 1
ATOM 2701 N N . ILE A 1 336 ? 2.601 1.063 1.513 1.00 96.88 336 ILE A N 1
ATOM 2702 C CA . ILE A 1 336 ? 1.327 1.707 1.830 1.00 96.88 336 ILE A CA 1
ATOM 2703 C C . ILE A 1 336 ? 1.576 3.116 2.366 1.00 96.88 336 ILE A C 1
ATOM 2705 O O . ILE A 1 336 ? 0.937 4.052 1.887 1.00 96.88 336 ILE A O 1
ATOM 2709 N N . HIS A 1 337 ? 2.555 3.300 3.256 1.00 95.25 337 HIS A N 1
ATOM 2710 C CA . HIS A 1 337 ? 2.977 4.622 3.721 1.00 95.25 337 HIS A CA 1
ATOM 2711 C C . HIS A 1 337 ? 3.442 5.513 2.569 1.00 95.25 337 HIS A C 1
ATOM 2713 O O . HIS A 1 337 ? 2.963 6.640 2.435 1.00 95.25 337 HIS A O 1
ATOM 2719 N N . ARG A 1 338 ? 4.328 5.012 1.701 1.00 94.62 338 ARG A N 1
ATOM 2720 C CA . ARG A 1 338 ? 4.828 5.774 0.548 1.00 94.62 338 ARG A CA 1
ATOM 2721 C C . ARG A 1 338 ? 3.712 6.135 -0.429 1.00 94.62 338 ARG A C 1
ATOM 2723 O O . ARG A 1 338 ? 3.689 7.251 -0.943 1.00 94.62 338 ARG A O 1
ATOM 2730 N N . ALA A 1 339 ? 2.788 5.217 -0.701 1.00 94.69 339 ALA A N 1
ATOM 2731 C CA . ALA A 1 339 ? 1.647 5.496 -1.563 1.00 94.69 339 ALA A CA 1
ATOM 2732 C C . ALA A 1 339 ? 0.733 6.548 -0.923 1.00 94.69 339 ALA A C 1
ATOM 2734 O O . ALA A 1 339 ? 0.426 7.542 -1.574 1.00 94.69 339 ALA A O 1
ATOM 2735 N N . ALA A 1 340 ? 0.383 6.388 0.355 1.00 94.31 340 ALA A N 1
ATOM 2736 C CA . ALA A 1 340 ? -0.460 7.315 1.105 1.00 94.31 340 ALA A CA 1
ATOM 2737 C C . ALA A 1 340 ? 0.107 8.744 1.138 1.00 94.31 340 ALA A C 1
ATOM 2739 O O . ALA A 1 340 ? -0.619 9.694 0.861 1.00 94.31 340 ALA A O 1
ATOM 2740 N N . GLN A 1 341 ? 1.411 8.906 1.393 1.00 92.00 341 GLN A N 1
ATOM 2741 C CA . GLN A 1 341 ? 2.075 10.220 1.407 1.00 92.00 341 GLN A CA 1
ATOM 2742 C C . GLN A 1 341 ? 1.981 10.959 0.066 1.00 92.00 341 GLN A C 1
ATOM 2744 O O . GLN A 1 341 ? 1.911 12.185 0.040 1.00 92.00 341 GLN A O 1
ATOM 2749 N N . ASN A 1 342 ? 1.971 10.215 -1.041 1.00 87.56 342 ASN A N 1
ATOM 2750 C CA . ASN A 1 342 ? 1.908 10.770 -2.392 1.00 87.56 342 ASN A CA 1
ATOM 2751 C C . ASN A 1 342 ? 0.474 10.914 -2.925 1.00 87.56 342 ASN A C 1
ATOM 2753 O O . ASN A 1 342 ? 0.278 11.431 -4.027 1.00 87.56 342 ASN A O 1
ATOM 2757 N N . SER A 1 343 ? -0.529 10.439 -2.181 1.00 87.44 343 SER A N 1
ATOM 2758 C CA . SER A 1 343 ? -1.917 10.433 -2.634 1.00 87.44 343 SER A CA 1
ATOM 2759 C C . SER A 1 343 ? -2.513 11.833 -2.581 1.00 87.44 343 SER A C 1
ATOM 2761 O O . SER A 1 343 ? -2.425 12.533 -1.574 1.00 87.44 343 SER A O 1
ATOM 2763 N N . THR A 1 344 ? -3.183 12.240 -3.657 1.00 80.44 344 THR A N 1
ATOM 2764 C CA . THR A 1 344 ? -3.911 13.515 -3.720 1.00 80.44 344 THR A CA 1
ATOM 2765 C C . THR A 1 344 ? -5.332 13.294 -4.230 1.00 80.44 344 THR A C 1
ATOM 2767 O O . THR A 1 344 ? -5.627 12.266 -4.831 1.00 80.44 344 THR A O 1
ATOM 2770 N N . GLU A 1 345 ? -6.224 14.270 -4.036 1.00 70.69 345 GLU A N 1
ATOM 2771 C CA . GLU A 1 345 ? -7.623 14.179 -4.501 1.00 70.69 345 GLU A CA 1
ATOM 2772 C C . GLU A 1 345 ? -7.745 13.920 -6.007 1.00 70.69 345 GLU A C 1
ATOM 2774 O O . GLU A 1 345 ? -8.629 13.195 -6.451 1.00 70.69 345 GLU A O 1
ATOM 2779 N N . LEU A 1 346 ? -6.856 14.527 -6.796 1.00 72.06 346 LEU A N 1
ATOM 2780 C CA . LEU A 1 346 ? -6.873 14.420 -8.254 1.00 72.06 346 LEU A CA 1
ATOM 2781 C C . LEU A 1 346 ? -6.166 13.155 -8.750 1.00 72.06 346 LEU A C 1
ATOM 2783 O O . LEU A 1 346 ? -6.435 12.699 -9.859 1.00 72.06 346 LEU A O 1
ATOM 2787 N N . LEU A 1 347 ? -5.250 12.613 -7.948 1.00 77.81 347 LEU A N 1
ATOM 2788 C CA . LEU A 1 347 ? -4.441 11.458 -8.299 1.00 77.81 347 LEU A CA 1
ATOM 2789 C C . LEU A 1 347 ? -4.332 10.522 -7.086 1.00 77.81 347 LEU A C 1
ATOM 2791 O O . LEU A 1 347 ? -3.386 10.642 -6.300 1.00 77.81 347 LEU A O 1
ATOM 2795 N N . PRO A 1 348 ? -5.298 9.602 -6.917 1.00 85.19 348 PRO A N 1
ATOM 2796 C CA . PRO A 1 348 ? -5.240 8.607 -5.861 1.00 85.19 348 PRO A CA 1
ATOM 2797 C C . PRO A 1 348 ? -4.164 7.571 -6.196 1.00 85.19 348 PRO A C 1
ATOM 2799 O O . PRO A 1 348 ? -4.253 6.847 -7.189 1.00 85.19 348 PRO A O 1
ATOM 2802 N N . THR A 1 349 ? -3.140 7.495 -5.357 1.00 89.81 349 THR A N 1
ATOM 2803 C CA . THR A 1 349 ? -2.008 6.563 -5.507 1.00 89.81 349 THR A CA 1
ATOM 2804 C C . THR A 1 349 ? -2.220 5.259 -4.740 1.00 89.81 349 THR A C 1
ATOM 2806 O O . THR A 1 349 ? -1.514 4.286 -4.996 1.00 89.81 349 THR A O 1
ATOM 2809 N N . LEU A 1 350 ? -3.187 5.218 -3.818 1.00 93.81 350 LEU A N 1
ATOM 2810 C CA . LEU A 1 350 ? -3.509 4.060 -2.988 1.00 93.81 350 LEU A CA 1
ATOM 2811 C C . LEU A 1 350 ? -4.997 3.724 -3.106 1.00 93.81 350 LEU A C 1
ATOM 2813 O O . LEU A 1 350 ? -5.818 4.225 -2.339 1.00 93.81 350 LEU A O 1
ATOM 2817 N N . LYS A 1 351 ? -5.337 2.858 -4.065 1.00 92.25 351 LYS A N 1
ATOM 2818 C CA . LYS A 1 351 ? -6.705 2.369 -4.261 1.00 92.25 351 LYS A CA 1
ATOM 2819 C C . LYS A 1 351 ? -6.781 0.863 -4.027 1.00 92.25 351 LYS A C 1
ATOM 2821 O O . LYS A 1 351 ? -6.115 0.095 -4.723 1.00 92.25 351 LYS A O 1
ATOM 2826 N N . VAL A 1 352 ? -7.599 0.456 -3.060 1.00 92.69 352 VAL A N 1
ATOM 2827 C CA . VAL A 1 352 ? -7.814 -0.936 -2.662 1.00 92.69 352 VAL A CA 1
ATOM 2828 C C . VAL A 1 352 ? -9.304 -1.178 -2.412 1.00 92.69 352 VAL A C 1
ATOM 2830 O O . VAL A 1 352 ? -9.888 -0.687 -1.450 1.00 92.69 352 VAL A O 1
ATOM 2833 N N . ASP A 1 353 ? -9.906 -1.984 -3.278 1.00 91.00 353 ASP A N 1
ATOM 2834 C CA . ASP A 1 353 ? -11.333 -2.298 -3.271 1.00 91.00 353 ASP A CA 1
ATOM 2835 C C . ASP A 1 353 ? -11.636 -3.657 -2.607 1.00 91.00 353 ASP A C 1
ATOM 2837 O O . ASP A 1 353 ? -12.745 -3.884 -2.125 1.00 91.00 353 ASP A O 1
ATOM 2841 N N . LYS A 1 354 ? -10.658 -4.574 -2.560 1.00 92.56 354 LYS A N 1
ATOM 2842 C CA . LYS A 1 354 ? -10.825 -5.925 -1.993 1.00 92.56 354 LYS A CA 1
ATOM 2843 C C . LYS A 1 354 ? -10.746 -5.930 -0.469 1.00 92.56 354 LYS A C 1
ATOM 2845 O O . LYS A 1 354 ? -9.702 -5.622 0.103 1.00 92.56 354 LYS A O 1
ATOM 2850 N N . ILE A 1 355 ? -11.830 -6.349 0.181 1.00 92.88 355 ILE A N 1
ATOM 2851 C CA . ILE A 1 355 ? -11.935 -6.422 1.646 1.00 92.88 355 ILE A CA 1
ATOM 2852 C C . ILE A 1 355 ? -11.083 -7.574 2.202 1.00 92.88 355 ILE A C 1
ATOM 2854 O O . ILE A 1 355 ? -10.578 -7.474 3.321 1.00 92.88 355 ILE A O 1
ATOM 2858 N N . GLU A 1 356 ? -10.834 -8.626 1.409 1.00 92.56 356 GLU A N 1
ATOM 2859 C CA . GLU A 1 356 ? -10.010 -9.779 1.811 1.00 92.56 356 GLU A CA 1
ATOM 2860 C C . GLU A 1 356 ? -8.564 -9.380 2.153 1.00 92.56 356 GLU A C 1
ATOM 2862 O O . GLU A 1 356 ? -7.862 -10.110 2.847 1.00 92.56 356 GLU A O 1
ATOM 2867 N N . MET A 1 357 ? -8.120 -8.195 1.720 1.00 93.75 357 MET A N 1
ATOM 2868 C CA . MET A 1 357 ? -6.814 -7.638 2.078 1.00 93.75 357 MET A CA 1
ATOM 2869 C C . MET A 1 357 ? -6.633 -7.511 3.594 1.00 93.75 357 MET A C 1
ATOM 2871 O O . MET A 1 357 ? -5.532 -7.743 4.083 1.00 93.75 357 MET A O 1
ATOM 2875 N N . ILE A 1 358 ? -7.703 -7.197 4.334 1.00 94.44 358 ILE A N 1
ATOM 2876 C CA . ILE A 1 358 ? -7.669 -7.116 5.801 1.00 94.44 358 ILE A CA 1
ATOM 2877 C C . ILE A 1 358 ? -7.301 -8.486 6.384 1.00 94.44 358 ILE A C 1
ATOM 2879 O O . ILE A 1 358 ? -6.389 -8.591 7.196 1.00 94.44 358 ILE A O 1
ATOM 2883 N N . GLU A 1 359 ? -7.970 -9.544 5.924 1.00 92.94 359 GLU A N 1
ATOM 2884 C CA . GLU A 1 359 ? -7.737 -10.914 6.393 1.00 92.94 359 GLU A CA 1
ATOM 2885 C C . GLU A 1 359 ? -6.334 -11.403 6.013 1.00 92.94 359 GLU A C 1
ATOM 2887 O O . GLU A 1 359 ? -5.654 -12.014 6.832 1.00 92.94 359 GLU A O 1
ATOM 2892 N N . LEU A 1 360 ? -5.850 -11.075 4.810 1.00 93.44 360 LEU A N 1
ATOM 2893 C CA . LEU A 1 360 ? -4.491 -11.417 4.382 1.00 93.44 360 LEU A CA 1
ATOM 2894 C C . LEU A 1 360 ? -3.409 -10.749 5.238 1.00 93.44 360 LEU A C 1
ATOM 2896 O O . LEU A 1 360 ? -2.454 -11.423 5.610 1.00 93.44 360 LEU A O 1
ATOM 2900 N N . ILE A 1 361 ? -3.562 -9.463 5.570 1.00 95.75 361 ILE A N 1
ATOM 2901 C CA . ILE A 1 361 ? -2.637 -8.735 6.457 1.00 95.75 361 ILE A CA 1
ATOM 2902 C C . ILE A 1 361 ? -2.591 -9.410 7.833 1.00 95.75 361 ILE A C 1
ATOM 2904 O O . ILE A 1 361 ? -1.524 -9.696 8.371 1.00 95.75 361 ILE A O 1
ATOM 2908 N N . PHE A 1 362 ? -3.761 -9.725 8.378 1.00 94.88 362 PHE A N 1
ATOM 2909 C CA . PHE A 1 362 ? -3.894 -10.355 9.684 1.00 94.88 362 PHE A CA 1
ATOM 2910 C C . PHE A 1 362 ? -3.367 -11.791 9.726 1.00 94.88 362 PHE A C 1
ATOM 2912 O O . PHE A 1 362 ? -2.768 -12.196 10.720 1.00 94.88 362 PHE A O 1
ATOM 2919 N N . ASN A 1 363 ? -3.497 -12.540 8.634 1.00 92.38 363 ASN A N 1
ATOM 2920 C CA . ASN A 1 363 ? -2.932 -13.881 8.527 1.00 92.38 363 ASN A CA 1
ATOM 2921 C C . ASN A 1 363 ? -1.393 -13.894 8.585 1.00 92.38 363 ASN A C 1
ATOM 2923 O O . ASN A 1 363 ? -0.829 -14.892 9.025 1.00 92.38 363 ASN A O 1
ATOM 2927 N N . LEU A 1 364 ? -0.715 -12.801 8.208 1.00 91.75 364 LEU A N 1
ATOM 2928 C CA . LEU A 1 364 ? 0.738 -12.643 8.395 1.00 91.75 364 LEU A CA 1
ATOM 2929 C C . LEU A 1 364 ? 1.126 -12.378 9.861 1.00 91.75 364 LEU A C 1
ATOM 2931 O O . LEU A 1 364 ? 2.294 -12.433 10.222 1.00 91.75 364 LEU A O 1
ATOM 2935 N N . CYS A 1 365 ? 0.168 -12.076 10.736 1.00 93.56 365 CYS A N 1
ATOM 2936 C CA . CYS A 1 365 ? 0.452 -11.884 12.159 1.00 93.56 365 CYS A CA 1
ATOM 2937 C C . CYS A 1 365 ? 0.375 -13.188 12.953 1.00 93.56 365 CYS A C 1
ATOM 2939 O O . CYS A 1 365 ? 0.810 -13.213 14.105 1.00 93.56 365 CYS A O 1
ATOM 2941 N N . VAL A 1 366 ? -0.208 -14.243 12.370 1.00 91.31 366 VAL A N 1
ATOM 2942 C CA . VAL A 1 366 ? -0.477 -15.510 13.054 1.00 91.31 366 VAL A CA 1
ATOM 2943 C C . VAL A 1 366 ? 0.837 -16.155 13.475 1.00 91.31 366 VAL A C 1
ATOM 2945 O O . VAL A 1 366 ? 1.723 -16.403 12.659 1.00 91.31 366 VAL A O 1
ATOM 2948 N N . TYR A 1 367 ? 0.945 -16.467 14.761 1.00 88.94 367 TYR A N 1
ATOM 2949 C CA . TYR A 1 367 ? 2.093 -17.166 15.309 1.00 88.94 367 TYR A CA 1
ATOM 2950 C C . TYR A 1 367 ? 2.120 -18.609 14.790 1.00 88.94 367 TYR A C 1
ATOM 2952 O O . TYR A 1 367 ? 1.259 -19.425 15.124 1.00 88.94 367 TYR A O 1
ATOM 2960 N N . GLN A 1 368 ? 3.115 -18.927 13.961 1.00 80.25 368 GLN A N 1
ATOM 2961 C CA . GLN A 1 368 ? 3.332 -20.275 13.438 1.00 80.25 368 GLN A CA 1
ATOM 2962 C C . GLN A 1 368 ? 4.453 -20.979 14.201 1.00 80.25 368 GLN A C 1
ATOM 2964 O O . GLN A 1 368 ? 5.546 -20.439 14.373 1.00 80.25 368 GLN A O 1
ATOM 2969 N N . LEU A 1 369 ? 4.201 -22.221 14.617 1.00 72.88 369 LEU A N 1
ATOM 2970 C CA . LEU A 1 369 ? 5.231 -23.050 15.233 1.00 72.88 369 LEU A CA 1
ATOM 2971 C C . LEU A 1 369 ? 6.289 -23.485 14.212 1.00 72.88 369 LEU A C 1
ATOM 2973 O O . LEU A 1 369 ? 5.942 -23.889 13.095 1.00 72.88 369 LEU A O 1
ATOM 2977 N N . PRO A 1 370 ? 7.568 -23.541 14.618 1.00 71.50 370 PRO A N 1
ATOM 2978 C CA . PRO A 1 370 ? 8.575 -24.298 13.891 1.00 71.50 370 PRO A CA 1
ATOM 2979 C C . PRO A 1 370 ? 8.145 -25.765 13.741 1.00 71.50 370 PRO A C 1
ATOM 2981 O O . PRO A 1 370 ? 7.690 -26.394 14.696 1.00 71.50 370 PRO A O 1
ATOM 2984 N N . THR A 1 371 ? 8.344 -26.340 12.554 1.00 64.69 371 THR A N 1
ATOM 2985 C CA . THR A 1 371 ? 7.931 -27.713 12.195 1.00 64.69 371 THR A CA 1
ATOM 2986 C C . THR A 1 371 ? 8.587 -28.828 13.023 1.00 64.69 371 THR A C 1
ATOM 2988 O O . THR A 1 371 ? 8.253 -29.996 12.844 1.00 64.69 371 THR A O 1
ATOM 2991 N N . SER A 1 372 ? 9.524 -28.498 13.913 1.00 63.56 372 SER A N 1
ATOM 2992 C CA . SER A 1 372 ? 10.244 -29.433 14.780 1.00 63.56 372 SER A CA 1
ATOM 2993 C C . SER A 1 372 ? 9.496 -29.812 16.063 1.00 63.56 372 SER A C 1
ATOM 2995 O O . SER A 1 372 ? 9.873 -30.796 16.699 1.00 63.56 372 SER A O 1
ATOM 2997 N N . ILE A 1 373 ? 8.462 -29.062 16.461 1.00 68.81 373 ILE A N 1
ATOM 2998 C CA . ILE A 1 373 ? 7.753 -29.264 17.733 1.00 68.81 373 ILE A CA 1
ATOM 2999 C C . ILE A 1 373 ? 6.376 -29.869 17.457 1.00 68.81 373 ILE A C 1
ATOM 3001 O O . ILE A 1 373 ? 5.516 -29.231 16.856 1.00 68.81 373 ILE A O 1
ATOM 3005 N N . ASN A 1 374 ? 6.153 -31.098 17.927 1.00 66.75 374 ASN A N 1
ATOM 3006 C CA . ASN A 1 374 ? 4.847 -31.752 17.861 1.00 66.75 374 ASN A CA 1
ATOM 3007 C C . ASN A 1 374 ? 4.107 -31.566 19.188 1.00 66.75 374 ASN A C 1
ATOM 3009 O O . ASN A 1 374 ? 4.579 -32.006 20.236 1.00 66.75 374 ASN A O 1
ATOM 3013 N N . ILE A 1 375 ? 2.939 -30.932 19.131 1.00 67.69 375 ILE A N 1
ATOM 3014 C CA . ILE A 1 375 ? 2.044 -30.772 20.281 1.00 67.69 375 ILE A CA 1
ATOM 3015 C C . ILE A 1 375 ? 1.440 -32.141 20.640 1.00 67.69 375 ILE A C 1
ATOM 3017 O O . ILE A 1 375 ? 1.195 -32.979 19.770 1.00 67.69 375 ILE A O 1
ATOM 3021 N N . THR A 1 376 ? 1.208 -32.382 21.931 1.00 66.19 376 THR A N 1
ATOM 3022 C CA . THR A 1 376 ? 0.593 -33.611 22.455 1.00 66.19 376 THR A CA 1
ATOM 3023 C C . THR A 1 376 ? -0.750 -33.924 21.785 1.00 66.19 376 THR A C 1
ATOM 3025 O O . THR A 1 376 ? -1.598 -33.043 21.640 1.00 66.19 376 THR A O 1
ATOM 3028 N N . SER A 1 377 ? -0.977 -35.191 21.424 1.00 62.03 377 SER A N 1
ATOM 3029 C CA . SER A 1 377 ? -2.201 -35.660 20.761 1.00 62.03 377 SER A CA 1
ATOM 3030 C C . SER A 1 377 ? -3.443 -35.436 21.638 1.00 62.03 377 SER A C 1
ATOM 3032 O O . SER A 1 377 ? -3.645 -36.170 22.604 1.00 62.03 377 SER A O 1
ATOM 3034 N N . GLY A 1 378 ? -4.265 -34.434 21.307 1.00 71.44 378 GLY A N 1
ATOM 3035 C CA . GLY A 1 378 ? -5.548 -34.149 21.970 1.00 71.44 378 GLY A CA 1
ATOM 3036 C C . GLY A 1 378 ? -5.765 -32.690 22.389 1.00 71.44 378 GLY A C 1
ATOM 3037 O O . GLY A 1 378 ? -6.906 -32.311 22.629 1.00 71.44 378 GLY A O 1
ATOM 3038 N N . TYR A 1 379 ? -4.712 -31.869 22.440 1.00 81.19 379 TYR A N 1
ATOM 3039 C CA . TYR A 1 379 ? -4.826 -30.436 22.729 1.00 81.19 379 TYR A CA 1
ATOM 3040 C C . TYR A 1 379 ? -5.031 -29.632 21.436 1.00 81.19 379 TYR A C 1
ATOM 3042 O O . TYR A 1 379 ? -4.312 -29.845 20.457 1.00 81.19 379 TYR A O 1
ATOM 3050 N N . VAL A 1 380 ? -6.003 -28.715 21.430 1.00 79.94 380 VAL A N 1
ATOM 3051 C CA . VAL A 1 380 ? -6.246 -27.787 20.316 1.00 79.94 380 VAL A CA 1
ATOM 3052 C C . VAL A 1 380 ? -5.628 -26.441 20.689 1.00 79.94 380 VAL A C 1
ATOM 3054 O O . VAL A 1 380 ? -6.130 -25.799 21.610 1.00 79.94 380 VAL A O 1
ATOM 3057 N N . PRO A 1 381 ? -4.545 -26.012 20.021 1.00 82.00 381 PRO A N 1
ATOM 3058 C CA . PRO A 1 381 ? -3.886 -24.766 20.370 1.00 82.00 381 PRO A CA 1
ATOM 3059 C C . PRO A 1 381 ? -4.755 -23.547 20.033 1.00 82.00 381 PRO A C 1
ATOM 3061 O O . PRO A 1 381 ? -5.434 -23.556 18.998 1.00 82.00 381 PRO A O 1
ATOM 3064 N N . PRO A 1 382 ? -4.715 -22.488 20.863 1.00 86.44 382 PRO A N 1
ATOM 3065 C CA . PRO A 1 382 ? -5.372 -21.228 20.548 1.00 86.44 382 PRO A CA 1
ATOM 3066 C C . PRO A 1 382 ? -4.724 -20.571 19.323 1.00 86.44 382 PRO A C 1
ATOM 3068 O O . PRO A 1 382 ? -3.525 -20.712 19.064 1.00 86.44 382 PRO A O 1
ATOM 3071 N N . THR A 1 383 ? -5.515 -19.815 18.565 1.00 89.88 383 THR A N 1
ATOM 3072 C CA . THR A 1 383 ? -5.005 -18.988 17.468 1.00 89.88 383 THR A CA 1
ATOM 3073 C C . THR A 1 383 ? -4.407 -17.709 18.038 1.00 89.88 383 THR A C 1
ATOM 3075 O O . THR A 1 383 ? -5.132 -16.794 18.421 1.00 89.88 383 THR A O 1
ATOM 3078 N N . LEU A 1 384 ? -3.080 -17.645 18.095 1.00 92.12 384 LEU A N 1
ATOM 3079 C CA . LEU A 1 384 ? -2.341 -16.504 18.632 1.00 92.12 384 LEU A CA 1
ATOM 3080 C C . LEU A 1 384 ? -1.664 -15.710 17.512 1.00 92.12 384 LEU A C 1
ATOM 3082 O O . LEU A 1 384 ? -1.319 -16.257 16.462 1.00 92.12 384 LEU A O 1
ATOM 3086 N N . ALA A 1 385 ? -1.445 -14.424 17.753 1.00 93.69 385 ALA A N 1
ATOM 3087 C CA . ALA A 1 385 ? -0.724 -13.515 16.877 1.00 93.69 385 ALA A CA 1
ATOM 3088 C C . ALA A 1 385 ? 0.473 -12.888 17.588 1.00 93.69 385 ALA A C 1
ATOM 3090 O O . ALA A 1 385 ? 0.468 -12.716 18.805 1.00 93.69 385 ALA A O 1
ATOM 3091 N N . ILE A 1 386 ? 1.490 -12.502 16.820 1.00 94.06 386 ILE A N 1
ATOM 3092 C CA . ILE A 1 386 ? 2.626 -11.732 17.330 1.00 94.06 386 ILE A CA 1
ATOM 3093 C C . ILE A 1 386 ? 2.148 -10.299 17.593 1.00 94.06 386 ILE A C 1
ATOM 3095 O O . ILE A 1 386 ? 1.797 -9.578 16.659 1.00 94.06 386 ILE A O 1
ATOM 3099 N N . SER A 1 387 ? 2.165 -9.874 18.858 1.00 92.81 387 SER A N 1
ATOM 3100 C CA . SER A 1 387 ? 1.584 -8.611 19.336 1.00 92.81 387 SER A CA 1
ATOM 3101 C C . SER A 1 387 ? 2.081 -7.391 18.549 1.00 92.81 387 SER A C 1
ATOM 3103 O O . SER A 1 387 ? 1.281 -6.591 18.064 1.00 92.81 387 SER A O 1
ATOM 3105 N N . ASN A 1 388 ? 3.394 -7.292 18.307 1.00 93.12 388 ASN A N 1
ATOM 3106 C CA . ASN A 1 388 ? 3.972 -6.188 17.532 1.00 93.12 388 ASN A CA 1
ATOM 3107 C C . ASN A 1 388 ? 3.455 -6.140 16.083 1.00 93.12 388 ASN A C 1
ATOM 3109 O O . ASN A 1 388 ? 3.131 -5.062 15.585 1.00 93.12 388 ASN A O 1
ATOM 3113 N N . LEU A 1 389 ? 3.346 -7.294 15.411 1.00 94.25 389 LEU A N 1
ATOM 3114 C CA . LEU A 1 389 ? 2.842 -7.372 14.033 1.00 94.25 389 LEU A CA 1
ATOM 3115 C C . LEU A 1 389 ? 1.336 -7.097 13.973 1.00 94.25 389 LEU A C 1
ATOM 3117 O O . LEU A 1 389 ? 0.864 -6.439 13.047 1.00 94.25 389 LEU A O 1
ATOM 3121 N N . TYR A 1 390 ? 0.591 -7.550 14.981 1.00 95.44 390 TYR A N 1
ATOM 3122 C CA . TYR A 1 390 ? -0.848 -7.332 15.097 1.00 95.44 390 TYR A CA 1
ATOM 3123 C C . TYR A 1 390 ? -1.190 -5.841 15.213 1.00 95.44 390 TYR A C 1
ATOM 3125 O O . TYR A 1 390 ? -2.013 -5.317 14.461 1.00 95.44 390 TYR A O 1
ATOM 3133 N N . TRP A 1 391 ? -0.501 -5.124 16.102 1.00 95.25 391 TRP A N 1
ATOM 3134 C CA . TRP A 1 391 ? -0.671 -3.680 16.266 1.00 95.25 391 TRP A CA 1
ATOM 3135 C C . TRP A 1 391 ? -0.195 -2.888 15.047 1.00 95.25 391 TRP A C 1
ATOM 3137 O O . TRP A 1 391 ? -0.877 -1.957 14.612 1.00 95.25 391 TRP A O 1
ATOM 3147 N N . LYS A 1 392 ? 0.915 -3.303 14.428 1.00 94.88 392 LYS A N 1
ATOM 3148 C CA . LYS A 1 392 ? 1.373 -2.740 13.153 1.00 94.88 392 LYS A CA 1
ATOM 3149 C C . LYS A 1 392 ? 0.333 -2.919 12.040 1.00 94.88 392 LYS A C 1
ATOM 3151 O O . LYS A 1 392 ? 0.045 -1.980 11.302 1.00 94.88 392 LYS A O 1
ATOM 3156 N N . SER A 1 393 ? -0.299 -4.086 11.963 1.00 96.56 393 SER A N 1
ATOM 3157 C CA . SER A 1 393 ? -1.359 -4.373 10.994 1.00 96.56 393 SER A CA 1
ATOM 3158 C C . SER A 1 393 ? -2.571 -3.461 11.145 1.00 96.56 393 SER A C 1
ATOM 3160 O O . SER A 1 393 ? -3.135 -3.037 10.138 1.00 96.56 393 SER A O 1
ATOM 3162 N N . TRP A 1 394 ? -2.940 -3.078 12.370 1.00 96.50 394 TRP A N 1
ATOM 3163 C CA . TRP A 1 394 ? -4.005 -2.094 12.577 1.00 96.50 394 TRP A CA 1
ATOM 3164 C C . TRP A 1 394 ? -3.669 -0.715 12.007 1.00 96.50 394 TRP A C 1
ATOM 3166 O O . TRP A 1 394 ? -4.553 -0.078 11.434 1.00 96.50 394 TRP A O 1
ATOM 3176 N N . ILE A 1 395 ? -2.412 -0.270 12.097 1.00 96.62 395 ILE A N 1
ATOM 3177 C CA . ILE A 1 395 ? -1.962 0.978 11.459 1.00 96.62 395 ILE A CA 1
ATOM 3178 C C . ILE A 1 395 ? -2.060 0.873 9.934 1.00 96.62 395 ILE A C 1
ATOM 3180 O O . ILE A 1 395 ? -2.617 1.765 9.291 1.00 96.62 395 ILE A O 1
ATOM 3184 N N . ILE A 1 396 ? -1.606 -0.241 9.357 1.00 96.94 396 ILE A N 1
ATOM 3185 C CA . ILE A 1 396 ? -1.697 -0.489 7.912 1.00 96.94 396 ILE A CA 1
ATOM 3186 C C . ILE A 1 396 ? -3.160 -0.448 7.447 1.00 96.94 396 ILE A C 1
ATOM 3188 O O . ILE A 1 396 ? -3.502 0.258 6.494 1.00 96.94 396 ILE A O 1
ATOM 3192 N N . VAL A 1 397 ? -4.045 -1.175 8.136 1.00 97.00 397 VAL A N 1
ATOM 3193 C CA . VAL A 1 397 ? -5.476 -1.230 7.809 1.00 97.00 397 VAL A CA 1
ATOM 3194 C C . VAL A 1 397 ? -6.140 0.137 7.995 1.00 97.00 397 VAL A C 1
ATOM 3196 O O . VAL A 1 397 ? -6.986 0.504 7.182 1.00 97.00 397 VAL A O 1
ATOM 3199 N N . LEU A 1 398 ? -5.738 0.928 8.992 1.00 96.88 398 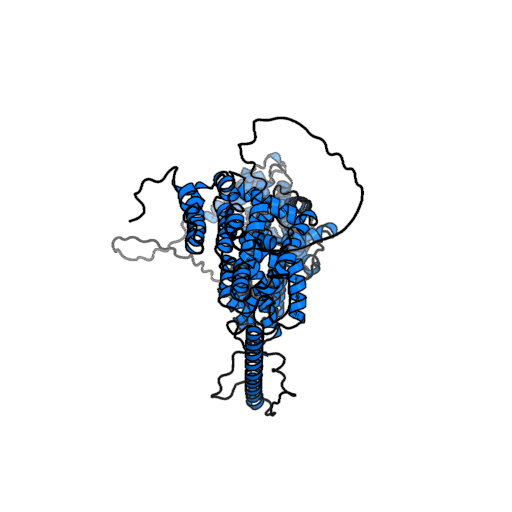LEU A N 1
ATOM 3200 C CA . LEU A 1 398 ? -6.232 2.292 9.184 1.00 96.88 398 LEU A CA 1
ATOM 3201 C C . LEU A 1 398 ? -5.877 3.209 8.008 1.00 96.88 398 LEU A C 1
ATOM 3203 O O . LEU A 1 398 ? -6.740 3.943 7.521 1.00 96.88 398 LEU A O 1
ATOM 3207 N N . ILE A 1 399 ? -4.635 3.161 7.523 1.00 96.94 399 ILE A N 1
ATOM 3208 C CA . ILE A 1 399 ? -4.214 3.956 6.360 1.00 96.94 399 ILE A CA 1
ATOM 3209 C C . ILE A 1 399 ? -5.018 3.543 5.124 1.00 96.94 399 ILE A C 1
ATOM 3211 O O . ILE A 1 399 ? -5.508 4.408 4.390 1.00 96.94 399 ILE A O 1
ATOM 3215 N N . LEU A 1 400 ? -5.208 2.235 4.920 1.00 96.50 400 LEU A N 1
ATOM 3216 C CA . LEU A 1 400 ? -6.037 1.702 3.838 1.00 96.50 400 LEU A CA 1
ATOM 3217 C C . LEU A 1 400 ? -7.500 2.155 3.955 1.00 96.50 400 LEU A C 1
ATOM 3219 O O . LEU A 1 400 ? -8.080 2.560 2.947 1.00 96.50 400 LEU A O 1
ATOM 3223 N N . ALA A 1 401 ? -8.074 2.134 5.161 1.00 96.19 401 ALA A N 1
ATOM 3224 C CA . ALA A 1 401 ? -9.442 2.565 5.446 1.00 96.19 401 ALA A CA 1
ATOM 3225 C C . ALA A 1 401 ? -9.653 4.059 5.159 1.00 96.19 401 ALA A C 1
ATOM 3227 O O . ALA A 1 401 ? -10.656 4.426 4.550 1.00 96.19 401 ALA A O 1
ATOM 3228 N N . ALA A 1 402 ? -8.694 4.911 5.537 1.00 94.12 402 ALA A N 1
ATOM 3229 C CA . ALA A 1 402 ? -8.760 6.351 5.291 1.00 94.12 402 ALA A CA 1
ATOM 3230 C C . ALA A 1 402 ? -8.708 6.705 3.795 1.00 94.12 402 ALA A C 1
ATOM 3232 O O . ALA A 1 402 ? -9.403 7.617 3.355 1.00 94.12 402 ALA A O 1
ATOM 3233 N N . HIS A 1 403 ? -7.918 5.972 3.003 1.00 93.50 403 HIS A N 1
ATOM 3234 C CA . HIS A 1 403 ? -7.823 6.184 1.552 1.00 93.50 403 HIS A CA 1
ATOM 3235 C C . HIS A 1 403 ? -8.959 5.516 0.767 1.00 93.50 403 HIS A C 1
ATOM 3237 O O . HIS A 1 403 ? -9.262 5.937 -0.347 1.00 93.50 403 HIS A O 1
ATOM 3243 N N . ASN A 1 404 ? -9.599 4.490 1.337 1.00 94.38 404 ASN A N 1
ATOM 3244 C CA . ASN A 1 404 ? -10.653 3.702 0.695 1.00 94.38 404 ASN A CA 1
ATOM 3245 C C . ASN A 1 404 ? -11.899 3.622 1.599 1.00 94.38 404 ASN A C 1
ATOM 3247 O O . ASN A 1 404 ? -12.253 2.537 2.075 1.00 94.38 404 ASN A O 1
ATOM 3251 N N . PRO A 1 405 ? -12.577 4.758 1.855 1.00 92.75 405 PRO A N 1
ATOM 3252 C CA . PRO A 1 405 ? -13.665 4.824 2.829 1.00 92.75 405 PRO A CA 1
ATOM 3253 C C . PRO A 1 405 ? -14.886 3.977 2.440 1.00 92.75 405 PRO A C 1
ATOM 3255 O O . PRO A 1 405 ? -15.518 3.390 3.312 1.00 92.75 405 PRO A O 1
ATOM 3258 N N . LEU A 1 406 ? -15.173 3.847 1.139 1.00 92.44 406 LEU A N 1
ATOM 3259 C CA . LEU A 1 406 ? -16.331 3.110 0.610 1.00 92.44 406 LEU A CA 1
ATOM 3260 C C . LEU A 1 406 ? -16.223 1.586 0.791 1.00 92.44 406 LEU A C 1
ATOM 3262 O O . LEU A 1 406 ? -17.236 0.902 0.907 1.00 92.44 406 LEU A O 1
ATOM 3266 N N . THR A 1 407 ? -15.004 1.041 0.786 1.00 93.38 407 THR A N 1
ATOM 3267 C CA . THR A 1 407 ? -14.748 -0.408 0.784 1.00 93.38 407 THR A CA 1
ATOM 3268 C C . THR A 1 407 ? -14.176 -0.852 2.128 1.00 93.38 407 THR A C 1
ATOM 3270 O O . THR A 1 407 ? -14.905 -1.352 2.987 1.00 93.38 407 THR A O 1
ATOM 3273 N N . ILE A 1 408 ? -12.878 -0.630 2.341 1.00 94.88 408 ILE A N 1
ATOM 3274 C CA . ILE A 1 408 ? -12.155 -1.019 3.556 1.00 94.88 408 ILE A CA 1
ATOM 3275 C C . ILE A 1 408 ? -12.641 -0.199 4.747 1.00 94.88 408 ILE A C 1
ATOM 3277 O O . ILE A 1 408 ? -12.858 -0.773 5.808 1.00 94.88 408 ILE A O 1
ATOM 3281 N N . GLY A 1 409 ? -12.861 1.109 4.583 1.00 94.44 409 GLY A N 1
ATOM 3282 C CA . GLY A 1 409 ? -13.370 1.961 5.660 1.00 94.44 409 GLY A CA 1
ATOM 3283 C C . GLY A 1 409 ? -14.755 1.531 6.142 1.00 94.44 409 GLY A C 1
ATOM 3284 O O . GLY A 1 409 ? -14.952 1.333 7.338 1.00 94.44 409 GLY A O 1
ATOM 3285 N N . ALA A 1 410 ? -15.693 1.303 5.223 1.00 94.50 410 ALA A N 1
ATOM 3286 C CA . ALA A 1 410 ? -17.055 0.875 5.536 1.00 94.50 410 ALA A CA 1
ATOM 3287 C C . ALA A 1 410 ? -17.101 -0.511 6.203 1.00 94.50 410 ALA A C 1
ATOM 3289 O O . ALA A 1 410 ? -17.754 -0.692 7.235 1.00 94.50 410 ALA A O 1
ATOM 3290 N N . ALA A 1 411 ? -16.383 -1.491 5.642 1.00 94.31 411 ALA A N 1
ATOM 3291 C CA . ALA A 1 411 ? -16.270 -2.826 6.230 1.00 94.31 411 ALA A CA 1
ATOM 3292 C C . ALA A 1 411 ? -15.566 -2.774 7.595 1.00 94.31 411 ALA A C 1
ATOM 3294 O O . ALA A 1 411 ? -16.010 -3.406 8.556 1.00 94.31 411 ALA A O 1
ATOM 3295 N N . GLY A 1 412 ? -14.510 -1.967 7.670 1.00 92.88 412 GLY A N 1
ATOM 3296 C CA . GLY A 1 412 ? -13.720 -1.653 8.848 1.00 92.88 412 GLY A CA 1
ATOM 3297 C C . GLY A 1 412 ? -14.564 -1.185 10.024 1.00 92.88 412 GLY A C 1
ATOM 3298 O O . GLY A 1 412 ? -14.608 -1.817 11.076 1.00 92.88 412 GLY A O 1
ATOM 3299 N N . TRP A 1 413 ? -15.300 -0.106 9.787 1.00 93.81 413 TRP A N 1
ATOM 3300 C CA . TRP A 1 413 ? -16.144 0.573 10.760 1.00 93.81 413 TRP A CA 1
ATOM 3301 C C . TRP A 1 413 ? -17.261 -0.306 11.330 1.00 93.81 413 TRP A C 1
ATOM 3303 O O . TRP A 1 413 ? -17.618 -0.179 12.502 1.00 93.81 413 TRP A O 1
ATOM 3313 N N . LYS A 1 414 ? -17.808 -1.216 10.514 1.00 91.88 414 LYS A N 1
ATOM 3314 C CA . LYS A 1 414 ? -18.900 -2.110 10.919 1.00 91.88 414 LYS A CA 1
ATOM 3315 C C . LYS A 1 414 ? -18.414 -3.376 11.629 1.00 91.88 414 LYS A C 1
ATOM 3317 O O . LYS A 1 414 ? -19.051 -3.801 12.589 1.00 91.88 414 LYS A O 1
ATOM 3322 N N . LYS A 1 415 ? -17.355 -4.016 11.121 1.00 93.62 415 LYS A N 1
ATOM 3323 C CA . LYS A 1 415 ? -16.931 -5.366 11.539 1.00 93.62 415 LYS A CA 1
ATOM 3324 C C . LYS A 1 415 ? -15.827 -5.357 12.604 1.00 93.62 415 LYS A C 1
ATOM 3326 O O . LYS A 1 415 ? -15.731 -6.329 13.344 1.00 93.62 415 LYS A O 1
ATOM 3331 N N . TYR A 1 416 ? -15.013 -4.302 12.691 1.00 94.44 416 TYR A N 1
ATOM 3332 C CA . TYR A 1 416 ? -13.781 -4.304 13.488 1.00 94.44 416 TYR A CA 1
ATOM 3333 C C . TYR A 1 416 ? -13.772 -3.175 14.539 1.00 94.44 416 TYR A C 1
ATOM 3335 O O . TYR A 1 416 ? -13.454 -2.027 14.212 1.00 94.44 416 TYR A O 1
ATOM 3343 N N . PRO A 1 417 ? -14.085 -3.473 15.817 1.00 91.69 417 PRO A N 1
ATOM 3344 C CA . PRO A 1 417 ? -14.157 -2.465 16.878 1.00 91.69 417 PRO A CA 1
ATOM 3345 C C . PRO A 1 417 ? -12.851 -1.700 17.115 1.00 91.69 417 PRO A C 1
ATOM 3347 O O . PRO A 1 417 ? -12.899 -0.486 17.290 1.00 91.69 417 PRO A O 1
ATOM 3350 N N . ILE A 1 418 ? -11.693 -2.372 17.054 1.00 92.75 418 ILE A N 1
ATOM 3351 C CA . ILE A 1 418 ? -10.376 -1.728 17.217 1.00 92.75 418 ILE A CA 1
ATOM 3352 C C . ILE A 1 418 ? -10.168 -0.656 16.141 1.00 92.75 418 ILE A C 1
ATOM 3354 O O . ILE A 1 418 ? -9.851 0.489 16.456 1.00 92.75 418 ILE A O 1
ATOM 3358 N N . LEU A 1 419 ? -10.403 -1.001 14.873 1.00 94.62 419 LEU A N 1
ATOM 3359 C CA . LEU A 1 419 ? -10.264 -0.061 13.763 1.00 94.62 419 LEU A CA 1
ATOM 3360 C C . LEU A 1 419 ? -11.232 1.115 13.880 1.00 94.62 419 LEU A C 1
ATOM 3362 O O . LEU A 1 419 ? -10.826 2.250 13.644 1.00 94.62 419 LEU A O 1
ATOM 3366 N N . ARG A 1 420 ? -12.482 0.864 14.288 1.00 92.06 420 ARG A N 1
ATOM 3367 C CA . ARG A 1 420 ? -13.457 1.927 14.557 1.00 92.06 420 ARG A CA 1
ATOM 3368 C C . ARG A 1 420 ? -12.924 2.906 15.605 1.00 92.06 420 ARG A C 1
ATOM 3370 O O . ARG A 1 420 ? -12.934 4.105 15.354 1.00 92.06 420 ARG A O 1
ATOM 3377 N N . THR A 1 421 ? -12.392 2.415 16.726 1.00 91.00 421 THR A N 1
ATOM 3378 C CA . THR A 1 421 ? -11.788 3.267 17.764 1.00 91.00 421 THR A CA 1
ATOM 3379 C C . THR A 1 421 ? -10.598 4.070 17.226 1.00 91.00 421 THR A C 1
ATOM 3381 O O . THR A 1 421 ? -10.509 5.266 17.490 1.00 91.00 421 THR A O 1
ATOM 3384 N N . LEU A 1 422 ? -9.713 3.467 16.424 1.00 93.50 422 LEU A N 1
ATOM 3385 C CA . LEU A 1 422 ? -8.577 4.179 15.817 1.00 93.50 422 LEU A CA 1
ATOM 3386 C C . LEU A 1 422 ? -9.031 5.261 14.821 1.00 93.50 422 LEU A C 1
ATOM 3388 O O . LEU A 1 422 ? -8.497 6.370 14.822 1.00 93.50 422 LEU A O 1
ATOM 3392 N N . MET A 1 423 ? -10.046 4.971 14.003 1.00 93.56 423 MET A N 1
ATOM 3393 C CA . MET A 1 423 ? -10.658 5.945 13.094 1.00 93.56 423 MET A CA 1
ATOM 3394 C C . MET A 1 423 ? -11.309 7.101 13.870 1.00 93.56 423 MET A C 1
ATOM 3396 O O . MET A 1 423 ? -11.124 8.260 13.499 1.00 93.56 423 MET A O 1
ATOM 3400 N N . GLU A 1 424 ? -12.010 6.815 14.973 1.00 90.44 424 GLU A N 1
ATOM 3401 C CA . GLU A 1 424 ? -12.567 7.838 15.871 1.00 90.44 424 GLU A CA 1
ATOM 3402 C C . GLU A 1 424 ? -11.475 8.728 16.482 1.00 90.44 424 GLU A C 1
ATOM 3404 O O . GLU A 1 424 ? -11.624 9.951 16.494 1.00 90.44 424 GLU A O 1
ATOM 3409 N N . MET A 1 425 ? -10.358 8.151 16.937 1.00 90.69 425 MET A N 1
ATOM 3410 C CA . MET A 1 425 ? -9.212 8.916 17.452 1.00 90.69 425 MET A CA 1
ATOM 3411 C C . MET A 1 425 ? -8.635 9.854 16.382 1.00 90.69 425 MET A C 1
ATOM 3413 O O . MET A 1 425 ? -8.342 11.012 16.675 1.00 90.69 425 MET A O 1
ATOM 3417 N N . CYS A 1 426 ? -8.521 9.399 15.127 1.00 90.88 426 CYS A N 1
ATOM 3418 C CA . CYS A 1 426 ? -8.055 10.237 14.018 1.00 90.88 426 CYS A CA 1
ATOM 3419 C C . CYS A 1 426 ? -9.015 11.389 13.692 1.00 90.88 426 CYS A C 1
ATOM 3421 O O . CYS A 1 426 ? -8.554 12.507 13.460 1.00 90.88 426 CYS A O 1
ATOM 3423 N N . ILE A 1 427 ? -10.326 11.127 13.671 1.00 88.94 427 ILE A N 1
ATOM 3424 C CA . ILE A 1 427 ? -11.366 12.128 13.374 1.00 88.94 427 ILE A CA 1
ATOM 3425 C C . ILE A 1 427 ? -11.458 13.174 14.491 1.00 88.94 427 ILE A C 1
ATOM 3427 O O . ILE A 1 427 ? -11.502 14.371 14.218 1.00 88.94 427 ILE A O 1
ATOM 3431 N N . THR A 1 428 ? -11.474 12.732 15.748 1.00 86.38 428 THR A N 1
ATOM 3432 C CA . THR A 1 428 ? -11.607 13.617 16.918 1.00 86.38 428 THR A CA 1
ATOM 3433 C C . THR A 1 428 ? -10.290 14.268 17.335 1.00 86.38 428 THR A C 1
ATOM 3435 O O . THR A 1 428 ? -10.301 15.215 18.116 1.00 86.38 428 THR A O 1
ATOM 3438 N N . ASN A 1 429 ? -9.162 13.780 16.810 1.00 86.81 429 ASN A N 1
ATOM 3439 C CA . ASN A 1 429 ? -7.804 14.189 17.167 1.00 86.81 429 ASN A CA 1
ATOM 3440 C C . ASN A 1 429 ? -7.485 14.032 18.671 1.00 86.81 429 ASN A C 1
ATOM 3442 O O . ASN A 1 429 ? -6.689 14.787 19.232 1.00 86.81 429 ASN A O 1
ATOM 3446 N N . HIS A 1 430 ? -8.099 13.036 19.316 1.00 86.12 430 HIS A N 1
ATOM 3447 C CA . HIS A 1 430 ? -7.870 12.668 20.713 1.00 86.12 430 HIS A CA 1
ATOM 3448 C C . HIS A 1 430 ? -7.369 11.223 20.805 1.00 86.12 430 HIS A C 1
ATOM 3450 O O . HIS A 1 430 ? -8.124 10.272 20.620 1.00 86.12 430 HIS A O 1
ATOM 3456 N N . PHE A 1 431 ? -6.078 11.059 21.103 1.00 86.25 431 PHE A N 1
ATOM 3457 C CA . PHE A 1 431 ? -5.384 9.766 21.109 1.00 86.25 431 PHE A CA 1
ATOM 3458 C C . PHE A 1 431 ? -5.340 9.143 22.508 1.00 86.25 431 PHE A C 1
ATOM 3460 O O . PHE A 1 431 ? -4.274 8.977 23.097 1.00 86.25 431 PHE A O 1
ATOM 3467 N N . SER A 1 432 ? -6.509 8.812 23.052 1.00 81.25 432 SER A N 1
ATOM 3468 C CA . SER A 1 432 ? -6.646 8.120 24.338 1.00 81.25 432 SER A CA 1
ATOM 3469 C C . SER A 1 432 ? -7.590 6.931 24.217 1.00 81.25 432 SER A C 1
ATOM 3471 O O . SER A 1 432 ? -8.645 7.022 23.590 1.00 81.25 432 SER A O 1
ATOM 3473 N N . TYR A 1 433 ? -7.208 5.802 24.815 1.00 73.25 433 TYR A N 1
ATOM 3474 C CA . TYR A 1 433 ? -8.104 4.657 24.956 1.00 73.25 433 TYR A CA 1
ATOM 3475 C C . TYR A 1 433 ? -9.191 4.974 25.987 1.00 73.25 433 TYR A C 1
ATOM 3477 O O . TYR A 1 433 ? -8.854 5.541 27.020 1.00 73.25 433 TYR A O 1
ATOM 3485 N N . SER A 1 434 ? -10.434 4.565 25.700 1.00 65.81 434 SER A N 1
ATOM 3486 C CA . SER A 1 434 ? -11.695 5.220 26.096 1.00 65.81 434 SER A CA 1
ATOM 3487 C C . SER A 1 434 ? -11.902 6.540 25.347 1.00 65.81 434 SER A C 1
ATOM 3489 O O . SER A 1 434 ? -11.508 7.624 25.776 1.00 65.81 434 SER A O 1
ATOM 3491 N N . SER A 1 435 ? -12.471 6.442 24.143 1.00 57.66 435 SER A N 1
ATOM 3492 C CA . SER A 1 435 ? -12.721 7.625 23.330 1.00 57.66 435 SER A CA 1
ATOM 3493 C C . SER A 1 435 ? -13.681 8.557 24.074 1.00 57.66 435 SER A C 1
ATOM 3495 O O . SER A 1 435 ? -14.731 8.134 24.561 1.00 57.66 435 SER A O 1
ATOM 3497 N N . SER A 1 436 ? -13.358 9.855 24.119 1.00 53.66 436 SER A N 1
ATOM 3498 C CA . SER A 1 436 ? -14.218 10.927 24.662 1.00 53.66 436 SER A CA 1
ATOM 3499 C C . SER A 1 436 ? -15.593 11.021 23.970 1.00 53.66 436 SER A C 1
ATOM 3501 O O . SER A 1 436 ? -16.416 11.878 24.293 1.00 53.66 436 SER A O 1
ATOM 3503 N N . THR A 1 437 ? -15.824 10.167 22.970 1.00 59.34 437 THR A N 1
ATOM 3504 C CA . THR A 1 437 ? -17.061 9.963 22.226 1.00 59.34 437 THR A CA 1
ATOM 3505 C C . THR A 1 437 ? -18.036 8.994 22.874 1.00 59.34 437 THR A C 1
ATOM 3507 O O . THR A 1 437 ? -19.222 9.029 22.545 1.00 59.34 437 THR A O 1
ATOM 3510 N N . MET A 1 438 ? -17.599 8.200 23.850 1.00 61.16 438 MET A N 1
ATOM 3511 C CA . MET A 1 438 ? -18.491 7.383 24.665 1.00 61.16 438 MET A CA 1
ATOM 3512 C C . MET A 1 438 ? -19.073 8.234 25.791 1.00 61.16 438 MET A C 1
ATOM 3514 O O . MET A 1 438 ? -18.368 8.715 26.669 1.00 61.16 438 MET A O 1
ATOM 3518 N N . ALA A 1 439 ? -20.376 8.489 25.734 1.00 58.03 439 ALA A N 1
ATOM 3519 C CA . ALA A 1 439 ? -20.950 9.621 26.453 1.00 58.03 439 ALA A CA 1
ATOM 3520 C C . ALA A 1 439 ? -21.342 9.343 27.920 1.00 58.03 439 ALA A C 1
ATOM 3522 O O . ALA A 1 439 ? -21.726 10.272 28.630 1.00 58.03 439 ALA A O 1
ATOM 3523 N N . LEU A 1 440 ? -21.241 8.091 28.383 1.00 65.31 440 LEU A N 1
ATOM 3524 C CA . LEU A 1 440 ? -21.586 7.682 29.747 1.00 65.31 440 LEU A CA 1
ATOM 3525 C C . LEU A 1 440 ? -20.378 7.013 30.427 1.00 65.31 440 LEU A C 1
ATOM 3527 O O . LEU A 1 440 ? -19.917 5.981 29.932 1.00 65.31 440 LEU A O 1
ATOM 3531 N N . PRO A 1 441 ? -19.899 7.542 31.572 1.00 67.31 441 PRO A N 1
ATOM 3532 C CA . PRO A 1 441 ? -18.818 6.937 32.356 1.00 67.31 441 PRO A CA 1
ATOM 3533 C C . PRO A 1 441 ? -19.054 5.457 32.693 1.00 67.31 441 PRO A C 1
ATOM 3535 O O . PRO A 1 441 ? -18.128 4.659 32.631 1.00 67.31 441 PRO A O 1
ATOM 3538 N N . GLU A 1 442 ? -20.307 5.067 32.941 1.00 73.50 442 GLU A N 1
ATOM 3539 C CA . GLU A 1 442 ? -20.700 3.680 33.238 1.00 73.50 442 GLU A CA 1
ATOM 3540 C C . GLU A 1 442 ? -20.441 2.717 32.066 1.00 73.50 442 GLU A C 1
ATOM 3542 O O . GLU A 1 442 ? -20.033 1.573 32.267 1.00 73.50 442 GLU A O 1
ATOM 3547 N N . ILE A 1 443 ? -20.644 3.173 30.823 1.00 75.06 443 ILE A N 1
ATOM 3548 C CA . ILE A 1 443 ? -20.385 2.364 29.621 1.00 75.06 443 ILE A CA 1
ATOM 3549 C C . ILE A 1 443 ? -18.877 2.197 29.423 1.00 75.06 443 ILE A C 1
ATOM 3551 O O . ILE A 1 443 ? -18.419 1.100 29.106 1.00 75.06 443 ILE A O 1
ATOM 3555 N N . ILE A 1 444 ? -18.109 3.262 29.666 1.00 73.69 444 ILE A N 1
ATOM 3556 C CA . ILE A 1 444 ? -16.644 3.237 29.601 1.00 73.69 444 ILE A CA 1
ATOM 3557 C C . ILE A 1 444 ? -16.084 2.247 30.628 1.00 73.69 444 ILE A C 1
ATOM 3559 O O . ILE A 1 444 ? -15.261 1.401 30.282 1.00 73.69 444 ILE A O 1
ATOM 3563 N N . GLU A 1 445 ? -16.549 2.311 31.877 1.00 79.69 445 GLU A N 1
ATOM 3564 C CA . GLU A 1 445 ? -16.130 1.384 32.933 1.00 79.69 445 GLU A CA 1
ATOM 3565 C C . GLU A 1 445 ? -16.490 -0.066 32.598 1.00 79.69 445 GLU A C 1
ATOM 3567 O O . GLU A 1 445 ? -15.663 -0.963 32.776 1.00 79.69 445 GLU A O 1
ATOM 3572 N N . ALA A 1 446 ? -17.684 -0.307 32.049 1.00 81.75 446 ALA A N 1
ATOM 3573 C CA . ALA A 1 446 ? -18.101 -1.638 31.625 1.00 81.75 446 ALA A CA 1
ATOM 3574 C C . ALA A 1 446 ? -17.242 -2.193 30.475 1.00 81.75 446 ALA A C 1
ATOM 3576 O O . ALA A 1 446 ? -16.939 -3.388 30.464 1.00 81.75 446 ALA A O 1
ATOM 3577 N N . GLU A 1 447 ? -16.836 -1.366 29.508 1.00 79.00 447 GLU A N 1
ATOM 3578 C CA . GLU A 1 447 ? -15.929 -1.791 28.433 1.00 79.00 447 GLU A CA 1
ATOM 3579 C C . GLU A 1 447 ? -14.513 -2.067 28.943 1.00 79.00 447 GLU A C 1
ATOM 3581 O O . GLU A 1 447 ? -13.922 -3.080 28.569 1.00 79.00 447 GLU A O 1
ATOM 3586 N N . ILE A 1 448 ? -13.994 -1.236 29.850 1.00 81.94 448 ILE A N 1
ATOM 3587 C CA . ILE A 1 448 ? -12.689 -1.464 30.485 1.00 81.94 448 ILE A CA 1
ATOM 3588 C C . ILE A 1 448 ? -12.708 -2.759 31.309 1.00 81.94 448 ILE A C 1
ATOM 3590 O O . ILE A 1 448 ? -11.768 -3.546 31.233 1.00 81.94 448 ILE A O 1
ATOM 3594 N N . ALA A 1 449 ? -13.779 -3.020 32.062 1.00 85.75 449 ALA A N 1
ATOM 3595 C CA . ALA A 1 449 ? -13.917 -4.251 32.839 1.00 85.75 449 ALA A CA 1
ATOM 3596 C C . ALA A 1 449 ? -13.978 -5.499 31.943 1.00 85.75 449 ALA A C 1
ATOM 3598 O O . ALA A 1 449 ? -13.340 -6.509 32.248 1.00 85.75 449 ALA A O 1
ATOM 3599 N N . LYS A 1 450 ? -14.702 -5.425 30.817 1.00 85.69 450 LYS A N 1
ATOM 3600 C CA . LYS A 1 450 ? -14.728 -6.496 29.807 1.00 85.69 450 LYS A CA 1
ATOM 3601 C C . LYS A 1 450 ? -13.349 -6.730 29.198 1.00 85.69 450 LYS A C 1
ATOM 3603 O O . LYS A 1 450 ? -12.963 -7.878 29.009 1.00 85.69 450 LYS A O 1
ATOM 3608 N N . GLU A 1 451 ? -12.606 -5.668 28.906 1.00 87.25 451 GLU A N 1
ATOM 3609 C CA . GLU A 1 451 ? -11.261 -5.778 28.342 1.00 87.25 451 GLU A CA 1
ATOM 3610 C C . GLU A 1 451 ? -10.273 -6.418 29.318 1.00 87.25 451 GLU A C 1
ATOM 3612 O O . GLU A 1 451 ? -9.595 -7.372 28.940 1.00 87.25 451 GLU A O 1
ATOM 3617 N N . LEU A 1 452 ? -10.296 -6.009 30.589 1.00 87.69 452 LEU A N 1
ATOM 3618 C CA . LEU A 1 452 ? -9.494 -6.627 31.646 1.00 87.69 452 LEU A CA 1
ATOM 3619 C C . LEU A 1 452 ? -9.830 -8.118 31.828 1.00 87.69 452 LEU A C 1
ATOM 3621 O O . LEU A 1 452 ? -8.942 -8.932 32.072 1.00 87.69 452 LEU A O 1
ATOM 3625 N N . GLN A 1 453 ? -11.105 -8.498 31.698 1.00 90.06 453 GLN A N 1
ATOM 3626 C CA . GLN A 1 453 ? -11.521 -9.901 31.752 1.00 90.06 453 GLN A CA 1
ATOM 3627 C C . GLN A 1 453 ? -10.982 -10.717 30.567 1.00 90.06 453 GLN A C 1
ATOM 3629 O O . GLN A 1 453 ? -10.575 -11.861 30.749 1.00 90.06 453 GLN A O 1
ATOM 3634 N N . ILE A 1 454 ? -10.965 -10.159 29.354 1.00 87.62 454 ILE A N 1
ATOM 3635 C CA . ILE A 1 454 ? -10.375 -10.855 28.202 1.00 87.62 454 ILE A CA 1
ATOM 3636 C C . ILE A 1 454 ? -8.857 -10.941 28.345 1.00 87.62 454 ILE A C 1
ATOM 3638 O O . ILE A 1 454 ? -8.283 -11.978 28.033 1.00 87.62 454 ILE A O 1
ATOM 3642 N N . GLU A 1 455 ? -8.211 -9.900 28.867 1.00 87.25 455 GLU A N 1
ATOM 3643 C CA . GLU A 1 455 ? -6.774 -9.917 29.135 1.00 87.25 455 GLU A CA 1
ATOM 3644 C C . GLU A 1 455 ? -6.397 -11.026 30.134 1.00 87.25 455 GLU A C 1
ATOM 3646 O O . GLU A 1 455 ? -5.389 -11.703 29.946 1.00 87.25 455 GLU A O 1
ATOM 3651 N N . THR A 1 456 ? -7.199 -11.265 31.181 1.00 90.12 456 THR A N 1
ATOM 3652 C CA . THR A 1 456 ? -6.921 -12.354 32.136 1.00 90.12 456 THR A CA 1
ATOM 3653 C C . THR A 1 456 ? -7.117 -13.741 31.530 1.00 90.12 456 THR A C 1
ATOM 3655 O O . THR A 1 456 ? -6.292 -14.617 31.789 1.00 90.12 456 THR A O 1
ATOM 3658 N N . LEU A 1 457 ? -8.149 -13.940 30.705 1.00 90.31 457 LEU A N 1
ATOM 3659 C CA . LEU A 1 457 ? -8.363 -15.198 29.978 1.00 90.31 457 LEU A CA 1
ATOM 3660 C C . LEU A 1 457 ? -7.241 -15.462 28.968 1.00 90.31 457 LEU A C 1
ATOM 3662 O O . LEU A 1 457 ? -6.666 -16.542 28.950 1.00 90.31 457 LEU A O 1
ATOM 3666 N N . GLU A 1 458 ? -6.857 -14.449 28.195 1.00 89.88 458 GLU A N 1
ATOM 3667 C CA . GLU A 1 458 ? -5.772 -14.544 27.216 1.00 89.88 458 GLU A CA 1
ATOM 3668 C C . GLU A 1 458 ? -4.436 -14.903 27.878 1.00 89.88 458 GLU A C 1
ATOM 3670 O O . GLU A 1 458 ? -3.698 -15.752 27.376 1.00 89.88 458 GLU A O 1
ATOM 3675 N N . LYS A 1 459 ? -4.138 -14.315 29.044 1.00 90.25 459 LYS A N 1
ATOM 3676 C CA . LYS A 1 459 ? -2.954 -14.682 29.832 1.00 90.25 459 LYS A CA 1
ATOM 3677 C C . LYS A 1 459 ? -2.981 -16.155 30.243 1.00 90.25 459 LYS A C 1
ATOM 3679 O O . LYS A 1 459 ? -1.948 -16.815 30.163 1.00 90.25 459 LYS A O 1
ATOM 3684 N N . GLN A 1 460 ? -4.135 -16.673 30.666 1.00 91.06 460 GLN A N 1
ATOM 3685 C CA . GLN A 1 460 ? -4.285 -18.087 31.024 1.00 91.06 460 GLN A CA 1
ATOM 3686 C C . GLN A 1 460 ? -4.074 -18.999 29.808 1.00 91.06 460 GLN A C 1
ATOM 3688 O O . GLN A 1 460 ? -3.277 -19.932 29.899 1.00 91.06 460 GLN A O 1
ATOM 3693 N N . ASP A 1 461 ? -4.690 -18.677 28.669 1.00 90.00 461 ASP A N 1
ATOM 3694 C CA . ASP A 1 461 ? -4.578 -19.456 27.430 1.00 90.00 461 ASP A CA 1
ATOM 3695 C C . ASP A 1 461 ? -3.130 -19.518 26.916 1.00 90.00 461 ASP A C 1
ATOM 3697 O O . ASP A 1 461 ? -2.651 -20.582 26.516 1.00 90.00 461 ASP A O 1
ATOM 3701 N N . ILE A 1 462 ? -2.397 -18.396 26.953 1.00 90.12 462 ILE A N 1
ATOM 3702 C CA . ILE A 1 462 ? -0.992 -18.348 26.515 1.00 90.12 462 ILE A CA 1
ATOM 3703 C C . ILE A 1 462 ? -0.099 -19.181 27.444 1.00 90.12 462 ILE A C 1
ATOM 3705 O O . ILE A 1 462 ? 0.776 -19.902 26.962 1.00 90.12 462 ILE A O 1
ATOM 3709 N N . LEU A 1 463 ? -0.316 -19.115 28.761 1.00 90.38 463 LEU A N 1
ATOM 3710 C CA . LEU A 1 463 ? 0.455 -19.902 29.728 1.00 90.38 463 LEU A CA 1
ATOM 3711 C C . LEU A 1 463 ? 0.170 -21.401 29.606 1.00 90.38 463 LEU A C 1
ATOM 3713 O O . LEU A 1 463 ? 1.105 -22.203 29.651 1.00 90.38 463 LEU A O 1
ATOM 3717 N N . GLU A 1 464 ? -1.096 -21.789 29.431 1.00 88.56 464 GLU A N 1
ATOM 3718 C CA . GLU A 1 464 ? -1.477 -23.182 29.180 1.00 88.56 464 GLU A CA 1
ATOM 3719 C C . GLU A 1 464 ? -0.817 -23.689 27.896 1.00 88.56 464 GLU A C 1
ATOM 3721 O O . GLU A 1 464 ? -0.162 -24.737 27.895 1.00 88.56 464 GLU A O 1
ATOM 3726 N N . TYR A 1 465 ? -0.899 -22.900 26.826 1.00 87.56 465 TYR A N 1
ATOM 3727 C CA . TYR A 1 465 ? -0.272 -23.219 25.554 1.00 87.56 465 TYR A CA 1
ATOM 3728 C C . TYR A 1 465 ? 1.249 -23.389 25.677 1.00 87.56 465 TYR A C 1
ATOM 3730 O O . TYR A 1 465 ? 1.793 -24.410 25.248 1.00 87.56 465 TYR A O 1
ATOM 3738 N N . GLU A 1 466 ? 1.952 -22.450 26.315 1.00 88.31 466 GLU A N 1
ATOM 3739 C CA . GLU A 1 466 ? 3.402 -22.539 26.520 1.00 88.31 466 GLU A CA 1
ATOM 3740 C C . GLU A 1 466 ? 3.787 -23.724 27.416 1.00 88.31 466 GLU A C 1
ATOM 3742 O O . GLU A 1 466 ? 4.795 -24.384 27.164 1.00 88.31 466 GLU A O 1
ATOM 3747 N N . SER A 1 467 ? 2.964 -24.059 28.412 1.00 87.06 467 SER A N 1
ATOM 3748 C CA . SER A 1 467 ? 3.149 -25.244 29.257 1.00 87.06 467 SER A CA 1
ATOM 3749 C C . SER A 1 467 ? 3.080 -26.540 28.443 1.00 87.06 467 SER A C 1
ATOM 3751 O O . SER A 1 467 ? 3.925 -27.423 28.611 1.00 87.06 467 SER A O 1
ATOM 3753 N N . HIS A 1 468 ? 2.148 -26.641 27.487 1.00 84.94 468 HIS A N 1
ATOM 3754 C CA . HIS A 1 468 ? 2.084 -27.767 26.550 1.00 84.94 468 HIS A CA 1
ATOM 3755 C C . HIS A 1 468 ? 3.310 -27.833 25.625 1.00 84.94 468 HIS A C 1
ATOM 3757 O O . HIS A 1 468 ? 3.828 -28.926 25.368 1.00 84.94 468 HIS A O 1
ATOM 3763 N N . LEU A 1 469 ? 3.822 -26.687 25.164 1.00 83.88 469 LEU A N 1
ATOM 3764 C CA . LEU A 1 469 ? 5.054 -26.628 24.366 1.00 83.88 469 LEU A CA 1
ATOM 3765 C C . LEU A 1 469 ? 6.284 -27.041 25.179 1.00 83.88 469 LEU A C 1
ATOM 3767 O O . LEU A 1 469 ? 7.116 -27.820 24.703 1.00 83.88 469 LEU A O 1
ATOM 3771 N N . ALA A 1 470 ? 6.386 -26.568 26.419 1.00 83.94 470 ALA A N 1
ATOM 3772 C CA . ALA A 1 470 ? 7.449 -26.941 27.337 1.00 83.94 470 ALA A CA 1
ATOM 3773 C C . ALA A 1 470 ? 7.379 -28.435 27.659 1.00 83.94 470 ALA A C 1
ATOM 3775 O O . ALA A 1 470 ? 8.393 -29.118 27.552 1.00 83.94 470 ALA A O 1
ATOM 3776 N N . ALA A 1 471 ? 6.199 -28.988 27.947 1.00 81.19 471 ALA A N 1
ATOM 3777 C CA . ALA A 1 471 ? 6.012 -30.420 28.189 1.00 81.19 471 ALA A CA 1
ATOM 3778 C C . ALA A 1 471 ? 6.479 -31.294 27.009 1.00 81.19 471 ALA A C 1
ATOM 3780 O O . ALA A 1 471 ? 7.055 -32.364 27.228 1.00 81.19 471 ALA A O 1
ATOM 3781 N N . ALA A 1 472 ? 6.280 -30.827 25.772 1.00 73.31 472 ALA A N 1
ATOM 3782 C CA . ALA A 1 472 ? 6.732 -31.508 24.560 1.00 73.31 472 ALA A CA 1
ATOM 3783 C C . ALA A 1 472 ? 8.245 -31.365 24.288 1.00 73.31 472 ALA A C 1
ATOM 3785 O O . ALA A 1 472 ? 8.809 -32.196 23.575 1.00 73.31 472 ALA A O 1
ATOM 3786 N N . SER A 1 473 ? 8.909 -30.348 24.850 1.00 74.00 473 SER A N 1
ATOM 3787 C CA . SER A 1 473 ? 10.308 -29.999 24.555 1.00 74.00 473 SER A CA 1
ATOM 3788 C C . SER A 1 473 ? 11.220 -30.044 25.791 1.00 74.00 473 SER A C 1
ATOM 3790 O O . SER A 1 473 ? 11.980 -30.996 25.975 1.00 74.00 473 SER A O 1
ATOM 3792 N N . THR A 1 474 ? 11.150 -29.031 26.660 1.00 73.25 474 THR A N 1
ATOM 3793 C CA . THR A 1 474 ? 12.100 -28.785 27.764 1.00 73.25 474 THR A CA 1
ATOM 3794 C C . THR A 1 474 ? 11.687 -29.405 29.102 1.00 73.25 474 THR A C 1
ATOM 3796 O O . THR A 1 474 ? 12.525 -29.557 29.990 1.00 73.25 474 THR A O 1
ATOM 3799 N N . LYS A 1 475 ? 10.410 -29.777 29.252 1.00 75.31 475 LYS A N 1
ATOM 3800 C CA . LYS A 1 475 ? 9.746 -30.303 30.462 1.00 75.31 475 LYS A CA 1
ATOM 3801 C C . LYS A 1 475 ? 9.839 -29.394 31.696 1.00 75.31 475 LYS A C 1
ATOM 3803 O O . LYS A 1 475 ? 9.716 -29.866 32.825 1.00 75.31 475 LYS A O 1
ATOM 3808 N N . VAL A 1 476 ? 10.051 -28.097 31.488 1.00 79.88 476 VAL A N 1
ATOM 3809 C CA . VAL A 1 476 ? 10.057 -27.081 32.551 1.00 79.88 476 VAL A CA 1
ATOM 3810 C C . VAL A 1 476 ? 8.618 -26.653 32.857 1.00 79.88 476 VAL A C 1
ATOM 3812 O O . VAL A 1 476 ? 7.806 -26.534 31.945 1.00 79.88 476 VAL A O 1
ATOM 3815 N N . GLN A 1 477 ? 8.293 -26.420 34.133 1.00 80.06 477 GLN A N 1
ATOM 3816 C CA . GLN A 1 477 ? 7.002 -25.838 34.519 1.00 80.06 477 GLN A CA 1
ATOM 3817 C C . GLN A 1 477 ? 6.973 -24.340 34.197 1.00 80.06 477 GLN A C 1
ATOM 3819 O O . GLN A 1 477 ? 7.862 -23.599 34.620 1.00 80.06 477 GLN A O 1
ATOM 3824 N N . ILE A 1 478 ? 5.947 -23.902 33.468 1.00 86.12 478 ILE A N 1
ATOM 3825 C CA . ILE A 1 478 ? 5.783 -22.509 33.044 1.00 86.12 478 ILE A CA 1
ATOM 3826 C C . ILE A 1 478 ? 4.935 -21.735 34.064 1.00 86.12 478 ILE A C 1
ATOM 3828 O O . ILE A 1 478 ? 3.921 -22.226 34.556 1.00 86.12 478 ILE A O 1
ATOM 3832 N N . SER A 1 479 ? 5.381 -20.526 34.389 1.00 84.31 479 SER A N 1
ATOM 3833 C CA . SER A 1 479 ? 4.758 -19.536 35.267 1.00 84.31 479 SER A CA 1
ATOM 3834 C C . SER A 1 479 ? 4.858 -18.147 34.626 1.00 84.31 479 SER A C 1
ATOM 3836 O O . SER A 1 479 ? 5.691 -17.918 33.754 1.00 84.31 479 SER A O 1
ATOM 3838 N N . GLU A 1 480 ? 4.083 -17.171 35.099 1.00 84.31 480 GLU A N 1
ATOM 3839 C CA . GLU A 1 480 ? 4.088 -15.801 34.544 1.00 84.31 480 GLU A CA 1
ATOM 3840 C C . GLU A 1 480 ? 5.486 -15.165 34.447 1.00 84.31 480 GLU A C 1
ATOM 3842 O O . GLU A 1 480 ? 5.790 -14.460 33.492 1.00 84.31 480 GLU A O 1
ATOM 3847 N N . THR A 1 481 ? 6.360 -15.436 35.417 1.00 85.12 481 THR A N 1
ATOM 3848 C CA . THR A 1 481 ? 7.711 -14.860 35.487 1.00 85.12 481 THR A CA 1
ATOM 3849 C C . THR A 1 481 ? 8.731 -15.508 34.553 1.00 85.12 481 THR A C 1
ATOM 3851 O O . THR A 1 481 ? 9.785 -14.918 34.324 1.00 85.12 481 THR A O 1
ATOM 3854 N N . ASN A 1 482 ? 8.467 -16.717 34.049 1.00 87.69 482 ASN A N 1
ATOM 3855 C CA . ASN A 1 482 ? 9.397 -17.454 33.187 1.00 87.69 482 ASN A CA 1
ATOM 3856 C C . ASN A 1 482 ? 8.888 -17.615 31.746 1.00 87.69 482 ASN A C 1
ATOM 3858 O O . ASN A 1 482 ? 9.640 -18.095 30.899 1.00 87.69 482 ASN A O 1
ATOM 3862 N N . SER A 1 483 ? 7.646 -17.202 31.484 1.00 88.12 483 SER A N 1
ATOM 3863 C CA . SER A 1 483 ? 7.026 -17.257 30.169 1.00 88.12 483 SER A CA 1
ATOM 3864 C C . SER A 1 483 ? 7.757 -16.363 29.170 1.00 88.12 483 SER A C 1
ATOM 3866 O O . SER A 1 483 ? 7.974 -15.170 29.404 1.00 88.12 483 SER A O 1
ATOM 3868 N N . LEU A 1 484 ? 8.110 -16.942 28.025 1.00 86.94 484 LEU A N 1
ATOM 3869 C CA . LEU A 1 484 ? 8.691 -16.217 26.897 1.00 86.94 484 LEU A CA 1
ATOM 3870 C C . LEU A 1 484 ? 7.605 -15.642 25.982 1.00 86.94 484 LEU A C 1
ATOM 3872 O O . LEU A 1 484 ? 7.827 -14.617 25.333 1.00 86.94 484 LEU A O 1
ATOM 3876 N N . LEU A 1 485 ? 6.438 -16.291 25.928 1.00 87.94 485 LEU A N 1
ATOM 3877 C CA . LEU A 1 485 ? 5.378 -15.980 24.970 1.00 87.94 485 LEU A CA 1
ATOM 3878 C C . LEU A 1 485 ? 4.373 -14.940 25.481 1.00 87.94 485 LEU A C 1
ATOM 3880 O O . LEU A 1 485 ? 3.822 -14.198 24.669 1.00 87.94 485 LEU A O 1
ATOM 3884 N N . LEU A 1 486 ? 4.172 -14.820 26.798 1.00 88.19 486 LEU A N 1
ATOM 3885 C CA . LEU A 1 486 ? 3.150 -13.948 27.399 1.00 88.19 486 LEU A CA 1
ATOM 3886 C C . LEU A 1 486 ? 3.281 -12.472 27.001 1.00 88.19 486 LEU A C 1
ATOM 3888 O O . LEU A 1 486 ? 2.282 -11.791 26.814 1.00 88.19 486 LEU A O 1
ATOM 3892 N N . SER A 1 487 ? 4.510 -11.969 26.860 1.00 88.00 487 SER A N 1
ATOM 3893 C CA . SER A 1 487 ? 4.762 -10.575 26.456 1.00 88.00 487 SER A CA 1
ATOM 3894 C C . SER A 1 487 ? 4.747 -10.357 24.939 1.00 88.00 487 SER A C 1
ATOM 3896 O O . SER A 1 487 ? 4.710 -9.215 24.480 1.00 88.00 487 SER A O 1
ATOM 3898 N N . GLN A 1 488 ? 4.804 -11.437 24.156 1.00 91.12 488 GLN A N 1
ATOM 3899 C CA . GLN A 1 488 ? 4.993 -11.390 22.706 1.00 91.12 488 GLN A CA 1
ATOM 3900 C C . GLN A 1 488 ? 3.725 -11.734 21.927 1.00 91.12 488 GLN A C 1
ATOM 3902 O O . GLN A 1 488 ? 3.611 -11.328 20.769 1.00 91.12 488 GLN A O 1
ATOM 3907 N N . LEU A 1 489 ? 2.794 -12.473 22.531 1.00 92.12 489 LEU A N 1
ATOM 3908 C CA . LEU A 1 489 ? 1.599 -12.983 21.871 1.00 92.12 489 LEU A CA 1
ATOM 3909 C C . LEU A 1 489 ? 0.324 -12.280 22.345 1.00 92.12 489 LEU A C 1
ATOM 3911 O O . LEU A 1 489 ? 0.238 -11.797 23.468 1.00 92.12 489 LEU A O 1
ATOM 3915 N N . ILE A 1 490 ? -0.664 -12.237 21.456 1.00 92.44 490 ILE A N 1
ATOM 3916 C CA . ILE A 1 490 ? -2.027 -11.752 21.698 1.00 92.44 490 ILE A CA 1
ATOM 3917 C C . ILE A 1 490 ? -3.019 -12.701 21.016 1.00 92.44 490 ILE A C 1
ATOM 3919 O O . ILE A 1 490 ? -2.654 -13.386 20.056 1.00 92.44 490 ILE A O 1
ATOM 3923 N N . ASN A 1 491 ? -4.268 -12.758 21.475 1.00 92.00 491 ASN A N 1
ATOM 3924 C CA . ASN A 1 491 ? -5.293 -13.554 20.810 1.00 92.00 491 ASN A CA 1
ATOM 3925 C C . ASN A 1 491 ? -5.606 -13.001 19.407 1.00 92.00 491 ASN A C 1
ATOM 3927 O O . ASN A 1 491 ? -5.781 -11.794 19.215 1.00 92.00 491 ASN A O 1
ATOM 3931 N N . MET A 1 492 ? -5.697 -13.894 18.422 1.00 91.25 492 MET A N 1
ATOM 3932 C CA . MET A 1 492 ? -5.977 -13.561 17.030 1.00 91.25 492 MET A CA 1
ATOM 3933 C C . MET A 1 492 ? -7.488 -13.447 16.771 1.00 91.25 492 MET A C 1
ATOM 3935 O O . MET A 1 492 ? -8.071 -14.240 16.034 1.00 91.25 492 MET A O 1
ATOM 3939 N N . ASP A 1 493 ? -8.125 -12.439 17.369 1.00 90.00 493 ASP A N 1
ATOM 3940 C CA . ASP A 1 493 ? -9.542 -12.119 17.152 1.00 90.00 493 ASP A CA 1
ATOM 3941 C C . ASP A 1 493 ? -9.726 -10.641 16.764 1.00 90.00 493 ASP A C 1
ATOM 3943 O O . ASP A 1 493 ? -10.058 -9.799 17.605 1.00 90.00 493 ASP A O 1
ATOM 3947 N N . PRO A 1 494 ? -9.516 -10.286 15.481 1.00 89.69 494 PRO A N 1
ATOM 3948 C CA . PRO A 1 494 ? -9.666 -8.907 15.027 1.00 89.69 494 PRO A CA 1
ATOM 3949 C C . PRO A 1 494 ? -11.115 -8.403 15.105 1.00 89.69 494 PRO A C 1
ATOM 3951 O O . PRO A 1 494 ? -11.342 -7.192 15.136 1.00 89.69 494 PRO A O 1
ATOM 3954 N N . THR A 1 495 ? -12.097 -9.310 15.131 1.00 91.75 495 THR A N 1
ATOM 3955 C CA . THR A 1 495 ? -13.533 -8.998 15.239 1.00 91.75 495 THR A CA 1
ATOM 3956 C C . THR A 1 495 ? -14.045 -8.912 16.672 1.00 91.75 495 THR A C 1
ATOM 3958 O O . THR A 1 495 ? -15.211 -8.568 16.877 1.00 91.75 495 THR A O 1
ATOM 3961 N N . GLY A 1 496 ? -13.191 -9.226 17.644 1.00 87.12 496 GLY A N 1
ATOM 3962 C CA . GLY A 1 496 ? -13.503 -9.178 19.061 1.00 87.12 496 GLY A CA 1
ATOM 3963 C C . GLY A 1 496 ? -13.717 -7.757 19.576 1.00 87.12 496 GLY A C 1
ATOM 3964 O O . GLY A 1 496 ? -13.890 -6.794 18.828 1.00 87.12 496 GLY A O 1
ATOM 3965 N N . ILE A 1 497 ? -13.714 -7.608 20.899 1.00 87.31 497 ILE A N 1
ATOM 3966 C CA . ILE A 1 497 ? -13.885 -6.297 21.535 1.00 87.31 497 ILE A CA 1
ATOM 3967 C C . ILE A 1 497 ? -12.741 -5.334 21.175 1.00 87.31 497 ILE A C 1
ATOM 3969 O O . ILE A 1 497 ? -11.641 -5.750 20.805 1.00 87.31 497 ILE A O 1
ATOM 3973 N N . ALA A 1 498 ? -12.975 -4.032 21.347 1.00 86.75 498 ALA A N 1
ATOM 3974 C CA . ALA A 1 498 ? -11.890 -3.060 21.294 1.00 86.75 498 ALA A CA 1
ATOM 3975 C C . ALA A 1 498 ? -10.879 -3.355 22.419 1.00 86.75 498 ALA A C 1
ATOM 3977 O O . ALA A 1 498 ? -11.265 -3.576 23.565 1.00 86.75 498 ALA A O 1
ATOM 3978 N N . ARG A 1 499 ? -9.591 -3.399 22.069 1.00 87.25 499 ARG A N 1
ATOM 3979 C CA . ARG A 1 499 ? -8.470 -3.654 22.987 1.00 87.25 499 ARG A CA 1
ATOM 3980 C C . ARG A 1 499 ? -7.690 -2.366 23.205 1.00 87.25 499 ARG A C 1
ATOM 3982 O O . ARG A 1 499 ? -7.643 -1.529 22.298 1.00 87.25 499 ARG A O 1
ATOM 3989 N N . ARG A 1 500 ? -7.039 -2.221 24.362 1.00 87.50 500 ARG A N 1
ATOM 3990 C CA . ARG A 1 500 ? -6.203 -1.049 24.650 1.00 87.50 500 ARG A CA 1
ATOM 3991 C C . ARG A 1 500 ? -4.952 -1.026 23.756 1.00 87.50 500 ARG A C 1
ATOM 3993 O O . ARG A 1 500 ? -4.120 -1.923 23.881 1.00 87.50 500 ARG A O 1
ATOM 4000 N N . PRO A 1 501 ? -4.765 -0.005 22.896 1.00 90.19 501 PRO A N 1
ATOM 4001 C CA . PRO A 1 501 ? -3.556 0.106 22.093 1.00 90.19 501 PRO A CA 1
ATOM 4002 C C . PRO A 1 501 ? -2.332 0.465 22.953 1.00 90.19 501 PRO A C 1
ATOM 4004 O O . PRO A 1 501 ? -2.465 1.244 23.902 1.00 90.19 501 PRO A O 1
ATOM 4007 N N . PRO A 1 502 ? -1.130 -0.038 22.617 1.00 91.69 502 PRO A N 1
ATOM 4008 C CA . PRO A 1 502 ? 0.111 0.371 23.263 1.00 91.69 502 PRO A CA 1
ATOM 4009 C C . PRO A 1 502 ? 0.366 1.876 23.113 1.00 91.69 502 PRO A C 1
ATOM 4011 O O . PRO A 1 502 ? 0.110 2.452 22.056 1.00 91.69 502 PRO A O 1
ATOM 4014 N N . GLN A 1 503 ? 0.961 2.505 24.130 1.00 90.19 503 GLN A N 1
ATOM 4015 C CA . GLN A 1 503 ? 1.244 3.948 24.118 1.00 90.19 503 GLN A CA 1
ATOM 4016 C C . GLN A 1 503 ? 2.107 4.373 22.920 1.00 90.19 503 GLN A C 1
ATOM 4018 O O . GLN A 1 503 ? 1.846 5.389 22.283 1.00 90.19 503 GLN A O 1
ATOM 4023 N N . LEU A 1 504 ? 3.091 3.545 22.568 1.00 91.00 504 LEU A N 1
ATOM 4024 C CA . LEU A 1 504 ? 3.989 3.791 21.442 1.00 91.00 504 LEU A CA 1
ATOM 4025 C C . LEU A 1 504 ? 3.234 3.811 20.100 1.00 91.00 504 LEU A C 1
ATOM 4027 O O . LEU A 1 504 ? 3.579 4.582 19.208 1.00 91.00 504 LEU A O 1
ATOM 4031 N N . LEU A 1 505 ? 2.156 3.026 19.979 1.00 92.62 505 LEU A N 1
ATOM 4032 C CA . LEU A 1 505 ? 1.272 3.065 18.816 1.00 92.62 505 LEU A CA 1
ATOM 4033 C C . LEU A 1 505 ? 0.434 4.347 18.791 1.00 92.62 505 LEU A C 1
ATOM 4035 O O . LEU A 1 505 ? 0.245 4.912 17.720 1.00 92.62 505 LEU A O 1
ATOM 4039 N N . LEU A 1 506 ? -0.044 4.835 19.941 1.00 92.38 506 LEU A N 1
ATOM 4040 C CA . LEU A 1 506 ? -0.798 6.095 20.014 1.00 92.38 506 LEU A CA 1
ATOM 4041 C C . LEU A 1 506 ? 0.060 7.299 19.593 1.00 92.38 506 LEU A C 1
ATOM 4043 O O . LEU A 1 506 ? -0.408 8.159 18.847 1.00 92.38 506 LEU A O 1
ATOM 4047 N N . GLU A 1 507 ? 1.330 7.332 20.000 1.00 92.62 507 GLU A N 1
ATOM 4048 C CA . GLU A 1 507 ? 2.292 8.358 19.572 1.00 92.62 507 GLU A CA 1
ATOM 4049 C C . GLU A 1 507 ? 2.573 8.286 18.063 1.00 92.62 507 GLU A C 1
ATOM 4051 O O . GLU A 1 507 ? 2.576 9.305 17.367 1.00 92.62 507 GLU A O 1
ATOM 4056 N N . GLN A 1 508 ? 2.758 7.075 17.526 1.00 93.06 508 GLN A N 1
ATOM 4057 C CA . GLN A 1 508 ? 2.880 6.862 16.082 1.00 93.06 508 GLN A CA 1
ATOM 4058 C C . GLN A 1 508 ? 1.626 7.338 15.344 1.00 93.06 508 GLN A C 1
ATOM 4060 O O . GLN A 1 508 ? 1.729 8.073 14.364 1.00 93.06 508 GLN A O 1
ATOM 4065 N N . LEU A 1 509 ? 0.443 6.982 15.839 1.00 93.12 509 LEU A N 1
ATOM 4066 C CA . LEU A 1 509 ? -0.843 7.351 15.261 1.00 93.12 509 LEU A CA 1
ATOM 4067 C C . LEU A 1 509 ? -1.040 8.873 15.217 1.00 93.12 509 LEU A C 1
ATOM 4069 O O . LEU A 1 509 ? -1.491 9.401 14.200 1.00 93.12 509 LEU A O 1
ATOM 4073 N N . GLN A 1 510 ? -0.646 9.585 16.274 1.00 92.62 510 GLN A N 1
ATOM 4074 C CA . GLN A 1 510 ? -0.670 11.046 16.309 1.00 92.62 510 GLN A CA 1
ATOM 4075 C C . GLN A 1 510 ? 0.209 11.651 15.204 1.00 92.62 510 GLN A C 1
ATOM 4077 O O . GLN A 1 510 ? -0.242 12.521 14.453 1.00 92.62 510 GLN A O 1
ATOM 4082 N N . ASN A 1 511 ? 1.438 11.152 15.046 1.00 93.75 511 ASN A N 1
ATOM 4083 C CA . ASN A 1 511 ? 2.349 11.596 13.986 1.00 93.75 511 ASN A CA 1
ATOM 4084 C C . ASN A 1 511 ? 1.803 11.280 12.584 1.00 93.75 511 ASN A C 1
ATOM 4086 O O . ASN A 1 511 ? 1.918 12.094 11.660 1.00 93.75 511 ASN A O 1
ATOM 4090 N N . LEU A 1 512 ? 1.167 10.121 12.413 1.00 92.50 512 LEU A N 1
ATOM 4091 C CA . LEU A 1 512 ? 0.537 9.731 11.153 1.00 92.50 512 LEU A CA 1
ATOM 4092 C C . LEU A 1 512 ? -0.682 10.588 10.821 1.00 92.50 512 LEU A C 1
ATOM 4094 O O . LEU A 1 512 ? -0.857 10.964 9.664 1.00 92.50 512 LEU A O 1
ATOM 4098 N N . ASN A 1 513 ? -1.488 10.967 11.812 1.00 91.88 513 ASN A N 1
ATOM 4099 C CA . ASN A 1 513 ? -2.628 11.851 11.583 1.00 91.88 513 ASN A CA 1
ATOM 4100 C C . ASN A 1 513 ? -2.183 13.235 11.086 1.00 91.88 513 ASN A C 1
ATOM 4102 O O . ASN A 1 513 ? -2.833 13.806 10.215 1.00 91.88 513 ASN A O 1
ATOM 4106 N N . ILE A 1 514 ? -1.047 13.742 11.579 1.00 89.50 514 ILE A N 1
ATOM 4107 C CA . ILE A 1 514 ? -0.460 15.012 11.125 1.00 89.50 514 ILE A CA 1
ATOM 4108 C C . ILE A 1 514 ? 0.112 14.877 9.706 1.00 89.50 514 ILE A C 1
ATOM 4110 O O . ILE A 1 514 ? -0.160 15.710 8.843 1.00 89.50 514 ILE A O 1
ATOM 4114 N N . THR A 1 515 ? 0.900 13.830 9.452 1.00 90.38 515 THR A N 1
ATOM 4115 C CA . THR A 1 515 ? 1.632 13.668 8.183 1.00 90.38 515 THR A CA 1
ATOM 4116 C C . THR A 1 515 ? 0.740 13.240 7.019 1.00 90.38 515 THR A C 1
ATOM 4118 O O . THR A 1 515 ? 0.864 13.788 5.927 1.00 90.38 515 THR A O 1
ATOM 4121 N N . LEU A 1 516 ? -0.175 12.293 7.243 1.00 89.00 516 LEU A N 1
ATOM 4122 C CA . LEU A 1 516 ? -1.065 11.731 6.219 1.00 89.00 516 LEU A CA 1
ATOM 4123 C C . LEU A 1 516 ? -2.462 12.362 6.209 1.00 89.00 516 LEU A C 1
ATOM 4125 O O . LEU A 1 516 ? -3.254 12.065 5.317 1.00 89.00 516 LEU A O 1
ATOM 4129 N N . ARG A 1 517 ? -2.792 13.212 7.192 1.00 88.44 517 ARG A N 1
ATOM 4130 C CA . ARG A 1 517 ? -4.112 13.860 7.321 1.00 88.44 517 ARG A CA 1
ATOM 4131 C C . ARG A 1 517 ? -5.266 12.844 7.354 1.00 88.44 517 ARG A C 1
ATOM 4133 O O . ARG A 1 517 ? -6.327 13.090 6.781 1.00 88.44 517 ARG A O 1
ATOM 4140 N N . LEU A 1 518 ? -5.067 11.704 8.027 1.00 90.31 518 LEU A N 1
ATOM 4141 C CA . LEU A 1 518 ? -6.010 10.573 8.034 1.00 90.31 518 LEU A CA 1
ATOM 4142 C C . LEU A 1 518 ? -7.412 10.980 8.503 1.00 90.31 518 LEU A C 1
ATOM 4144 O O . LEU A 1 518 ? -8.394 10.667 7.834 1.00 90.31 518 LEU A O 1
ATOM 4148 N N . GLY A 1 519 ? -7.516 11.728 9.605 1.00 87.31 519 GLY A N 1
ATOM 4149 C CA . GLY A 1 519 ? -8.794 12.223 10.122 1.00 87.31 519 GLY A CA 1
ATOM 4150 C C . GLY A 1 519 ? -9.541 13.090 9.110 1.00 87.31 519 GLY A C 1
ATOM 4151 O O . GLY A 1 519 ? -10.743 12.939 8.926 1.00 87.31 519 GLY A O 1
ATOM 4152 N N . HIS A 1 520 ? -8.818 13.935 8.373 1.00 85.38 520 HIS A N 1
ATOM 4153 C CA . HIS A 1 520 ? -9.399 14.772 7.323 1.00 85.38 520 HIS A CA 1
ATOM 4154 C C . HIS A 1 520 ? -9.906 13.953 6.130 1.00 85.38 520 HIS A C 1
ATOM 4156 O O . HIS A 1 520 ? -10.977 14.244 5.602 1.00 85.38 520 HIS A O 1
ATOM 4162 N N . LEU A 1 521 ? -9.176 12.907 5.727 1.00 87.12 521 LEU A N 1
ATOM 4163 C CA . LEU A 1 521 ? -9.632 11.970 4.692 1.00 87.12 521 LEU A CA 1
ATOM 4164 C C . LEU A 1 521 ? -10.918 11.250 5.118 1.00 87.12 521 LEU A C 1
ATOM 4166 O O . LEU A 1 521 ? -11.863 11.168 4.335 1.00 87.12 521 LEU A O 1
ATOM 4170 N N . LEU A 1 522 ? -10.987 10.804 6.373 1.00 89.81 522 LEU A N 1
ATOM 4171 C CA . LEU A 1 522 ? -12.163 10.134 6.930 1.00 89.81 522 LEU A CA 1
ATOM 4172 C C . LEU A 1 522 ? -13.381 11.066 7.019 1.00 89.81 522 LEU A C 1
ATOM 4174 O O . LEU A 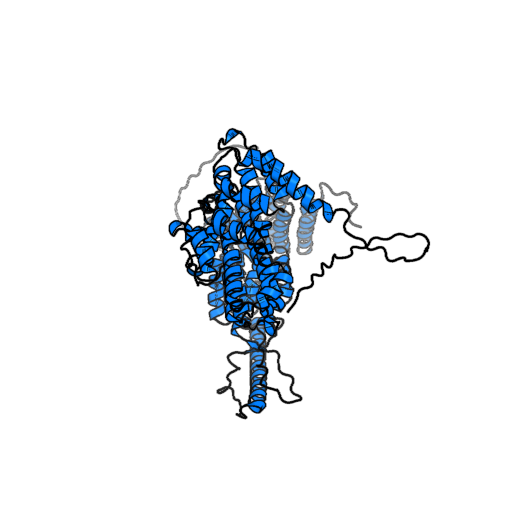1 522 ? -14.477 10.670 6.629 1.00 89.81 522 LEU A O 1
ATOM 4178 N N . CYS A 1 523 ? -13.196 12.321 7.444 1.00 87.81 523 CYS A N 1
ATOM 4179 C CA . CYS A 1 523 ? -14.266 13.325 7.527 1.00 87.81 523 CYS A CA 1
ATOM 4180 C C . CYS A 1 523 ? -14.901 13.675 6.172 1.00 87.81 523 CYS A C 1
ATOM 4182 O O . CYS A 1 523 ? -16.005 14.217 6.136 1.00 87.81 523 CYS A O 1
ATOM 4184 N N . ARG A 1 524 ? -14.221 13.394 5.055 1.00 84.00 524 ARG A N 1
ATOM 4185 C CA . ARG A 1 524 ? -14.743 13.621 3.697 1.00 84.00 524 ARG A CA 1
ATOM 4186 C C . ARG A 1 524 ? -15.663 12.510 3.212 1.00 84.00 524 ARG A C 1
ATOM 4188 O O . ARG A 1 524 ? -16.382 12.716 2.237 1.00 84.00 524 ARG A O 1
ATOM 4195 N N . SER A 1 525 ? -15.635 11.345 3.855 1.00 85.62 525 SER A N 1
ATOM 4196 C CA . SER A 1 525 ? -16.535 10.254 3.500 1.00 85.62 525 SER A CA 1
ATOM 4197 C C . SER A 1 525 ? -17.983 10.652 3.777 1.00 85.62 525 SER A C 1
ATOM 4199 O O . SER A 1 525 ? -18.293 11.236 4.814 1.00 85.62 525 SER A O 1
ATOM 4201 N N . ARG A 1 526 ? -18.873 10.340 2.835 1.00 83.12 526 ARG A N 1
ATOM 4202 C CA . ARG A 1 526 ? -20.331 10.486 2.987 1.00 83.12 526 ARG A CA 1
ATOM 4203 C C . ARG A 1 526 ? -21.062 9.151 2.934 1.00 83.12 526 ARG A C 1
ATOM 4205 O O . ARG A 1 526 ? -22.202 9.052 3.366 1.00 83.12 526 ARG A O 1
ATOM 4212 N N . GLU A 1 527 ? -20.382 8.111 2.463 1.00 81.75 527 GLU A N 1
ATOM 4213 C CA . GLU A 1 527 ? -20.915 6.761 2.346 1.00 81.75 527 GLU A CA 1
ATOM 4214 C C . GLU A 1 527 ? -19.851 5.764 2.845 1.00 81.75 527 GLU A C 1
ATOM 4216 O O . GLU A 1 527 ? -18.961 5.384 2.090 1.00 81.75 527 GLU A O 1
ATOM 4221 N N . PRO A 1 528 ? -19.888 5.344 4.122 1.00 87.31 528 PRO A N 1
ATOM 4222 C CA . PRO A 1 528 ? -20.677 5.909 5.218 1.00 87.31 528 PRO A CA 1
ATOM 4223 C C . PRO A 1 528 ? -20.090 7.240 5.725 1.00 87.31 528 PRO A C 1
ATOM 4225 O O . PRO A 1 528 ? -18.891 7.501 5.599 1.00 87.31 528 PRO A O 1
ATOM 4228 N N . ASP A 1 529 ? -20.932 8.079 6.324 1.00 88.75 529 ASP A N 1
ATOM 4229 C CA . ASP A 1 529 ? -20.500 9.312 6.987 1.00 88.75 529 ASP A CA 1
ATOM 4230 C C . ASP A 1 529 ? -20.044 9.012 8.425 1.00 88.75 529 ASP A C 1
ATOM 4232 O O . ASP A 1 529 ? -20.843 8.959 9.363 1.00 88.75 529 ASP A O 1
ATOM 4236 N N . PHE A 1 530 ? -18.740 8.765 8.589 1.00 90.44 530 PHE A N 1
ATOM 4237 C CA . PHE A 1 530 ? -18.148 8.407 9.883 1.00 90.44 530 PHE A CA 1
ATOM 4238 C C . PHE A 1 530 ? -18.299 9.522 10.922 1.00 90.44 530 PHE A C 1
ATOM 4240 O O . PHE A 1 530 ? -18.559 9.249 12.093 1.00 90.44 530 PHE A O 1
ATOM 4247 N N . LEU A 1 531 ? -18.134 10.780 10.502 1.00 88.44 531 LEU A N 1
ATOM 4248 C CA . LEU A 1 531 ? -18.201 11.934 11.394 1.00 88.44 531 LEU A CA 1
ATOM 4249 C C . LEU A 1 531 ? -19.631 12.143 11.895 1.00 88.44 531 LEU A C 1
ATOM 4251 O O . LEU A 1 531 ? -19.844 12.342 13.092 1.00 88.44 531 LEU A O 1
ATOM 4255 N N . LEU A 1 532 ? -20.609 12.057 10.995 1.00 85.81 532 LEU A N 1
ATOM 4256 C CA . LEU A 1 532 ? -22.017 12.167 11.348 1.00 85.81 532 LEU A CA 1
ATOM 4257 C C . LEU A 1 532 ? -22.447 11.059 12.312 1.00 85.8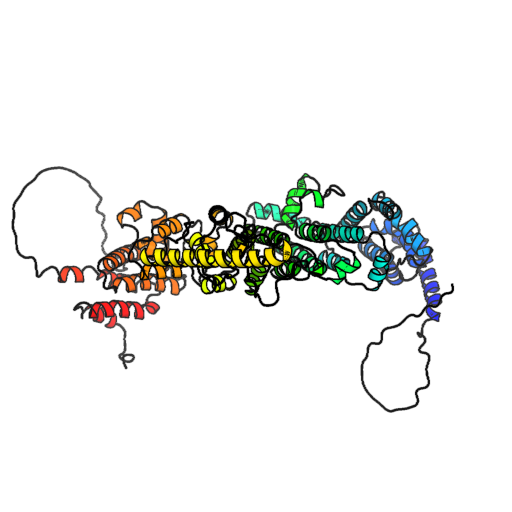1 532 LEU A C 1
ATOM 4259 O O . LEU A 1 532 ? -23.146 11.336 13.282 1.00 85.81 532 LEU A O 1
ATOM 4263 N N . ASP A 1 533 ? -21.999 9.828 12.083 1.00 86.50 533 ASP A N 1
ATOM 4264 C CA . ASP A 1 533 ? -22.300 8.683 12.943 1.00 86.50 533 ASP A CA 1
ATOM 4265 C C . ASP A 1 533 ? -21.710 8.855 14.362 1.00 86.50 533 ASP A C 1
ATOM 4267 O O . ASP A 1 533 ? -22.396 8.605 15.354 1.00 86.50 533 ASP A O 1
ATOM 4271 N N . ILE A 1 534 ? -20.487 9.393 14.495 1.00 85.50 534 ILE A N 1
ATOM 4272 C CA . ILE A 1 534 ? -19.912 9.769 15.805 1.00 85.50 534 ILE A CA 1
ATOM 4273 C C . ILE A 1 534 ? -20.782 10.823 16.504 1.00 85.50 534 ILE A C 1
ATOM 4275 O O . ILE A 1 534 ? -21.137 10.656 17.675 1.00 85.50 534 ILE A O 1
ATOM 4279 N N . ILE A 1 535 ? -21.138 11.896 15.788 1.00 82.12 535 ILE A N 1
ATOM 4280 C CA . ILE A 1 535 ? -21.948 12.998 16.326 1.00 82.12 535 ILE A CA 1
ATOM 4281 C C . ILE A 1 535 ? -23.314 12.474 16.787 1.00 82.12 535 ILE A C 1
ATOM 4283 O O . ILE A 1 535 ? -23.751 12.778 17.897 1.00 82.12 535 ILE A O 1
ATOM 4287 N N . GLN A 1 536 ? -23.978 11.650 15.975 1.00 81.81 536 GLN A N 1
ATOM 4288 C CA . GLN A 1 536 ? -25.286 11.081 16.300 1.00 81.81 536 GLN A CA 1
ATOM 4289 C C . GLN A 1 536 ? -25.224 10.156 17.522 1.00 81.81 536 GLN A C 1
ATOM 4291 O O . GLN A 1 536 ? -26.093 10.255 18.392 1.00 81.81 536 GLN A O 1
ATOM 4296 N N . ARG A 1 537 ? -24.191 9.309 17.644 1.00 79.75 537 ARG A N 1
ATOM 4297 C CA . ARG A 1 537 ? -23.991 8.464 18.836 1.00 79.75 537 ARG A CA 1
ATOM 4298 C C . ARG A 1 537 ? -23.801 9.286 20.108 1.00 79.75 537 ARG A C 1
ATOM 4300 O O . ARG A 1 537 ? -24.414 8.968 21.130 1.00 79.75 537 ARG A O 1
ATOM 4307 N N . GLN A 1 538 ? -22.989 10.343 20.052 1.00 78.19 538 GLN A N 1
ATOM 4308 C CA . GLN A 1 538 ? -22.773 11.237 21.194 1.00 78.19 538 GLN A CA 1
ATOM 4309 C C . GLN A 1 538 ? -24.057 11.968 21.590 1.00 78.19 538 GLN A C 1
ATOM 4311 O O . GLN A 1 538 ? -24.412 11.961 22.766 1.00 78.19 538 GLN A O 1
ATOM 4316 N N . GLN A 1 539 ? -24.787 12.521 20.617 1.00 74.12 539 GLN A N 1
ATOM 4317 C CA . GLN A 1 539 ? -26.036 13.254 20.850 1.00 74.12 539 GLN A CA 1
ATOM 4318 C C . GLN A 1 539 ? -27.141 12.381 21.463 1.00 74.12 539 GLN A C 1
ATOM 4320 O O . GLN A 1 539 ? -27.929 12.866 22.273 1.00 74.12 539 GLN A O 1
ATOM 4325 N N . GLN A 1 540 ? -27.217 11.101 21.087 1.00 69.88 540 GLN A N 1
ATOM 4326 C CA . GLN A 1 540 ? -28.176 10.157 21.673 1.00 69.88 540 GLN A CA 1
ATOM 4327 C C . GLN A 1 540 ? -27.813 9.769 23.110 1.00 69.88 540 GLN A C 1
ATOM 4329 O O . GLN A 1 540 ? -28.699 9.511 23.920 1.00 69.88 540 GLN A O 1
ATOM 4334 N N . SER A 1 541 ? -26.517 9.717 23.416 1.00 62.50 541 SER A N 1
ATOM 4335 C CA . SER A 1 541 ? -26.009 9.163 24.672 1.00 62.50 541 SER A CA 1
ATOM 4336 C C . SER A 1 541 ? -25.795 10.225 25.760 1.00 62.50 541 SER A C 1
ATOM 4338 O O . SER A 1 541 ? -25.800 9.890 26.942 1.00 62.50 541 SER A O 1
ATOM 4340 N N . SER A 1 542 ? -25.600 11.499 25.399 1.00 60.66 542 SER A N 1
ATOM 4341 C CA . SER A 1 542 ? -25.417 12.608 26.344 1.00 60.66 542 SER A CA 1
ATOM 4342 C C . SER A 1 542 ? -25.817 13.954 25.737 1.00 60.66 542 SER A C 1
ATOM 4344 O O . SER A 1 542 ? -25.581 14.221 24.564 1.00 60.66 542 SER A O 1
ATOM 4346 N N . SER A 1 543 ? -26.380 14.843 26.559 1.00 57.56 543 SER A N 1
ATOM 4347 C CA . SER A 1 543 ? -26.678 16.237 26.181 1.00 57.56 543 SER A CA 1
ATOM 4348 C C . SER A 1 543 ? -25.481 17.186 26.362 1.00 57.56 543 SER A C 1
ATOM 4350 O O . SER A 1 543 ? -25.661 18.404 26.341 1.00 57.56 543 SER A O 1
ATOM 4352 N N . GLN A 1 544 ? -24.274 16.659 26.603 1.00 57.88 544 GLN A N 1
ATOM 4353 C CA . GLN A 1 544 ? -23.076 17.480 26.786 1.00 57.88 544 GLN A CA 1
ATOM 4354 C C . GLN A 1 544 ? -22.533 18.047 25.468 1.00 57.88 544 GLN A C 1
ATOM 4356 O O . GLN A 1 544 ? -22.728 17.488 24.390 1.00 57.88 544 GLN A O 1
ATOM 4361 N N . SER A 1 545 ? -21.850 19.190 25.572 1.00 62.59 545 SER A N 1
ATOM 4362 C CA . SER A 1 545 ? -21.158 19.820 24.450 1.00 62.59 545 SER A CA 1
ATOM 4363 C C . SER A 1 545 ? -20.013 18.933 23.947 1.00 62.59 545 SER A C 1
ATOM 4365 O O . SER A 1 545 ? -19.481 18.113 24.691 1.00 62.59 545 SER A O 1
ATOM 4367 N N . MET A 1 546 ? -19.631 19.093 22.676 1.00 73.12 546 MET A N 1
ATOM 4368 C CA . MET A 1 546 ? -18.538 18.358 22.023 1.00 73.12 546 MET A CA 1
ATOM 4369 C C . MET A 1 546 ? -17.315 19.280 21.826 1.00 73.12 546 MET A C 1
ATOM 4371 O O . MET A 1 546 ? -17.211 19.916 20.777 1.00 73.12 546 MET A O 1
ATOM 4375 N N . PRO A 1 547 ? -16.374 19.392 22.791 1.00 73.44 547 PRO A N 1
ATOM 4376 C CA . PRO A 1 547 ? -15.221 20.294 22.677 1.00 73.44 547 PRO A CA 1
ATOM 4377 C C . PRO A 1 547 ? -14.316 19.969 21.484 1.00 73.44 547 PRO A C 1
ATOM 4379 O O . PRO A 1 547 ? -13.846 20.873 20.799 1.00 73.44 547 PRO A O 1
ATOM 4382 N N . TRP A 1 548 ? -14.140 18.677 21.197 1.00 80.44 548 TRP A N 1
ATOM 4383 C CA . TRP A 1 548 ? -13.327 18.170 20.088 1.00 80.44 548 TRP A CA 1
ATOM 4384 C C . TRP A 1 548 ? -13.819 18.663 18.717 1.00 80.44 548 TRP A C 1
ATOM 4386 O O . TRP A 1 548 ? -13.019 18.904 17.813 1.00 80.44 548 TRP A O 1
ATOM 4396 N N . LEU A 1 549 ? -15.134 18.880 18.569 1.00 78.88 549 LEU A N 1
ATOM 4397 C CA . LEU A 1 549 ? -15.744 19.392 17.341 1.00 78.88 549 LEU A CA 1
ATOM 4398 C C . LEU A 1 549 ? -15.246 20.806 17.033 1.00 78.88 549 LEU A C 1
ATOM 4400 O O . LEU A 1 549 ? -15.020 21.159 15.875 1.00 78.88 549 LEU A O 1
ATOM 4404 N N . ALA A 1 550 ? -15.040 21.611 18.078 1.00 74.06 550 ALA A N 1
ATOM 4405 C CA . ALA A 1 550 ? -14.537 22.963 17.924 1.00 74.06 550 ALA A CA 1
ATOM 4406 C C . ALA A 1 550 ? -13.104 22.982 17.399 1.00 74.06 550 ALA A C 1
ATOM 4408 O O . ALA A 1 550 ? -12.777 23.792 16.531 1.00 74.06 550 ALA A O 1
ATOM 4409 N N . ASP A 1 551 ? -12.266 22.077 17.887 1.00 76.38 551 ASP A N 1
ATOM 4410 C CA . ASP A 1 551 ? -10.883 21.974 17.437 1.00 76.38 551 ASP A CA 1
ATOM 4411 C C . ASP A 1 551 ? -10.794 21.368 16.031 1.00 76.38 551 ASP A C 1
ATOM 4413 O O . ASP A 1 551 ? -10.004 21.847 15.216 1.00 76.38 551 ASP A O 1
ATOM 4417 N N . LEU A 1 552 ? -11.675 20.424 15.678 1.00 80.06 552 LEU A N 1
ATOM 4418 C CA . LEU A 1 552 ? -11.797 19.905 14.312 1.00 80.06 552 LEU A CA 1
ATOM 4419 C C . LEU A 1 552 ? -12.134 21.018 13.307 1.00 80.06 552 LEU A C 1
ATOM 4421 O O . LEU A 1 552 ? -11.443 21.179 12.297 1.00 80.06 552 LEU A O 1
ATOM 4425 N N . VAL A 1 553 ? -13.168 21.818 13.587 1.00 75.19 553 VAL A N 1
ATOM 4426 C CA . VAL A 1 553 ? -13.585 22.914 12.698 1.00 75.19 553 VAL A CA 1
ATOM 4427 C C . VAL A 1 553 ? -12.520 24.005 12.628 1.00 75.19 553 VAL A C 1
ATOM 4429 O O . VAL A 1 553 ? -12.351 24.593 11.563 1.00 75.19 553 VAL A O 1
ATOM 4432 N N . LYS A 1 554 ? -11.769 24.268 13.708 1.00 73.06 554 LYS A N 1
ATOM 4433 C CA . LYS A 1 554 ? -10.644 25.223 13.715 1.00 73.06 554 LYS A CA 1
ATOM 4434 C C . LYS A 1 554 ? -9.421 24.738 12.937 1.00 73.06 554 LYS A C 1
ATOM 4436 O O . LYS A 1 554 ? -8.722 25.573 12.368 1.00 73.06 554 LYS A O 1
ATOM 4441 N N . ASN A 1 555 ? -9.176 23.431 12.897 1.00 71.75 555 ASN A N 1
ATOM 4442 C CA . ASN A 1 555 ? -7.981 22.842 12.286 1.00 71.75 555 ASN A CA 1
ATOM 4443 C C . ASN A 1 555 ? -8.205 22.323 10.856 1.00 71.75 555 ASN A C 1
ATOM 4445 O O . ASN A 1 555 ? -7.244 21.937 10.197 1.00 71.75 555 ASN A O 1
ATOM 4449 N N . SER A 1 556 ? -9.438 22.322 10.339 1.00 66.44 556 SER A N 1
ATOM 4450 C CA . SER A 1 556 ? -9.740 21.878 8.972 1.00 66.44 556 SER A CA 1
ATOM 4451 C C . SER A 1 556 ? -9.112 22.792 7.903 1.00 66.44 556 SER A C 1
ATOM 4453 O O . SER A 1 556 ? -9.719 23.742 7.430 1.00 66.44 556 SER A O 1
ATOM 4455 N N . GLU A 1 557 ? -7.875 22.550 7.482 1.00 54.75 557 GLU A N 1
ATOM 4456 C CA . GLU A 1 557 ? -7.186 23.383 6.471 1.00 54.75 557 GLU A CA 1
ATOM 4457 C C . GLU A 1 557 ? -7.913 23.486 5.102 1.00 54.75 557 GLU A C 1
ATOM 4459 O O . GLU A 1 557 ? -7.497 24.259 4.242 1.00 54.75 557 GLU A O 1
ATOM 4464 N N . GLY A 1 558 ? -8.984 22.711 4.878 1.00 59.75 558 GLY A N 1
ATOM 4465 C CA . GLY A 1 558 ? -9.789 22.692 3.653 1.00 59.75 558 GLY A CA 1
ATOM 4466 C C . GLY A 1 558 ? -11.026 23.605 3.649 1.00 59.75 558 GLY A C 1
ATOM 4467 O O . GLY A 1 558 ? -11.344 24.300 4.610 1.00 59.75 558 GLY A O 1
ATOM 4468 N N . SER A 1 559 ? -11.757 23.571 2.529 1.00 63.44 559 SER A N 1
ATOM 4469 C CA . SER A 1 559 ? -13.063 24.225 2.378 1.00 63.44 559 SER A CA 1
ATOM 4470 C C . SER A 1 559 ? -14.096 23.582 3.313 1.00 63.44 559 SER A C 1
ATOM 4472 O O . SER A 1 559 ? -14.202 22.356 3.363 1.00 63.44 559 SER A O 1
ATOM 4474 N N . LEU A 1 560 ? -14.874 24.405 4.027 1.00 71.62 560 LEU A N 1
ATOM 4475 C CA . LEU A 1 560 ? -15.937 23.969 4.947 1.00 71.62 560 LEU A CA 1
ATOM 4476 C C . LEU A 1 560 ? -16.973 23.041 4.286 1.00 71.62 560 LEU A C 1
ATOM 4478 O O . LEU A 1 560 ? -17.586 22.239 4.983 1.00 71.62 560 LEU A O 1
ATOM 4482 N N . ASN A 1 561 ? -17.072 23.064 2.953 1.00 69.69 561 ASN A N 1
ATOM 4483 C CA . ASN A 1 561 ? -17.875 22.153 2.132 1.00 69.69 561 ASN A CA 1
ATOM 4484 C C . ASN A 1 561 ? -17.545 20.664 2.368 1.00 69.69 561 ASN A C 1
ATOM 4486 O O . ASN A 1 561 ? -18.336 19.785 2.041 1.00 69.69 561 ASN A O 1
ATOM 4490 N N . GLN A 1 562 ? -16.354 20.354 2.888 1.00 72.81 562 GLN A N 1
ATOM 4491 C CA . GLN A 1 562 ? -15.899 18.982 3.126 1.00 72.81 562 GLN A CA 1
ATOM 4492 C C . GLN A 1 562 ? -16.401 18.389 4.445 1.00 72.81 562 GLN A C 1
ATOM 4494 O O . GLN A 1 562 ? -16.174 17.204 4.687 1.00 72.81 562 GLN A O 1
ATOM 4499 N N . LEU A 1 563 ? -17.100 19.159 5.281 1.00 79.75 563 LEU A N 1
ATOM 4500 C CA . LEU A 1 563 ? -17.722 18.684 6.519 1.00 79.75 563 LEU A CA 1
ATOM 4501 C C . LEU A 1 563 ? -19.246 18.537 6.337 1.00 79.75 563 LEU A C 1
ATOM 4503 O O . LEU A 1 563 ? -19.827 19.270 5.538 1.00 79.75 563 LEU A O 1
ATOM 4507 N N . PRO A 1 564 ? -19.910 17.604 7.044 1.00 80.06 564 PRO A N 1
ATOM 4508 C CA . PRO A 1 564 ? -21.363 17.467 6.990 1.00 80.06 564 PRO A CA 1
ATOM 4509 C C . PRO A 1 564 ? -22.065 18.735 7.486 1.00 80.06 564 PRO A C 1
ATOM 4511 O O . PRO A 1 564 ? -21.635 19.343 8.469 1.00 80.06 564 PRO A O 1
ATOM 4514 N N . VAL A 1 565 ? -23.186 19.106 6.868 1.00 78.44 565 VAL A N 1
ATOM 4515 C CA . VAL A 1 565 ? -23.953 20.305 7.250 1.00 78.44 565 VAL A CA 1
ATOM 4516 C C . VAL A 1 565 ? -24.372 20.256 8.723 1.00 78.44 565 VAL A C 1
ATOM 4518 O O . VAL A 1 565 ? -24.218 21.239 9.445 1.00 78.44 565 VAL A O 1
ATOM 4521 N N . GLN A 1 566 ? -24.794 19.089 9.213 1.00 76.94 566 GLN A N 1
ATOM 4522 C CA . GLN A 1 566 ? -25.126 18.876 10.625 1.00 76.94 566 GLN A CA 1
ATOM 4523 C C . GLN A 1 566 ? -23.952 19.199 11.572 1.00 76.94 566 GLN A C 1
ATOM 4525 O O . GLN A 1 566 ? -24.162 19.811 12.617 1.00 76.94 566 GLN A O 1
ATOM 4530 N N . CYS A 1 567 ? -22.712 18.860 11.200 1.00 77.94 567 CYS A N 1
ATOM 4531 C CA . CYS A 1 567 ? -21.507 19.209 11.965 1.00 77.94 567 CYS A CA 1
ATOM 4532 C C . CYS A 1 567 ? -21.302 20.732 12.021 1.00 77.94 567 CYS A C 1
ATOM 4534 O O . CYS A 1 567 ? -21.005 21.291 13.079 1.00 77.94 567 CYS A O 1
ATOM 4536 N N . LEU A 1 568 ? -21.480 21.411 10.885 1.00 79.81 568 LEU A N 1
ATOM 4537 C CA . LEU A 1 568 ? -21.356 22.865 10.764 1.00 79.81 568 LEU A CA 1
ATOM 4538 C C . LEU A 1 568 ? -22.411 23.596 11.609 1.00 79.81 568 LEU A C 1
ATOM 4540 O O . LEU A 1 568 ? -22.085 24.530 12.346 1.00 79.81 568 LEU A O 1
ATOM 4544 N N . CYS A 1 569 ? -23.664 23.144 11.546 1.00 77.56 569 CYS A N 1
ATOM 4545 C CA . CYS A 1 569 ? -24.751 23.680 12.357 1.00 77.56 569 CYS A CA 1
ATOM 4546 C C . CYS A 1 569 ? -24.518 23.439 13.853 1.00 77.56 569 CYS A C 1
ATOM 4548 O O . CYS A 1 569 ? -24.756 24.335 14.660 1.00 77.56 569 CYS A O 1
ATOM 4550 N N . GLU A 1 570 ? -24.021 22.264 14.239 1.00 78.56 570 GLU A N 1
ATOM 4551 C CA . GLU A 1 570 ? -23.765 21.951 15.644 1.00 78.56 570 GLU A CA 1
ATOM 4552 C C . GLU A 1 570 ? -22.634 22.787 16.241 1.00 78.56 570 GLU A C 1
ATOM 4554 O O . GLU A 1 570 ? -22.760 23.309 17.351 1.00 78.56 570 GLU A O 1
ATOM 4559 N N . PHE A 1 571 ? -21.560 23.003 15.483 1.00 78.31 571 PHE A N 1
ATOM 4560 C CA . PHE A 1 571 ? -20.492 23.900 15.908 1.00 78.31 571 PHE A CA 1
ATOM 4561 C C . PHE A 1 571 ? -20.998 25.343 16.089 1.00 78.31 571 PHE A C 1
ATOM 4563 O O . PHE A 1 571 ? -20.659 25.985 17.089 1.00 78.31 571 PHE A O 1
ATOM 4570 N N . LEU A 1 572 ? -21.873 25.831 15.197 1.00 76.56 572 LEU A N 1
ATOM 4571 C CA . LEU A 1 572 ? -22.507 27.145 15.352 1.00 76.56 572 LEU A CA 1
ATOM 4572 C C . LEU A 1 572 ? -23.310 27.238 16.661 1.00 76.56 572 LEU A C 1
ATOM 4574 O O . LEU A 1 572 ? -23.220 28.247 17.356 1.00 76.56 572 LEU A O 1
ATOM 4578 N N . LEU A 1 573 ? -24.054 26.185 17.011 1.00 74.44 573 LEU A N 1
ATOM 4579 C CA . LEU A 1 573 ? -24.885 26.131 18.221 1.00 74.44 573 LEU A CA 1
ATOM 4580 C C . LEU A 1 573 ? -24.084 25.956 19.516 1.00 74.44 573 LEU A C 1
ATOM 4582 O O . LEU A 1 573 ? -24.520 26.414 20.571 1.00 74.44 573 LEU A O 1
ATOM 4586 N N . SER A 1 574 ? -22.911 25.325 19.448 1.00 70.69 574 SER A N 1
ATOM 4587 C CA . SER A 1 574 ? -22.016 25.140 20.599 1.00 70.69 574 SER A CA 1
ATOM 4588 C C . SER A 1 574 ? -21.339 26.434 21.074 1.00 70.69 574 SER A C 1
ATOM 4590 O O . SER A 1 574 ? -20.762 26.472 22.161 1.00 70.69 574 SER A O 1
ATOM 4592 N N . THR A 1 575 ? -21.423 27.506 20.282 1.00 64.31 575 THR A N 1
ATOM 4593 C CA . THR A 1 575 ? -20.732 28.769 20.540 1.00 64.31 575 THR A CA 1
ATOM 4594 C C . THR A 1 575 ? -21.717 29.865 20.950 1.00 64.31 575 THR A C 1
ATOM 4596 O O . THR A 1 575 ? -22.803 29.992 20.392 1.00 64.31 575 THR A O 1
ATOM 4599 N N . THR A 1 576 ? -21.349 30.699 21.925 1.00 60.78 576 THR A N 1
ATOM 4600 C CA . THR A 1 576 ? -22.195 31.816 22.368 1.00 60.78 576 THR A CA 1
ATOM 4601 C C . THR A 1 576 ? -22.249 32.931 21.316 1.00 60.78 576 THR A C 1
ATOM 4603 O O . THR A 1 576 ? -21.251 33.238 20.666 1.00 60.78 576 THR A O 1
ATOM 4606 N N . ALA A 1 577 ? -23.406 33.590 21.169 1.00 56.53 577 ALA A N 1
ATOM 4607 C CA . ALA A 1 577 ? -23.637 34.625 20.149 1.00 56.53 577 ALA A CA 1
ATOM 4608 C C . ALA A 1 577 ? -22.619 35.790 20.184 1.00 56.53 577 ALA A C 1
ATOM 4610 O O . ALA A 1 577 ? -22.329 36.387 19.156 1.00 56.53 577 ALA A O 1
ATOM 4611 N N . GLN A 1 578 ? -22.018 36.076 21.346 1.00 51.88 578 GLN A N 1
ATOM 4612 C CA . GLN A 1 578 ? -20.992 37.118 21.519 1.00 51.88 578 GLN A CA 1
ATOM 4613 C C . GLN A 1 578 ? -19.593 36.721 21.003 1.00 51.88 578 GLN A C 1
ATOM 4615 O O . GLN A 1 578 ? -18.714 37.577 20.886 1.00 51.88 578 GLN A O 1
ATOM 4620 N N . ALA A 1 579 ? -19.351 35.434 20.734 1.00 55.34 579 ALA A N 1
ATOM 4621 C CA . ALA A 1 579 ? -18.069 34.932 20.237 1.00 55.34 579 ALA A CA 1
ATOM 4622 C C . ALA A 1 579 ? -17.980 34.910 18.698 1.00 55.34 579 ALA A C 1
ATOM 4624 O O . ALA A 1 579 ? -16.867 34.895 18.170 1.00 55.34 579 ALA A O 1
ATOM 4625 N N . VAL A 1 580 ? -19.120 35.015 17.998 1.00 57.03 580 VAL A N 1
ATOM 4626 C CA . VAL A 1 580 ? -19.211 35.048 16.524 1.00 57.03 580 VAL A CA 1
ATOM 4627 C C . VAL A 1 580 ? -18.408 36.216 15.940 1.00 57.03 580 VAL A C 1
ATOM 4629 O O . VAL A 1 580 ? -17.681 36.034 14.969 1.00 57.03 580 VAL A O 1
ATOM 4632 N N . ASP A 1 581 ? -18.454 37.389 16.578 1.00 54.22 581 ASP A N 1
ATOM 4633 C CA . ASP A 1 581 ? -17.725 38.586 16.129 1.00 54.22 581 ASP A CA 1
ATOM 4634 C C . ASP A 1 581 ? -16.227 38.564 16.462 1.00 54.22 581 ASP A C 1
ATOM 4636 O O . ASP A 1 581 ? -15.449 39.343 15.912 1.00 54.22 581 ASP A O 1
ATOM 4640 N N . LYS A 1 582 ? -15.803 37.674 17.366 1.00 57.19 582 LYS A N 1
ATOM 4641 C CA . LYS A 1 582 ? -14.418 37.597 17.851 1.00 57.19 582 LYS A CA 1
ATOM 4642 C C . LYS A 1 582 ? -13.595 36.513 17.155 1.00 57.19 582 LYS A C 1
ATOM 4644 O O . LYS A 1 582 ? -12.374 36.519 17.296 1.00 57.19 582 LYS A O 1
ATOM 4649 N N . GLN A 1 583 ? -14.223 35.590 16.419 1.00 67.62 583 GLN A N 1
ATOM 4650 C CA . GLN A 1 583 ? -13.532 34.479 15.760 1.00 67.62 583 GLN A CA 1
ATOM 4651 C C . GLN A 1 583 ? -13.705 34.513 14.227 1.00 67.62 583 GLN A C 1
ATOM 4653 O O . GLN A 1 583 ? -14.797 34.243 13.726 1.00 67.62 583 GLN A O 1
ATOM 4658 N N . PRO A 1 584 ? -12.627 34.744 13.444 1.00 69.62 584 PRO A N 1
ATOM 4659 C CA . PRO A 1 584 ? -12.713 34.900 11.983 1.00 69.62 584 PRO A CA 1
ATOM 4660 C C . PRO A 1 584 ? -13.239 33.642 11.275 1.00 69.62 584 PRO A C 1
ATOM 4662 O O . PRO A 1 584 ? -13.912 33.719 10.251 1.00 69.62 584 PRO A O 1
ATOM 4665 N N . ARG A 1 585 ? -12.976 32.465 11.846 1.00 73.00 585 ARG A N 1
ATOM 4666 C CA . ARG A 1 585 ? -13.397 31.175 11.294 1.00 73.00 585 ARG A CA 1
ATOM 4667 C C . ARG A 1 585 ? -14.893 30.906 11.460 1.00 73.00 585 ARG A C 1
ATOM 4669 O O . ARG A 1 585 ? -15.504 30.256 10.620 1.00 73.00 585 ARG A O 1
ATOM 4676 N N . GLN A 1 586 ? -15.494 31.455 12.512 1.00 72.00 586 GLN A N 1
ATOM 4677 C CA . GLN A 1 586 ? -16.931 31.369 12.741 1.00 72.00 586 GLN A CA 1
ATOM 4678 C C . GLN A 1 586 ? -17.702 32.309 11.806 1.00 72.00 586 GLN A C 1
ATOM 4680 O O . GLN A 1 586 ? -18.767 31.943 11.317 1.00 72.00 586 GLN A O 1
ATOM 4685 N N . GLN A 1 587 ? -17.129 33.470 11.477 1.00 72.81 587 GLN A N 1
ATOM 4686 C CA . GLN A 1 587 ? -17.663 34.345 10.430 1.00 72.81 587 GLN A CA 1
ATOM 4687 C C . GLN A 1 587 ? -17.604 33.679 9.050 1.00 72.81 587 GLN A C 1
ATOM 4689 O O . GLN A 1 587 ? -18.590 33.714 8.321 1.00 72.81 587 GLN A O 1
ATOM 4694 N N . GLN A 1 588 ? -16.493 33.012 8.710 1.00 78.44 588 GLN A N 1
ATOM 4695 C CA . GLN A 1 588 ? -16.381 32.231 7.468 1.00 78.44 588 GLN A CA 1
ATOM 4696 C C . GLN A 1 588 ? -17.418 31.103 7.397 1.00 78.44 588 GLN A C 1
ATOM 4698 O O . GLN A 1 588 ? -18.023 30.885 6.349 1.00 78.44 588 GLN A O 1
ATOM 4703 N N . LEU A 1 589 ? -17.661 30.416 8.515 1.00 78.81 589 LEU A N 1
ATOM 4704 C CA . LEU A 1 589 ? -18.698 29.394 8.619 1.00 78.81 589 LEU A CA 1
ATOM 4705 C C . LEU A 1 589 ? -20.101 29.947 8.406 1.00 78.81 589 LEU A C 1
ATOM 4707 O O . LEU A 1 589 ? -20.886 29.371 7.657 1.00 78.81 589 LEU A O 1
ATOM 4711 N N . LEU A 1 590 ? -20.416 31.052 9.070 1.00 77.19 590 LEU A N 1
ATOM 4712 C CA . LEU A 1 590 ? -21.714 31.697 8.968 1.00 77.19 590 LEU A CA 1
ATOM 4713 C C . LEU A 1 590 ? -21.963 32.193 7.537 1.00 77.19 590 LEU A C 1
ATOM 4715 O O . LEU A 1 590 ? -23.022 31.912 6.985 1.00 77.19 590 LEU A O 1
ATOM 4719 N N . GLN A 1 591 ? -20.960 32.805 6.899 1.00 78.06 591 GLN A N 1
ATOM 4720 C CA . GLN A 1 591 ? -21.011 33.177 5.481 1.00 78.06 591 GLN A CA 1
ATOM 4721 C C . GLN A 1 591 ? -21.201 31.958 4.572 1.00 78.06 591 GLN A C 1
ATOM 4723 O O . GLN A 1 591 ? -21.936 32.030 3.591 1.00 78.06 591 GLN A O 1
ATOM 4728 N N . HIS A 1 592 ? -20.568 30.828 4.895 1.00 80.25 592 HIS A N 1
ATOM 4729 C CA . HIS A 1 592 ? -20.723 29.595 4.134 1.00 80.25 592 HIS A CA 1
ATOM 4730 C C . HIS A 1 592 ? -22.141 29.010 4.255 1.00 80.25 592 HIS A C 1
ATOM 4732 O O . HIS A 1 592 ? -22.771 28.762 3.231 1.00 80.25 592 HIS A O 1
ATOM 4738 N N . LEU A 1 593 ? -22.682 28.869 5.472 1.00 78.12 593 LEU A N 1
ATOM 4739 C CA . LEU A 1 593 ? -24.061 28.412 5.706 1.00 78.12 593 LEU A CA 1
ATOM 4740 C C . LEU A 1 593 ? -25.094 29.352 5.063 1.00 78.12 593 LEU A C 1
ATOM 4742 O O . LEU A 1 593 ? -26.077 28.896 4.486 1.00 78.12 593 LEU A O 1
ATOM 4746 N N . GLN A 1 594 ? -24.853 30.663 5.113 1.00 80.25 594 GLN A N 1
ATOM 4747 C CA . GLN A 1 594 ? -25.681 31.659 4.433 1.00 80.25 594 GLN A CA 1
ATOM 4748 C C . GLN A 1 594 ? -25.614 31.514 2.912 1.00 80.25 594 GLN A C 1
ATOM 4750 O O . GLN A 1 594 ? -26.647 31.582 2.246 1.00 80.25 594 GLN A O 1
ATOM 4755 N N . LYS A 1 595 ? -24.424 31.272 2.350 1.00 79.75 595 LYS A N 1
ATOM 4756 C CA . LYS A 1 595 ? -24.255 31.019 0.916 1.00 79.75 595 LYS A CA 1
ATOM 4757 C C . LYS A 1 595 ? -25.004 29.757 0.485 1.00 79.75 595 LYS A C 1
ATOM 4759 O O . LYS A 1 595 ? -25.718 29.814 -0.509 1.00 79.75 595 LYS A O 1
ATOM 4764 N N . LEU A 1 596 ? -24.920 28.672 1.263 1.00 76.81 596 LEU A N 1
ATOM 4765 C CA . LEU A 1 596 ? -25.657 27.430 0.994 1.00 76.81 596 LEU A CA 1
ATOM 4766 C C . LEU A 1 596 ? -27.176 27.648 0.928 1.00 76.81 596 LEU A C 1
ATOM 4768 O O . LEU A 1 596 ? -27.851 26.934 0.202 1.00 76.81 596 LEU A O 1
ATOM 4772 N N . LEU A 1 597 ? -27.722 28.625 1.661 1.00 73.06 597 LEU A N 1
ATOM 4773 C CA . LEU A 1 597 ? -29.152 28.953 1.629 1.00 73.06 597 LEU A CA 1
ATOM 4774 C C . LEU A 1 597 ? -29.546 29.987 0.565 1.00 73.06 597 LEU A C 1
ATOM 4776 O O . LEU A 1 597 ? -30.725 30.076 0.235 1.00 73.06 597 LEU A O 1
ATOM 4780 N N . THR A 1 598 ? -28.616 30.807 0.072 1.00 71.44 598 THR A N 1
ATOM 4781 C CA . THR A 1 598 ? -28.929 31.971 -0.781 1.00 71.44 598 THR A CA 1
ATOM 4782 C C . THR A 1 598 ? -28.479 31.819 -2.232 1.00 71.44 598 THR A C 1
ATOM 4784 O O . THR A 1 598 ? -29.054 32.479 -3.096 1.00 71.44 598 THR A O 1
ATOM 4787 N N . ASP A 1 599 ? -27.492 30.967 -2.523 1.00 71.50 599 ASP A N 1
ATOM 4788 C CA . ASP A 1 599 ? -26.998 30.741 -3.884 1.00 71.50 599 ASP A CA 1
ATOM 4789 C C . ASP A 1 599 ? -27.946 29.802 -4.660 1.00 71.50 599 ASP A C 1
ATOM 4791 O O . ASP A 1 599 ? -28.089 28.637 -4.289 1.00 71.50 599 ASP A O 1
ATOM 4795 N N . PRO A 1 600 ? -28.593 30.264 -5.747 1.00 61.88 600 PRO A N 1
ATOM 4796 C CA . PRO A 1 600 ? -29.508 29.443 -6.541 1.00 61.88 600 PRO A CA 1
ATOM 4797 C C . PRO A 1 600 ? -28.810 28.353 -7.374 1.00 61.88 600 PRO A C 1
ATOM 4799 O O . PRO A 1 600 ? -29.500 27.551 -8.003 1.00 61.88 600 PRO A O 1
ATOM 4802 N N . ASN A 1 601 ? -27.471 28.339 -7.432 1.00 64.06 601 ASN A N 1
ATOM 4803 C CA . ASN A 1 601 ? -26.693 27.341 -8.178 1.00 64.06 601 ASN A CA 1
ATOM 4804 C C . ASN A 1 601 ? -26.187 26.168 -7.312 1.00 64.06 601 ASN A C 1
ATOM 4806 O O . ASN A 1 601 ? -25.553 25.262 -7.852 1.00 64.06 601 ASN A O 1
ATOM 4810 N N . GLU A 1 602 ? -26.410 26.190 -5.994 1.00 65.81 602 GLU A N 1
ATOM 4811 C CA . GLU A 1 602 ? -26.031 25.101 -5.079 1.00 65.81 602 GLU A CA 1
ATOM 4812 C C . GLU A 1 602 ? -27.020 23.917 -5.152 1.00 65.81 602 GLU A C 1
ATOM 4814 O O . GLU A 1 602 ? -28.167 24.058 -5.578 1.00 65.81 602 GLU A O 1
ATOM 4819 N N . ASP A 1 603 ? -26.580 22.716 -4.754 1.00 66.88 603 ASP A N 1
ATOM 4820 C CA . ASP A 1 603 ? -27.438 21.517 -4.767 1.00 66.88 603 ASP A CA 1
ATOM 4821 C C . ASP A 1 603 ? -28.582 21.651 -3.742 1.00 66.88 603 ASP A C 1
ATOM 4823 O O . ASP A 1 603 ? -28.357 22.024 -2.589 1.00 66.88 603 ASP A O 1
ATOM 4827 N N . GLN A 1 604 ? -29.802 21.276 -4.144 1.00 66.12 604 GLN A N 1
ATOM 4828 C CA . GLN A 1 604 ? -31.050 21.418 -3.376 1.00 66.12 604 GLN A CA 1
ATOM 4829 C C . GLN A 1 604 ? -31.016 20.698 -2.016 1.00 66.12 604 GLN A C 1
ATOM 4831 O O . GLN A 1 604 ? -31.802 21.022 -1.123 1.00 66.12 604 GLN A O 1
ATOM 4836 N N . LYS A 1 605 ? -30.105 19.731 -1.850 1.00 69.94 605 LYS A N 1
ATOM 4837 C CA . LYS A 1 605 ? -29.910 18.953 -0.618 1.00 69.94 605 LYS A CA 1
ATOM 4838 C C . LYS A 1 605 ? -29.305 19.767 0.530 1.00 69.94 605 LYS A C 1
ATOM 4840 O O . LYS A 1 605 ? -29.754 19.624 1.662 1.00 69.94 605 LYS A O 1
ATOM 4845 N N . HIS A 1 606 ? -28.348 20.660 0.267 1.00 71.69 606 HIS A N 1
ATOM 4846 C CA . HIS A 1 606 ? -27.668 21.404 1.338 1.00 71.69 606 HIS A CA 1
ATOM 4847 C C . HIS A 1 606 ? -28.592 22.396 2.073 1.00 71.69 606 HIS A C 1
ATOM 4849 O O . HIS A 1 606 ? -28.605 22.374 3.306 1.00 71.69 606 HIS A O 1
ATOM 4855 N N . PRO A 1 607 ? -29.419 23.222 1.389 1.00 70.12 607 PRO A N 1
ATOM 4856 C CA . PRO A 1 607 ? -30.414 24.055 2.066 1.00 70.12 607 PRO A CA 1
ATOM 4857 C C . PRO A 1 607 ? -31.416 23.244 2.897 1.00 70.12 607 PRO A C 1
ATOM 4859 O O . PRO A 1 607 ? -31.833 23.683 3.971 1.00 70.12 607 PRO A O 1
ATOM 4862 N N . PHE A 1 608 ? -31.798 22.062 2.400 1.00 70.94 608 PHE A N 1
ATOM 4863 C CA . PHE A 1 608 ? -32.695 21.143 3.095 1.00 70.94 608 PHE A CA 1
ATOM 4864 C C . PHE A 1 608 ? -32.071 20.633 4.397 1.00 70.94 608 PHE A C 1
ATOM 4866 O O . PHE A 1 608 ? -32.697 20.782 5.442 1.00 70.94 608 PHE A O 1
ATOM 4873 N N . GLU A 1 609 ? -30.832 20.137 4.368 1.00 75.06 609 GLU A N 1
ATOM 4874 C CA . GLU A 1 609 ? -30.126 19.643 5.561 1.00 75.06 609 GLU A CA 1
ATOM 4875 C C . GLU A 1 609 ? -29.940 20.732 6.632 1.00 75.06 609 GLU A C 1
ATOM 4877 O O . GLU A 1 609 ? -30.152 20.472 7.819 1.00 75.06 609 GLU A O 1
ATOM 4882 N N . VAL A 1 610 ? -29.598 21.970 6.231 1.00 77.62 610 VAL A N 1
ATOM 4883 C CA . VAL A 1 610 ? -29.457 23.107 7.165 1.00 77.62 610 VAL A CA 1
ATOM 4884 C C . VAL A 1 610 ? -30.778 23.358 7.894 1.00 77.62 610 VAL A C 1
ATOM 4886 O O . VAL A 1 610 ? -30.814 23.453 9.124 1.00 77.62 610 VAL A O 1
ATOM 4889 N N . LEU A 1 611 ? -31.873 23.491 7.142 1.00 74.12 611 LEU A N 1
ATOM 4890 C CA . LEU A 1 611 ? -33.180 23.814 7.711 1.00 74.12 611 LEU A CA 1
ATOM 4891 C C . LEU A 1 611 ? -33.759 22.643 8.502 1.00 74.12 611 LEU A C 1
ATOM 4893 O O . LEU A 1 611 ? -34.280 22.864 9.595 1.00 74.12 611 LEU A O 1
ATOM 4897 N N . GLU A 1 612 ? -33.632 21.413 8.005 1.00 76.12 612 GLU A N 1
ATOM 4898 C CA . GLU A 1 612 ? -34.050 20.202 8.712 1.00 76.12 612 GLU A CA 1
ATOM 4899 C C . GLU A 1 612 ? -33.390 20.117 10.088 1.00 76.12 612 GLU A C 1
ATOM 4901 O O . GLU A 1 612 ? -34.081 19.890 11.087 1.00 76.12 612 GLU A O 1
ATOM 4906 N N . TYR A 1 613 ? -32.082 20.377 10.163 1.00 75.38 613 TYR A N 1
ATOM 4907 C CA . TYR A 1 613 ? -31.342 20.318 11.415 1.00 75.38 613 TYR A CA 1
ATOM 4908 C C . TYR A 1 613 ? -31.910 21.265 12.478 1.00 75.38 613 TYR A C 1
ATOM 4910 O O . TYR A 1 613 ? -32.255 20.847 13.592 1.00 75.38 613 TYR A O 1
ATOM 4918 N N . PHE A 1 614 ? -32.053 22.549 12.138 1.00 73.31 614 PHE A N 1
ATOM 4919 C CA . PHE A 1 614 ? -32.564 23.537 13.083 1.00 73.31 614 PHE A CA 1
ATOM 4920 C C . PHE A 1 614 ? -34.050 23.330 13.398 1.00 73.31 614 PHE A C 1
ATOM 4922 O O . PHE A 1 614 ? -34.440 23.460 14.557 1.00 73.31 614 PHE A O 1
ATOM 4929 N N . LEU A 1 615 ? -34.882 22.970 12.415 1.00 72.44 615 LEU A N 1
ATOM 4930 C CA . LEU A 1 615 ? -36.319 22.740 12.614 1.00 72.44 615 LEU A CA 1
ATOM 4931 C C . LEU A 1 615 ? -36.589 21.517 13.497 1.00 72.44 615 LEU A C 1
ATOM 4933 O O . LEU A 1 615 ? -37.445 21.573 14.383 1.00 72.44 615 LEU A O 1
ATOM 4937 N N . ARG A 1 616 ? -35.817 20.439 13.335 1.00 72.75 616 ARG A N 1
ATOM 4938 C CA . ARG A 1 616 ? -35.898 19.267 14.213 1.00 72.75 616 ARG A CA 1
ATOM 4939 C C . ARG A 1 616 ? -35.524 19.629 15.650 1.00 72.75 616 ARG A C 1
ATOM 4941 O O . ARG A 1 616 ? -36.249 19.260 16.574 1.00 72.75 616 ARG A O 1
ATOM 4948 N N . ARG A 1 617 ? -34.458 20.413 15.861 1.00 71.69 617 ARG A N 1
ATOM 4949 C CA . ARG A 1 617 ? -34.069 20.895 17.203 1.00 71.69 617 ARG A CA 1
ATOM 4950 C C . ARG A 1 617 ? -35.056 21.909 17.792 1.00 71.69 617 ARG A C 1
ATOM 4952 O O . ARG A 1 617 ? -35.230 21.913 19.009 1.00 71.69 617 ARG A O 1
ATOM 4959 N N . LEU A 1 618 ? -35.739 22.705 16.966 1.00 67.69 618 LEU A N 1
ATOM 4960 C CA . LEU A 1 618 ? -36.851 23.569 17.387 1.00 67.69 618 LEU A CA 1
ATOM 4961 C C . LEU A 1 618 ? -38.083 22.771 17.835 1.00 67.69 618 LEU A C 1
ATOM 4963 O O . LEU A 1 618 ? -38.808 23.219 18.718 1.00 67.69 618 LEU A O 1
ATOM 4967 N N . SER A 1 619 ? -38.329 21.604 17.238 1.00 64.31 619 SER A N 1
ATOM 4968 C CA . SER A 1 619 ? -39.427 20.712 17.637 1.00 64.31 619 SER A CA 1
ATOM 4969 C C . SER A 1 619 ? -39.126 19.876 18.894 1.00 64.31 619 SER A C 1
ATOM 4971 O O . SER A 1 619 ? -40.004 19.170 19.386 1.00 64.31 619 SER A O 1
ATOM 4973 N N . SER A 1 620 ? -37.898 19.951 19.428 1.00 67.50 620 SER A N 1
ATOM 4974 C CA . SER A 1 620 ? -37.482 19.229 20.637 1.00 67.50 620 SER A CA 1
ATOM 4975 C C . SER A 1 620 ? -38.176 19.762 21.895 1.00 67.50 620 SER A C 1
ATOM 4977 O O . SER A 1 620 ? -38.339 20.968 22.064 1.00 67.50 620 SER A O 1
ATOM 4979 N N . GLN A 1 621 ? -38.520 18.864 22.826 1.00 57.78 621 GLN A N 1
ATOM 4980 C CA . GLN A 1 621 ? -39.141 19.214 24.112 1.00 57.78 621 GLN A CA 1
ATOM 4981 C C . GLN A 1 621 ? -38.166 19.877 25.108 1.00 57.78 621 GLN A C 1
ATOM 4983 O O . GLN A 1 621 ? -38.596 20.396 26.137 1.00 57.78 621 GLN A O 1
ATOM 4988 N N . GLN A 1 622 ? -36.857 19.880 24.826 1.00 66.06 622 GLN A N 1
ATOM 4989 C CA . GLN A 1 622 ? -35.852 20.500 25.693 1.00 66.06 622 GLN A CA 1
ATOM 4990 C C . GLN A 1 622 ? -35.723 22.012 25.436 1.00 66.06 622 GLN A C 1
ATOM 4992 O O . GLN A 1 622 ? -35.264 22.436 24.372 1.00 66.06 622 GLN A O 1
ATOM 4997 N N . SER A 1 623 ? -36.037 22.829 26.448 1.00 59.03 623 SER A N 1
ATOM 4998 C CA . SER A 1 623 ? -36.010 24.302 26.378 1.00 59.03 623 SER A CA 1
ATOM 4999 C C . SER A 1 623 ? -34.642 24.888 25.995 1.00 59.03 623 SER A C 1
ATOM 5001 O O . SER A 1 623 ? -34.578 25.856 25.239 1.00 59.03 623 SER A O 1
ATOM 5003 N N . GLY A 1 624 ? -33.538 24.282 26.448 1.00 64.44 624 GLY A N 1
ATOM 5004 C CA . GLY A 1 624 ? -32.177 24.717 26.103 1.00 64.44 624 GLY A CA 1
ATOM 5005 C C . GLY A 1 624 ? -31.822 24.511 24.624 1.00 64.44 624 GLY A C 1
ATOM 5006 O O . GLY A 1 624 ? -31.298 25.419 23.981 1.00 64.44 624 GLY A O 1
ATOM 5007 N N . SER A 1 625 ? -32.167 23.349 24.055 1.00 64.81 625 SER A N 1
ATOM 5008 C CA . SER A 1 625 ? -31.949 23.060 22.628 1.00 64.81 625 SER A CA 1
ATOM 5009 C C . SER A 1 625 ? -32.814 23.946 21.728 1.00 64.81 625 SER A C 1
ATOM 5011 O O . SER A 1 625 ? -32.386 24.331 20.640 1.00 64.81 625 SER A O 1
ATOM 5013 N N . HIS A 1 626 ? -34.023 24.278 22.183 1.00 66.38 626 HIS A N 1
ATOM 5014 C CA . HIS A 1 626 ? -34.948 25.162 21.478 1.00 66.38 626 HIS A CA 1
ATOM 5015 C C . HIS A 1 626 ? -34.399 26.591 21.366 1.00 66.38 626 HIS A C 1
ATOM 5017 O O . HIS A 1 626 ? -34.307 27.128 20.260 1.00 66.38 626 HIS A O 1
ATOM 5023 N N . LEU A 1 627 ? -33.942 27.178 22.478 1.00 66.88 627 LEU A N 1
ATOM 5024 C CA . LEU A 1 627 ? -33.401 28.541 22.493 1.00 66.88 627 LEU A CA 1
ATOM 5025 C C . LEU A 1 627 ? -32.133 28.667 21.629 1.00 66.88 627 LEU A C 1
ATOM 5027 O O . LEU A 1 627 ? -31.980 29.633 20.879 1.00 66.88 627 LEU A O 1
ATOM 5031 N N . GLN A 1 628 ? -31.264 27.652 21.680 1.00 71.25 628 GLN A N 1
ATOM 5032 C CA . GLN A 1 628 ? -30.082 27.544 20.823 1.00 71.25 628 GLN A CA 1
ATOM 5033 C C . GLN A 1 628 ? -30.467 27.527 19.336 1.00 71.25 628 GLN A C 1
ATOM 5035 O O . GLN A 1 628 ? -29.940 28.324 18.557 1.00 71.25 628 GLN A O 1
ATOM 5040 N N . ALA A 1 629 ? -31.433 26.692 18.940 1.00 70.62 629 ALA A N 1
ATOM 5041 C CA . ALA A 1 629 ? -31.877 26.599 17.549 1.00 70.62 629 ALA A CA 1
ATOM 5042 C C . ALA A 1 629 ? -32.458 27.924 17.019 1.00 70.62 629 ALA A C 1
ATOM 5044 O O . ALA A 1 629 ? -32.157 28.304 15.886 1.00 70.62 629 ALA A O 1
ATOM 5045 N N . ILE A 1 630 ? -33.201 28.680 17.841 1.00 70.19 630 ILE A N 1
ATOM 5046 C CA . ILE A 1 630 ? -33.676 30.030 17.479 1.00 70.19 630 ILE A CA 1
ATOM 5047 C C . ILE A 1 630 ? -32.504 30.979 17.237 1.00 70.19 630 ILE A C 1
ATOM 5049 O O . ILE A 1 630 ? -32.499 31.702 16.239 1.00 70.19 630 ILE A O 1
ATOM 5053 N N . THR A 1 631 ? -31.515 31.004 18.135 1.00 72.38 631 THR A N 1
ATOM 5054 C CA . THR A 1 631 ? -30.348 31.886 17.973 1.00 72.38 631 THR A CA 1
ATOM 5055 C C . THR A 1 631 ? -29.535 31.544 16.724 1.00 72.38 631 THR A C 1
ATOM 5057 O O . THR A 1 631 ? -29.174 32.453 15.978 1.00 72.38 631 THR A O 1
ATOM 5060 N N . GLY A 1 632 ? -29.330 30.254 16.433 1.00 73.19 632 GLY A N 1
ATOM 5061 C CA . GLY A 1 632 ? -28.651 29.799 15.217 1.00 73.19 632 GLY A CA 1
ATOM 5062 C C . GLY A 1 632 ? -29.410 30.173 13.942 1.00 73.19 632 GLY A C 1
ATOM 5063 O O . GLY A 1 632 ? -28.819 30.730 13.019 1.00 73.19 632 GLY A O 1
ATOM 5064 N N . LEU A 1 633 ? -30.730 29.961 13.907 1.00 74.19 633 LEU A N 1
ATOM 5065 C CA . LEU A 1 633 ? -31.560 30.336 12.757 1.00 74.19 633 LEU A CA 1
ATOM 5066 C C . LEU A 1 633 ? -31.577 31.844 12.505 1.00 74.19 633 LEU A C 1
ATOM 5068 O O . LEU A 1 633 ? -31.546 32.255 11.348 1.00 74.19 633 LEU A O 1
ATOM 5072 N N . LYS A 1 634 ? -31.608 32.675 13.556 1.00 73.69 634 LYS A N 1
ATOM 5073 C CA . LYS A 1 634 ? -31.534 34.139 13.405 1.00 73.69 634 LYS A CA 1
ATOM 5074 C C . LYS A 1 634 ? -30.237 34.562 12.720 1.00 73.69 634 LYS A C 1
ATOM 5076 O O . LYS A 1 634 ? -30.290 35.335 11.773 1.00 73.69 634 LYS A O 1
ATOM 5081 N N . LEU A 1 635 ? -29.105 34.003 13.151 1.00 75.88 635 LEU A N 1
ATOM 5082 C CA . LEU A 1 635 ? -27.785 34.270 12.570 1.00 75.88 635 LEU A CA 1
ATOM 5083 C C . LEU A 1 635 ? -27.693 33.827 11.100 1.00 75.88 635 LEU A C 1
ATOM 5085 O O . LEU A 1 635 ? -27.169 34.546 10.250 1.00 75.88 635 LEU A O 1
ATOM 5089 N N . VAL A 1 636 ? -28.223 32.647 10.785 1.00 76.25 636 VAL A N 1
ATOM 5090 C CA . VAL A 1 636 ? -28.153 32.065 9.438 1.00 76.25 636 VAL A CA 1
ATOM 5091 C C . VAL A 1 636 ? -29.097 32.771 8.453 1.00 76.25 636 VAL A C 1
ATOM 5093 O O . VAL A 1 636 ? -28.759 32.926 7.286 1.00 76.25 636 VAL A O 1
ATOM 5096 N N . LEU A 1 637 ? -30.251 33.261 8.905 1.00 73.19 637 LEU A N 1
ATOM 5097 C CA . LEU A 1 637 ? -31.235 33.945 8.054 1.00 73.19 637 LEU A CA 1
ATOM 5098 C C . LEU A 1 637 ? -31.054 35.475 8.026 1.00 73.19 637 LEU A C 1
ATOM 5100 O O . LEU A 1 637 ? -31.889 36.188 7.467 1.00 73.19 637 LEU A O 1
ATOM 5104 N N . ASP A 1 638 ? -29.999 36.021 8.636 1.00 70.62 638 ASP A N 1
ATOM 5105 C CA . ASP A 1 638 ? -29.866 37.473 8.792 1.00 70.62 638 ASP A CA 1
ATOM 5106 C C . ASP A 1 638 ? -29.569 38.220 7.480 1.00 70.62 638 ASP A C 1
ATOM 5108 O O . ASP A 1 638 ? -30.057 39.331 7.289 1.00 70.62 638 ASP A O 1
ATOM 5112 N N . LEU A 1 639 ? -28.880 37.580 6.526 1.00 58.31 639 LEU A N 1
ATOM 5113 C CA . LEU A 1 639 ? -28.583 38.153 5.201 1.00 58.31 639 LEU A CA 1
ATOM 5114 C C . LEU A 1 639 ? -29.771 38.178 4.229 1.00 58.31 639 LEU A C 1
ATOM 5116 O O . LEU A 1 639 ? -29.690 38.825 3.185 1.00 58.31 639 LEU A O 1
ATOM 5120 N N . ILE A 1 640 ? -30.869 37.489 4.544 1.00 58.12 640 ILE A N 1
ATOM 5121 C CA . ILE A 1 640 ? -32.069 37.500 3.708 1.00 58.12 640 ILE A CA 1
ATOM 5122 C C . ILE A 1 640 ? -32.777 38.843 3.923 1.00 58.12 640 ILE A C 1
ATOM 5124 O O . ILE A 1 640 ? -33.553 39.014 4.868 1.00 58.12 640 ILE A O 1
ATOM 5128 N N . GLN A 1 641 ? -32.467 39.813 3.060 1.00 49.84 641 GLN A N 1
ATOM 5129 C CA . GLN A 1 641 ? -33.167 41.092 3.012 1.00 49.84 641 GLN A CA 1
ATOM 5130 C C . GLN A 1 641 ? -34.608 40.845 2.559 1.00 49.84 641 GLN A C 1
ATOM 5132 O O . GLN A 1 641 ? -34.854 40.301 1.483 1.00 49.84 641 GLN A O 1
ATOM 5137 N N . LEU A 1 642 ? -35.567 41.224 3.404 1.00 46.38 642 LEU A N 1
ATOM 5138 C CA . LEU A 1 642 ? -36.977 41.228 3.034 1.00 46.38 642 LEU A CA 1
ATOM 5139 C C . LEU A 1 642 ? -37.174 42.297 1.953 1.00 46.38 642 LEU A C 1
ATOM 5141 O O . LEU A 1 642 ? -36.735 43.431 2.118 1.00 46.38 642 LEU A O 1
ATOM 5145 N N . VAL A 1 643 ? -37.834 41.939 0.854 1.00 40.44 643 VAL A N 1
ATOM 5146 C CA . VAL A 1 643 ? -38.022 42.806 -0.327 1.00 40.44 643 VAL A CA 1
ATOM 5147 C C . VAL A 1 643 ? -38.959 44.009 -0.054 1.00 40.44 643 VAL A C 1
ATOM 5149 O O . VAL A 1 643 ? -39.188 44.820 -0.941 1.00 40.44 643 VAL A O 1
ATOM 5152 N N . ASP A 1 644 ? -39.446 44.203 1.176 1.00 35.06 644 ASP A N 1
ATOM 5153 C CA . ASP A 1 644 ? -40.471 45.212 1.490 1.00 35.06 644 ASP A CA 1
ATOM 5154 C C . ASP A 1 644 ? -39.954 46.602 1.927 1.00 35.06 644 ASP A C 1
ATOM 5156 O O . ASP A 1 644 ? -40.763 47.515 2.066 1.00 35.06 644 ASP A O 1
ATOM 5160 N N . ASP A 1 645 ? -38.644 46.835 2.072 1.00 33.19 645 ASP A N 1
ATOM 5161 C CA . ASP A 1 645 ? -38.118 48.140 2.536 1.00 33.19 645 ASP A CA 1
ATOM 5162 C C . ASP A 1 645 ? -37.577 49.050 1.411 1.00 33.19 645 ASP A C 1
ATOM 5164 O O . ASP A 1 645 ? -36.646 49.835 1.603 1.00 33.19 645 ASP A O 1
ATOM 5168 N N . THR A 1 646 ? -38.187 49.021 0.221 1.00 30.73 646 THR A N 1
ATOM 5169 C CA . THR A 1 646 ? -37.991 50.077 -0.793 1.00 30.73 646 THR A CA 1
ATOM 5170 C C . THR A 1 646 ? -39.173 51.036 -0.858 1.00 30.73 646 THR A C 1
ATOM 5172 O O . THR A 1 646 ? -39.841 51.142 -1.881 1.00 30.73 646 THR A O 1
ATOM 5175 N N . SER A 1 647 ? -39.388 51.801 0.215 1.00 28.55 647 SER A N 1
ATOM 5176 C CA . SER A 1 647 ? -40.002 53.134 0.121 1.00 28.55 647 SER A CA 1
ATOM 5177 C C . SER A 1 647 ? -39.819 53.932 1.415 1.00 28.55 647 SER A C 1
ATOM 5179 O O . SER A 1 647 ? -40.616 53.807 2.339 1.00 28.55 647 SER A O 1
ATOM 5181 N N . GLY A 1 648 ? -38.800 54.799 1.465 1.00 26.42 648 GLY A N 1
ATOM 5182 C CA . GLY A 1 648 ? -38.718 55.851 2.487 1.00 26.42 648 GLY A CA 1
ATOM 5183 C C . GLY A 1 648 ? -37.304 56.225 2.921 1.00 26.42 648 GLY A C 1
ATOM 5184 O O . GLY A 1 648 ? -36.832 55.803 3.967 1.00 26.42 648 GLY A O 1
ATOM 5185 N N . ALA A 1 649 ? -36.632 57.056 2.128 1.00 27.03 649 ALA A N 1
ATOM 5186 C CA . ALA A 1 649 ? -35.358 57.674 2.473 1.00 27.03 649 ALA A CA 1
ATOM 5187 C C . ALA A 1 649 ? -35.430 58.512 3.766 1.00 27.03 649 ALA A C 1
ATOM 5189 O O . ALA A 1 649 ? -36.315 59.350 3.909 1.00 27.03 649 ALA A O 1
ATOM 5190 N N . SER A 1 650 ? -34.441 58.396 4.656 1.00 24.50 650 SER A N 1
ATOM 5191 C CA . SER A 1 650 ? -33.485 59.480 4.952 1.00 24.50 650 SER A CA 1
ATOM 5192 C C . SER A 1 650 ? -32.584 59.147 6.144 1.00 24.50 650 SER A C 1
ATOM 5194 O O . SER A 1 650 ? -32.978 58.595 7.164 1.00 24.50 650 SER A O 1
ATOM 5196 N N . SER A 1 651 ? -31.324 59.517 5.960 1.00 29.00 651 SER A N 1
ATOM 5197 C CA . SER A 1 651 ? -30.228 59.526 6.916 1.00 29.00 651 SER A CA 1
ATOM 5198 C C . SER A 1 651 ? -30.573 60.137 8.278 1.00 29.00 651 SER A C 1
ATOM 5200 O O . SER A 1 651 ? -31.008 61.287 8.334 1.00 29.00 651 SER A O 1
ATOM 5202 N N . SER A 1 652 ? -30.179 59.476 9.368 1.00 24.48 652 SER A N 1
ATOM 5203 C CA . SER A 1 652 ? -29.780 60.197 10.578 1.00 24.48 652 SER A CA 1
ATOM 5204 C C . SER A 1 652 ? -28.514 59.591 11.173 1.00 24.48 652 SER A C 1
ATOM 5206 O O . SER A 1 652 ? -28.391 58.386 11.382 1.00 24.48 652 SER A O 1
ATOM 5208 N N . ARG A 1 653 ? -27.527 60.472 11.324 1.00 26.34 653 ARG A N 1
ATOM 5209 C CA . ARG A 1 653 ? -26.166 60.224 11.785 1.00 26.34 653 ARG A CA 1
ATOM 5210 C C . ARG A 1 653 ? -26.166 59.914 13.281 1.00 26.34 653 ARG A C 1
ATOM 5212 O O . ARG A 1 653 ? -26.922 60.511 14.040 1.00 26.34 653 ARG A O 1
ATOM 5219 N N . LYS A 1 654 ? -25.241 59.039 13.685 1.00 29.20 654 LYS A N 1
ATOM 5220 C CA . LYS A 1 654 ? -24.781 58.887 15.071 1.00 29.20 654 LYS A CA 1
ATOM 5221 C C . LYS A 1 654 ? -24.466 60.257 15.675 1.00 29.20 654 LYS A C 1
ATOM 5223 O O . LYS A 1 654 ? -23.760 61.036 15.041 1.00 29.20 654 LYS A O 1
ATOM 5228 N N . ASN A 1 655 ? -24.901 60.483 16.908 1.00 24.81 655 ASN A N 1
ATOM 5229 C CA . ASN A 1 655 ? -24.163 61.314 17.845 1.00 24.81 655 ASN A CA 1
ATOM 5230 C C . ASN A 1 655 ? -24.228 60.656 19.219 1.00 24.81 655 ASN A C 1
ATOM 5232 O O . ASN A 1 655 ? -25.288 60.563 19.834 1.00 24.81 655 ASN A O 1
ATOM 5236 N N . ASP A 1 656 ? -23.062 60.191 19.652 1.00 28.45 656 ASP A N 1
ATOM 5237 C CA . ASP A 1 656 ? -22.752 59.914 21.041 1.00 28.45 656 ASP A CA 1
ATOM 5238 C C . ASP A 1 656 ? -22.859 61.216 21.842 1.00 28.45 656 ASP A C 1
ATOM 5240 O O . ASP A 1 656 ? -22.348 62.252 21.416 1.00 28.45 656 ASP A O 1
ATOM 5244 N N . ASN A 1 657 ? -23.462 61.156 23.026 1.00 27.53 657 ASN A N 1
ATOM 5245 C CA . ASN A 1 657 ? -22.961 61.909 24.168 1.00 27.53 657 ASN A CA 1
ATOM 5246 C C . ASN A 1 657 ? -23.398 61.233 25.467 1.00 27.53 657 ASN A C 1
ATOM 5248 O O . ASN A 1 657 ? -24.582 61.070 25.753 1.00 27.53 657 ASN A O 1
ATOM 5252 N N . LYS A 1 658 ? -22.379 60.844 26.234 1.00 28.23 658 LYS A N 1
ATOM 5253 C CA . LYS A 1 658 ? -22.458 60.504 27.650 1.00 28.23 658 LYS A CA 1
ATOM 5254 C C . LYS A 1 658 ? -22.969 61.717 28.433 1.00 28.23 658 LYS A C 1
ATOM 5256 O O . LYS A 1 658 ? -22.559 62.835 28.132 1.00 28.23 658 LYS A O 1
ATOM 5261 N N . ASN A 1 659 ? -23.758 61.492 29.476 1.00 26.23 659 ASN A N 1
ATOM 5262 C CA . ASN A 1 659 ? -23.306 61.691 30.856 1.00 26.23 659 ASN A CA 1
ATOM 5263 C C . ASN A 1 659 ? -24.476 61.583 31.837 1.00 26.23 659 ASN A C 1
ATOM 5265 O O . ASN A 1 659 ? -25.504 62.229 31.678 1.00 26.23 659 ASN A O 1
ATOM 5269 N N . ASP A 1 660 ? -24.187 60.788 32.860 1.00 26.67 660 ASP A N 1
ATOM 5270 C CA . ASP A 1 660 ? -24.420 61.041 34.274 1.00 26.67 660 ASP A CA 1
ATOM 5271 C C . ASP A 1 660 ? -25.836 61.088 34.853 1.00 26.67 660 ASP A C 1
ATOM 5273 O O . ASP A 1 660 ? -26.668 61.937 34.552 1.00 26.67 660 ASP A O 1
ATOM 5277 N N . ALA A 1 661 ? -25.938 60.234 35.874 1.00 28.06 661 ALA A N 1
ATOM 5278 C CA . ALA A 1 661 ? -26.416 60.524 37.219 1.00 28.06 661 ALA A CA 1
ATO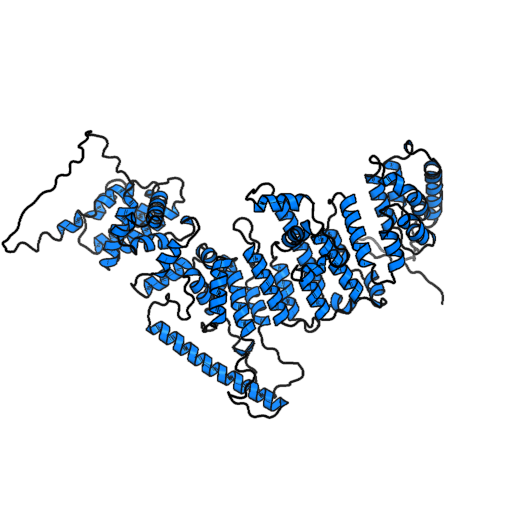M 5279 C C . ALA A 1 661 ? -27.712 59.812 37.623 1.00 28.06 661 ALA A C 1
ATOM 5281 O O . ALA A 1 661 ? -28.816 60.229 37.299 1.00 28.06 661 ALA A O 1
ATOM 5282 N N . ASN A 1 662 ? -27.472 58.820 38.485 1.00 26.25 662 ASN A N 1
ATOM 5283 C CA . ASN A 1 662 ? -28.095 58.664 39.795 1.00 26.25 662 ASN A CA 1
ATOM 5284 C C . ASN A 1 662 ? -29.502 58.057 39.869 1.00 26.25 662 ASN A C 1
ATOM 5286 O O . ASN A 1 662 ? -30.505 58.718 39.636 1.00 26.25 662 ASN A O 1
ATOM 5290 N N . ASN A 1 663 ? -29.477 56.795 40.311 1.00 27.78 663 ASN A N 1
ATOM 5291 C CA . ASN A 1 663 ? -29.919 56.362 41.639 1.00 27.78 663 ASN A CA 1
ATOM 5292 C C . ASN A 1 663 ? -31.398 56.482 42.024 1.00 27.78 663 ASN A C 1
ATOM 5294 O O . ASN A 1 663 ? -31.935 57.581 42.110 1.00 27.78 663 ASN A O 1
ATOM 5298 N N . ASP A 1 664 ? -31.885 55.307 42.444 1.00 30.66 664 ASP A N 1
ATOM 5299 C CA . ASP A 1 664 ? -32.788 55.049 43.571 1.00 30.66 664 ASP A CA 1
ATOM 5300 C C . ASP A 1 664 ? -34.242 55.502 43.374 1.00 30.66 664 ASP A C 1
ATOM 5302 O O . ASP A 1 664 ? -34.524 56.566 42.843 1.00 30.66 664 ASP A O 1
ATOM 5306 N N . GLU A 1 665 ? -35.277 54.782 43.772 1.00 30.50 665 GLU A N 1
ATOM 5307 C CA . GLU A 1 665 ? -35.521 53.472 44.380 1.00 30.50 665 GLU A CA 1
ATOM 5308 C C . GLU A 1 665 ? -37.055 53.277 44.228 1.00 30.50 665 GLU A C 1
ATOM 5310 O O . GLU A 1 665 ? -37.744 54.131 43.664 1.00 30.50 665 GLU A O 1
ATOM 5315 N N . ASP A 1 666 ? -37.573 52.177 44.761 1.00 29.12 666 ASP A N 1
ATOM 5316 C CA . ASP A 1 666 ? -38.984 51.940 45.096 1.00 29.12 666 ASP A CA 1
ATOM 5317 C C . ASP A 1 666 ? -39.894 51.218 44.083 1.00 29.12 666 ASP A C 1
ATOM 5319 O O . ASP A 1 666 ? -40.597 51.777 43.243 1.00 29.12 666 ASP A O 1
ATOM 5323 N N . ASP A 1 667 ? -39.864 49.901 44.274 1.00 29.42 667 ASP A N 1
ATOM 5324 C CA . ASP A 1 667 ? -40.935 49.119 44.905 1.00 29.42 667 ASP A CA 1
ATOM 5325 C C . ASP A 1 667 ? -42.233 48.764 44.154 1.00 29.42 667 ASP A C 1
ATOM 5327 O O . ASP A 1 667 ? -43.062 49.576 43.750 1.00 29.42 667 ASP A O 1
ATOM 5331 N N . ASP A 1 668 ? -42.421 47.445 44.168 1.00 29.86 668 ASP A N 1
ATOM 5332 C CA . ASP A 1 668 ? -43.656 46.717 44.416 1.00 29.86 668 ASP A CA 1
ATOM 5333 C C . ASP A 1 668 ? -44.735 46.589 43.321 1.00 29.86 668 ASP A C 1
ATOM 5335 O O . ASP A 1 668 ? -45.728 47.303 43.215 1.00 29.86 668 ASP A O 1
ATOM 5339 N N . ASN A 1 669 ? -44.580 45.456 42.630 1.00 29.66 669 ASN A N 1
ATOM 5340 C CA . ASN A 1 669 ? -45.480 44.308 42.719 1.00 29.66 669 ASN A CA 1
ATOM 5341 C C . ASN A 1 669 ? -46.850 44.351 42.012 1.00 29.66 669 ASN A C 1
ATOM 5343 O O . ASN A 1 669 ? -47.783 45.084 42.330 1.00 29.66 669 ASN A O 1
ATOM 5347 N N . ASN A 1 670 ? -47.004 43.289 41.212 1.00 32.19 670 ASN A N 1
ATOM 5348 C CA . ASN A 1 670 ? -48.226 42.516 41.000 1.00 32.19 670 ASN A CA 1
ATOM 5349 C C . ASN A 1 670 ? -49.048 42.824 39.735 1.00 32.19 670 ASN A C 1
ATOM 5351 O O . ASN A 1 670 ? -50.171 43.329 39.784 1.00 32.19 670 ASN A O 1
ATOM 5355 N N . LYS A 1 671 ? -48.521 42.386 38.582 1.00 29.36 671 LYS A N 1
ATOM 5356 C CA . LYS A 1 671 ? -49.325 41.925 37.429 1.00 29.36 671 LYS A CA 1
ATOM 5357 C C . LYS A 1 671 ? -48.627 40.815 36.623 1.00 29.36 671 LYS A C 1
ATOM 5359 O O . LYS A 1 671 ? -48.831 40.675 35.418 1.00 29.36 671 LYS A O 1
ATOM 5364 N N . ASP A 1 672 ? -47.859 39.973 37.308 1.00 34.00 672 ASP A N 1
ATOM 5365 C CA . ASP A 1 672 ? -47.291 38.751 36.744 1.00 34.00 672 ASP A CA 1
ATOM 5366 C C . ASP A 1 672 ? -48.325 37.629 36.808 1.00 34.00 672 ASP A C 1
ATOM 5368 O O . ASP A 1 672 ? -48.593 37.088 37.875 1.00 34.00 672 ASP A O 1
ATOM 5372 N N . ASN A 1 673 ? -48.962 37.342 35.665 1.00 34.75 673 ASN A N 1
ATOM 5373 C CA . ASN A 1 673 ? -49.370 35.984 35.241 1.00 34.75 673 ASN A CA 1
ATOM 5374 C C . ASN A 1 673 ? -50.302 35.941 34.014 1.00 34.75 673 ASN A C 1
ATOM 5376 O O . ASN A 1 673 ? -50.784 34.871 33.648 1.00 34.75 673 ASN A O 1
ATOM 5380 N N . LYS A 1 674 ? -50.545 37.060 33.315 1.00 29.23 674 LYS A N 1
ATOM 5381 C CA . LYS A 1 674 ? -51.314 37.043 32.047 1.00 29.23 674 LYS A CA 1
ATOM 5382 C C . LYS A 1 674 ? -50.600 37.603 30.816 1.00 29.23 674 LYS A C 1
ATOM 5384 O O . LYS A 1 674 ? -51.129 37.473 29.718 1.00 29.23 674 LYS A O 1
ATOM 5389 N N . LEU A 1 675 ? -49.399 38.161 30.969 1.00 31.91 675 LEU A N 1
ATOM 5390 C CA . LEU A 1 675 ? -48.628 38.746 29.861 1.00 31.91 675 LEU A CA 1
ATOM 5391 C C . LEU A 1 675 ? -47.528 37.829 29.303 1.00 31.91 675 LEU A C 1
ATOM 5393 O O . LEU A 1 675 ? -47.034 38.085 28.211 1.00 31.91 675 LEU A O 1
ATOM 5397 N N . ASN A 1 676 ? -47.197 36.723 29.977 1.00 33.19 676 ASN A N 1
ATOM 5398 C CA . ASN A 1 676 ? -46.036 35.903 29.606 1.00 33.19 676 ASN A CA 1
ATOM 5399 C C . ASN A 1 676 ? -46.320 34.783 28.581 1.00 33.19 676 ASN A C 1
ATOM 5401 O O . ASN A 1 676 ? -45.423 34.030 28.221 1.00 33.19 676 ASN A O 1
ATOM 5405 N N . ILE A 1 677 ? -47.565 34.656 28.101 1.00 35.34 677 ILE A N 1
ATOM 5406 C CA . ILE A 1 677 ? -47.926 33.697 27.036 1.00 35.34 677 ILE A CA 1
ATOM 5407 C C . ILE A 1 677 ? -47.992 34.391 25.665 1.00 35.34 677 ILE A C 1
ATOM 5409 O O . ILE A 1 677 ? -47.634 33.789 24.658 1.00 35.34 677 ILE A O 1
ATOM 5413 N N . ASN A 1 678 ? -48.365 35.677 25.612 1.00 31.64 678 ASN A N 1
ATOM 5414 C CA . ASN A 1 678 ? -48.441 36.424 24.349 1.00 31.64 678 ASN A CA 1
ATOM 5415 C C . ASN A 1 678 ? -47.073 36.925 23.851 1.00 31.64 678 ASN A C 1
ATOM 5417 O O . ASN A 1 678 ? -46.885 37.051 22.644 1.00 31.64 678 ASN A O 1
ATOM 5421 N N . SER A 1 679 ? -46.101 37.149 24.740 1.00 35.19 679 SER A N 1
ATOM 5422 C CA . SER A 1 679 ? -44.750 37.615 24.379 1.00 35.19 679 SER A CA 1
ATOM 5423 C C . SER A 1 679 ? -43.919 36.574 23.613 1.00 35.19 679 SER A C 1
ATOM 5425 O O . SER A 1 679 ? -43.058 36.935 22.814 1.00 35.19 679 SER A O 1
ATOM 5427 N N . ASN A 1 680 ? -44.202 35.279 23.793 1.00 39.12 680 ASN A N 1
ATOM 5428 C CA . ASN A 1 680 ? -43.527 34.205 23.057 1.00 39.12 680 ASN A CA 1
ATOM 5429 C C . ASN A 1 680 ? -44.116 33.947 21.658 1.00 39.12 680 ASN A C 1
ATOM 5431 O O . ASN A 1 680 ? -43.481 33.268 20.858 1.00 39.12 680 ASN A O 1
ATOM 5435 N N . ILE A 1 681 ? -45.305 34.478 21.345 1.00 38.44 681 ILE A N 1
ATOM 5436 C CA . ILE A 1 681 ? -45.986 34.259 20.055 1.00 38.44 681 ILE A CA 1
ATOM 5437 C C . ILE A 1 681 ? -45.547 35.301 19.010 1.00 38.44 681 ILE A C 1
ATOM 5439 O O . ILE A 1 681 ? -45.421 34.975 17.830 1.00 38.44 681 ILE A O 1
ATOM 5443 N N . GLU A 1 682 ? -45.238 36.535 19.425 1.00 39.97 682 GLU A N 1
ATOM 5444 C CA . GLU A 1 682 ? -44.706 37.580 18.532 1.00 39.97 682 GLU A CA 1
ATOM 5445 C C . GLU A 1 682 ? -43.217 37.389 18.183 1.00 39.97 682 GLU A C 1
ATOM 5447 O O . GLU A 1 682 ? -42.757 37.866 17.144 1.00 39.97 682 GLU A O 1
ATOM 5452 N N . SER A 1 683 ? -42.456 36.649 18.996 1.00 50.00 683 SER A N 1
ATOM 5453 C CA . SER A 1 683 ? -40.990 36.561 18.888 1.00 50.00 683 SER A CA 1
ATOM 5454 C C . SER A 1 683 ? -40.471 35.733 17.697 1.00 50.00 683 SER A C 1
ATOM 5456 O O . SER A 1 683 ? -39.280 35.795 17.370 1.00 50.00 683 SER A O 1
ATOM 5458 N N . GLU A 1 684 ? -41.351 35.002 17.003 1.00 54.25 684 GLU A N 1
ATOM 5459 C CA . GLU A 1 684 ? -40.994 34.069 15.923 1.00 54.25 684 GLU A CA 1
ATOM 5460 C C . GLU A 1 684 ? -41.649 34.386 14.561 1.00 54.25 684 GLU A C 1
ATOM 5462 O O . GLU A 1 684 ? -41.360 33.705 13.579 1.00 54.25 684 GLU A O 1
ATOM 5467 N N . MET A 1 685 ? -42.461 35.450 14.429 1.00 54.19 685 MET A N 1
ATOM 5468 C CA . MET A 1 685 ? -43.126 35.792 13.148 1.00 54.19 685 MET A CA 1
ATOM 5469 C C . MET A 1 685 ? -42.153 36.083 11.992 1.00 54.19 685 MET A C 1
ATOM 5471 O O . MET A 1 685 ? -42.520 35.997 10.819 1.00 54.19 685 MET A O 1
ATOM 5475 N N . TRP A 1 686 ? -40.908 36.428 12.313 1.00 66.06 686 TRP A N 1
ATOM 5476 C CA . TRP A 1 686 ? -39.844 36.680 11.345 1.00 66.06 686 TRP A CA 1
ATOM 5477 C C . TRP A 1 686 ? -39.494 35.432 10.509 1.00 66.06 686 TRP A C 1
ATOM 5479 O O . TRP A 1 686 ? -39.128 35.578 9.343 1.00 66.06 686 TRP A O 1
ATOM 5489 N N . LEU A 1 687 ? -39.677 34.215 11.047 1.00 63.44 687 LEU A N 1
ATOM 5490 C CA . LEU A 1 687 ? -39.462 32.955 10.316 1.00 63.44 687 LEU A CA 1
ATOM 5491 C C . LEU A 1 687 ? -40.421 32.822 9.127 1.00 63.44 687 LEU A C 1
ATOM 5493 O O . LEU A 1 687 ? -39.995 32.456 8.033 1.00 63.44 687 LEU A O 1
ATOM 5497 N N . ASN A 1 688 ? -41.688 33.207 9.310 1.00 57.91 688 ASN A N 1
ATOM 5498 C CA . ASN A 1 688 ? -42.705 33.166 8.254 1.00 57.91 688 ASN A CA 1
ATOM 5499 C C . ASN A 1 688 ? -42.417 34.153 7.115 1.00 57.91 688 ASN A C 1
ATOM 5501 O O . ASN A 1 688 ? -42.877 33.936 5.999 1.00 57.91 688 ASN A O 1
ATOM 5505 N N . LYS A 1 689 ? -41.659 35.224 7.383 1.00 61.62 689 LYS A N 1
ATOM 5506 C CA . LYS A 1 689 ? -41.263 36.205 6.365 1.00 61.62 689 LYS A CA 1
ATOM 5507 C C . LYS A 1 689 ? -39.974 35.816 5.637 1.00 61.62 689 LYS A C 1
ATOM 5509 O O . LYS A 1 689 ? -39.881 36.038 4.438 1.00 61.62 689 LYS A O 1
ATOM 5514 N N . LYS A 1 690 ? -38.993 35.241 6.345 1.00 65.38 690 LYS A N 1
ATOM 5515 C CA . LYS A 1 690 ? -37.651 34.960 5.798 1.00 65.38 690 LYS A CA 1
ATOM 5516 C C . LYS A 1 690 ? -37.491 33.578 5.147 1.00 65.38 690 LYS A C 1
ATOM 5518 O O . LYS A 1 690 ? -36.635 33.421 4.281 1.00 65.38 690 LYS A O 1
ATOM 5523 N N . LEU A 1 691 ? -38.279 32.573 5.541 1.00 66.94 691 LEU A N 1
ATOM 5524 C CA . LEU A 1 691 ? -38.202 31.230 4.943 1.00 66.94 691 LEU A CA 1
ATOM 5525 C C . LEU A 1 691 ? -38.682 31.183 3.474 1.00 66.94 691 LEU A C 1
ATOM 5527 O O . LEU A 1 691 ? -37.986 30.569 2.666 1.00 66.94 691 LEU A O 1
ATOM 5531 N N . PRO A 1 692 ? -39.792 31.849 3.081 1.00 64.56 692 PRO A N 1
ATOM 5532 C CA . PRO A 1 692 ? -40.277 31.816 1.696 1.00 64.56 692 PRO A CA 1
ATOM 5533 C C . PRO A 1 692 ? -39.343 32.460 0.663 1.00 64.56 692 PRO A C 1
ATOM 5535 O O . PRO A 1 692 ? -39.452 32.166 -0.521 1.00 64.56 692 PRO A O 1
ATOM 5538 N N . SER A 1 693 ? -38.424 33.324 1.097 1.00 64.25 693 SER A N 1
ATOM 5539 C CA . SER A 1 693 ? -37.435 34.002 0.245 1.00 64.25 693 SER A CA 1
ATOM 5540 C C . SER A 1 693 ? -36.208 33.149 -0.115 1.00 64.25 693 SER A C 1
ATOM 5542 O O . SER A 1 693 ? -35.306 33.640 -0.790 1.00 64.25 693 SER A O 1
ATOM 5544 N N . ILE A 1 694 ? -36.150 31.884 0.316 1.00 71.25 694 ILE A N 1
ATOM 5545 C CA . ILE A 1 694 ? -35.062 30.953 -0.019 1.00 71.25 694 ILE A CA 1
ATOM 5546 C C . ILE A 1 694 ? -35.298 30.356 -1.426 1.00 71.25 694 ILE A C 1
ATOM 5548 O O . ILE A 1 694 ? -36.384 29.825 -1.670 1.00 71.25 694 ILE A O 1
ATOM 5552 N N . PRO A 1 695 ? -34.307 30.359 -2.346 1.00 63.34 695 PRO A N 1
ATOM 5553 C CA . PRO A 1 695 ? -34.472 29.900 -3.735 1.00 63.34 695 PRO A CA 1
ATOM 5554 C C . PRO A 1 695 ? -35.046 28.481 -3.905 1.00 63.34 695 PRO A C 1
ATOM 5556 O O . PRO A 1 695 ? -35.773 28.219 -4.860 1.00 63.34 695 PRO A O 1
ATOM 5559 N N . HIS A 1 696 ? -34.765 27.568 -2.967 1.00 64.06 696 HIS A N 1
ATOM 5560 C CA . HIS A 1 696 ? -35.234 26.172 -2.977 1.00 64.06 696 HIS A CA 1
ATOM 5561 C C . HIS A 1 696 ? -36.367 25.883 -1.973 1.00 64.06 696 HIS A C 1
ATOM 5563 O O . HIS A 1 696 ? -36.602 24.733 -1.603 1.00 64.06 696 HIS A O 1
ATOM 5569 N N . PHE A 1 697 ? -37.092 26.908 -1.513 1.00 67.06 697 PHE A N 1
ATOM 5570 C CA . PHE A 1 697 ? -38.114 26.765 -0.469 1.00 67.06 697 PHE A CA 1
ATOM 5571 C C . PHE A 1 697 ? -39.267 25.808 -0.835 1.00 67.06 697 PHE A C 1
ATOM 5573 O O . PHE A 1 697 ? -39.810 25.125 0.036 1.00 67.06 697 PHE A O 1
ATOM 5580 N N . THR A 1 698 ? -39.627 25.709 -2.118 1.00 62.00 698 THR A N 1
ATOM 5581 C CA . THR A 1 698 ? -40.722 24.850 -2.606 1.00 62.00 698 THR A CA 1
ATOM 5582 C C . THR A 1 698 ? -40.518 23.370 -2.271 1.00 62.00 698 THR A C 1
ATOM 5584 O O . THR A 1 698 ? -41.488 22.692 -1.937 1.00 62.00 698 THR A O 1
ATOM 5587 N N . THR A 1 699 ? -39.273 22.888 -2.269 1.00 60.31 699 THR A N 1
ATOM 5588 C CA . THR A 1 699 ? -38.908 21.498 -1.946 1.00 60.31 699 THR A CA 1
ATOM 5589 C C . THR A 1 699 ? -38.943 21.211 -0.438 1.00 60.31 699 THR A C 1
ATOM 5591 O O . THR A 1 699 ? -39.150 20.075 -0.023 1.00 60.31 699 THR A O 1
ATOM 5594 N N . ILE A 1 700 ? -38.778 22.243 0.397 1.00 61.72 700 ILE A N 1
ATOM 5595 C CA . ILE A 1 700 ? -38.634 22.148 1.865 1.00 61.72 700 ILE A CA 1
ATOM 5596 C C . ILE A 1 700 ? -39.969 22.462 2.580 1.00 61.72 700 ILE A C 1
ATOM 5598 O O . ILE A 1 700 ? -40.130 22.221 3.779 1.00 61.72 700 ILE A O 1
ATOM 5602 N N . LYS A 1 701 ? -40.976 22.950 1.840 1.00 64.81 701 LYS A N 1
ATOM 5603 C CA . LYS A 1 701 ? -42.302 23.357 2.342 1.00 64.81 701 LYS A CA 1
ATOM 5604 C C . LYS A 1 701 ? -43.007 22.266 3.167 1.00 64.81 701 LYS A C 1
ATOM 5606 O O . LYS A 1 701 ? -43.627 22.578 4.185 1.00 64.81 701 LYS A O 1
ATOM 5611 N N . SER A 1 702 ? -42.902 20.995 2.774 1.00 64.19 702 SER A N 1
ATOM 5612 C CA . SER A 1 702 ? -43.494 19.854 3.500 1.00 64.19 702 SER A CA 1
ATOM 5613 C C . SER A 1 702 ? -42.824 19.598 4.859 1.00 64.19 702 SER A C 1
ATOM 5615 O O . SER A 1 702 ? -43.503 19.320 5.844 1.00 64.19 702 SER A O 1
ATOM 5617 N N . LEU A 1 703 ? -41.502 19.757 4.947 1.00 62.09 703 LEU A N 1
ATOM 5618 C CA . LEU A 1 703 ? -40.747 19.555 6.185 1.00 62.09 703 LEU A CA 1
ATOM 5619 C C . LEU A 1 703 ? -40.932 20.723 7.162 1.00 62.09 703 LEU A C 1
ATOM 5621 O O . LEU A 1 703 ? -41.157 20.513 8.353 1.00 62.09 703 LEU A O 1
ATOM 5625 N N . VAL A 1 704 ? -40.915 21.957 6.649 1.00 63.09 704 VAL A N 1
ATOM 5626 C CA . VAL A 1 704 ? -41.210 23.174 7.427 1.00 63.09 704 VAL A CA 1
ATOM 5627 C C . VAL A 1 704 ? -42.623 23.111 8.003 1.00 63.09 704 VAL A C 1
ATOM 5629 O O . VAL A 1 704 ? -42.819 23.390 9.185 1.00 63.09 704 VAL A O 1
ATOM 5632 N N . SER A 1 705 ? -43.607 22.693 7.200 1.00 61.97 705 SER A N 1
ATOM 5633 C CA . SER A 1 705 ? -44.989 22.549 7.668 1.00 61.97 705 SER A CA 1
ATOM 5634 C C . SER A 1 705 ? -45.140 21.446 8.716 1.00 61.97 705 SER A C 1
ATOM 5636 O O . SER A 1 705 ? -45.797 21.691 9.723 1.00 61.97 705 SER A O 1
ATOM 5638 N N . ALA A 1 706 ? -44.482 20.292 8.563 1.00 59.06 706 ALA A N 1
ATOM 5639 C CA . ALA A 1 706 ? -44.489 19.233 9.576 1.00 59.06 706 ALA A CA 1
ATOM 5640 C C . ALA A 1 706 ? -43.847 19.676 10.906 1.00 59.06 706 ALA A C 1
ATOM 5642 O O . ALA A 1 706 ? -44.425 19.465 11.973 1.00 59.06 706 ALA A O 1
ATOM 5643 N N . ALA A 1 707 ? -42.691 20.346 10.864 1.00 57.44 707 ALA A N 1
ATOM 5644 C CA . ALA A 1 707 ? -42.002 20.825 12.066 1.00 57.44 707 ALA A CA 1
ATOM 5645 C C . ALA A 1 707 ? -42.799 21.915 12.809 1.00 57.44 707 ALA A C 1
ATOM 5647 O O . ALA A 1 707 ? -42.907 21.889 14.039 1.00 57.44 707 ALA A O 1
ATOM 5648 N N . LEU A 1 708 ? -43.416 22.845 12.071 1.00 60.47 708 LEU A N 1
ATOM 5649 C CA . LEU A 1 708 ? -44.301 23.870 12.639 1.00 60.47 708 LEU A CA 1
ATOM 5650 C C . LEU A 1 708 ? -45.632 23.275 13.137 1.00 60.47 708 LEU A C 1
ATOM 5652 O O . LEU A 1 708 ? -46.177 23.740 14.141 1.00 60.47 708 LEU A O 1
ATOM 5656 N N . TYR A 1 709 ? -46.135 22.217 12.494 1.00 55.84 709 TYR A N 1
ATOM 5657 C CA . TYR A 1 709 ? -47.331 21.488 12.919 1.00 55.84 709 TYR A CA 1
ATOM 5658 C C . TYR A 1 709 ? -47.125 20.747 14.245 1.00 55.84 709 TYR A C 1
ATOM 5660 O O . TYR A 1 709 ? -47.947 20.891 15.151 1.00 55.84 709 TYR A O 1
ATOM 5668 N N . ILE A 1 710 ? -46.001 20.041 14.415 1.00 53.28 710 ILE A N 1
ATOM 5669 C CA . ILE A 1 710 ? -45.641 19.365 15.677 1.00 53.28 710 ILE A CA 1
ATOM 5670 C C . ILE A 1 710 ? -45.604 20.371 16.845 1.00 53.28 710 ILE A C 1
ATOM 5672 O O . ILE A 1 710 ? -46.089 20.083 17.939 1.00 53.28 710 ILE A O 1
ATOM 5676 N N . ARG A 1 711 ? -45.139 21.604 16.606 1.00 52.41 711 ARG A N 1
ATOM 5677 C CA . ARG A 1 711 ? -45.186 22.703 17.589 1.00 52.41 711 ARG A CA 1
ATOM 5678 C C . ARG A 1 711 ? -46.611 23.186 17.893 1.00 52.41 711 ARG A C 1
ATOM 5680 O O . ARG A 1 711 ? -46.914 23.466 19.054 1.00 52.41 711 ARG A O 1
ATOM 5687 N N . SER A 1 712 ? -47.487 23.255 16.884 1.00 51.25 712 SER A N 1
ATOM 5688 C CA . SER A 1 712 ? -48.904 23.630 17.059 1.00 51.25 712 SER A CA 1
ATOM 5689 C C . SER A 1 712 ? -49.708 22.621 17.891 1.00 51.25 712 SER A C 1
ATOM 5691 O O . SER A 1 712 ? -50.725 22.985 18.478 1.00 51.25 712 SER A O 1
ATOM 5693 N N . LEU A 1 713 ? -49.228 21.373 17.974 1.00 44.47 713 LEU A N 1
ATOM 5694 C CA . LEU A 1 713 ? -49.779 20.313 18.822 1.00 44.47 713 LEU A CA 1
ATOM 5695 C C . LEU A 1 713 ? -49.215 20.340 20.257 1.00 44.47 713 LEU A C 1
ATOM 5697 O O . LEU A 1 713 ? -49.926 19.975 21.189 1.00 44.47 713 LEU A O 1
ATOM 5701 N N . CYS A 1 714 ? -47.970 20.795 20.458 1.00 44.19 714 CYS A N 1
ATOM 5702 C CA . CYS A 1 714 ? -47.314 20.857 21.778 1.00 44.19 714 CYS A CA 1
ATOM 5703 C C . CYS A 1 714 ? -47.614 22.138 22.585 1.00 44.19 714 CYS A C 1
ATOM 5705 O O . CYS A 1 714 ? -47.397 22.175 23.794 1.00 44.19 714 CYS A O 1
ATOM 5707 N N . SER A 1 715 ? -48.129 23.188 21.946 1.00 42.56 715 SER A N 1
ATOM 5708 C CA . SER A 1 715 ? -48.666 24.390 22.596 1.00 42.56 715 SER A CA 1
ATOM 5709 C C . SER A 1 715 ? -49.884 24.855 21.811 1.00 42.56 715 SER A C 1
ATOM 5711 O O . SER A 1 715 ? -49.894 24.704 20.596 1.00 42.56 715 SER A O 1
ATOM 5713 N N . LEU A 1 716 ? -50.894 25.406 22.486 1.00 36.22 716 LEU A N 1
ATOM 5714 C CA . LEU A 1 716 ? -52.186 25.850 21.943 1.00 36.22 716 LEU A CA 1
ATOM 5715 C C . LEU A 1 716 ? -52.043 26.931 20.830 1.00 36.22 716 LEU A C 1
ATOM 5717 O O . LEU A 1 716 ? -52.400 28.090 21.015 1.00 36.22 716 LEU A O 1
ATOM 5721 N N . CYS A 1 717 ? -51.500 26.581 19.662 1.00 39.88 717 CYS A N 1
ATOM 5722 C CA . CYS A 1 717 ? -51.121 27.499 18.583 1.00 39.88 717 CYS A CA 1
ATOM 5723 C C . CYS A 1 717 ? -51.811 27.125 17.262 1.00 39.88 717 CYS A C 1
ATOM 5725 O O . CYS A 1 717 ? -51.183 26.925 16.226 1.00 39.88 717 CYS A O 1
ATOM 5727 N N . TYR A 1 718 ? -53.145 27.114 17.286 1.00 36.53 718 TYR A N 1
ATOM 5728 C CA . TYR A 1 718 ? -54.015 26.899 16.119 1.00 36.53 718 TYR A CA 1
ATOM 5729 C C . TYR A 1 718 ? -53.843 27.941 14.984 1.00 36.53 718 TYR A C 1
ATOM 5731 O O . TYR A 1 718 ? -54.317 27.723 13.873 1.00 36.53 718 TYR A O 1
ATOM 5739 N N . ARG A 1 719 ? -53.163 29.078 15.222 1.00 39.50 719 ARG A N 1
ATOM 5740 C CA . ARG A 1 719 ? -52.995 30.171 14.235 1.00 39.50 719 ARG A CA 1
ATOM 5741 C C . ARG A 1 719 ? -51.753 30.071 13.341 1.00 39.50 719 ARG A C 1
ATOM 5743 O O . ARG A 1 719 ? -51.765 30.654 12.261 1.00 39.50 719 ARG A O 1
ATOM 5750 N N . PHE A 1 720 ? -50.715 29.329 13.736 1.00 37.44 720 PHE A N 1
ATOM 5751 C CA . PHE A 1 720 ? -49.489 29.190 12.930 1.00 37.44 720 PHE A CA 1
ATOM 5752 C C . PHE A 1 720 ? -49.705 28.353 11.660 1.00 37.44 720 PHE A C 1
ATOM 5754 O O . PHE A 1 720 ? -49.085 28.617 10.634 1.00 37.44 720 PHE A O 1
ATOM 5761 N N . PHE A 1 721 ? -50.632 27.392 11.707 1.00 39.72 721 PHE A N 1
ATOM 5762 C CA . PHE A 1 721 ? -50.937 26.499 10.588 1.00 39.72 721 PHE A CA 1
ATOM 5763 C C . PHE A 1 721 ? -51.706 27.202 9.451 1.00 39.72 721 PHE A C 1
ATOM 5765 O O . PHE A 1 721 ? -51.487 26.919 8.277 1.00 39.72 721 PHE A O 1
ATOM 5772 N N . PHE A 1 722 ? -52.561 28.177 9.780 1.00 35.94 722 PHE A N 1
ATOM 5773 C CA . PHE A 1 722 ? -53.455 28.826 8.809 1.00 35.94 722 PHE A CA 1
ATOM 5774 C C . PHE A 1 722 ? -52.761 29.856 7.900 1.00 35.94 722 PHE A C 1
ATOM 5776 O O . PHE A 1 722 ? -53.176 30.042 6.756 1.00 35.94 722 PHE A O 1
ATOM 5783 N N . ILE A 1 723 ? -51.691 30.508 8.372 1.00 40.97 723 ILE A N 1
ATOM 5784 C CA . ILE A 1 723 ? -50.989 31.557 7.608 1.00 40.97 723 ILE A CA 1
ATOM 5785 C C . ILE A 1 723 ? -50.166 30.956 6.457 1.00 40.97 723 ILE A C 1
ATOM 5787 O O . ILE A 1 723 ? -50.082 31.553 5.390 1.00 40.97 723 ILE A O 1
ATOM 5791 N N . PHE A 1 724 ? -49.631 29.743 6.625 1.00 37.84 724 PHE A N 1
ATOM 5792 C CA . PHE A 1 724 ? -48.888 29.045 5.568 1.00 37.84 724 PHE A CA 1
ATOM 5793 C C . PHE A 1 724 ? -49.787 28.379 4.510 1.00 37.84 724 PHE A C 1
ATOM 5795 O O . PHE A 1 724 ? -49.339 28.138 3.389 1.00 37.84 724 PHE A O 1
ATOM 5802 N N . PHE A 1 725 ? -51.046 28.088 4.854 1.00 41.44 725 PHE A N 1
ATOM 5803 C CA . PHE A 1 725 ? -51.970 27.301 4.026 1.00 41.44 725 PHE A CA 1
ATOM 5804 C C . PHE A 1 725 ? -53.053 28.112 3.299 1.00 41.44 725 PHE A C 1
ATOM 5806 O O . PHE A 1 725 ? -53.799 27.536 2.516 1.00 41.44 725 PHE A O 1
ATOM 5813 N N . SER A 1 726 ? -53.136 29.433 3.489 1.00 35.53 726 SER A N 1
ATOM 5814 C CA . SER A 1 726 ? -54.210 30.238 2.876 1.00 35.53 726 SER A CA 1
ATOM 5815 C C . SER A 1 726 ? -53.933 30.726 1.447 1.00 35.53 726 SER A C 1
ATOM 5817 O O . SER A 1 726 ? -54.772 31.444 0.911 1.00 35.53 726 SER A O 1
ATOM 5819 N N . VAL A 1 727 ? -52.798 30.377 0.822 1.00 36.22 727 VAL A N 1
ATOM 5820 C CA . VAL A 1 727 ? -52.482 30.898 -0.525 1.00 36.22 727 VAL A CA 1
ATOM 5821 C C . VAL A 1 727 ? -52.489 29.850 -1.639 1.00 36.22 727 VAL A C 1
ATOM 5823 O O . VAL A 1 727 ? -52.938 30.206 -2.711 1.00 36.22 727 VAL A O 1
ATOM 5826 N N . ASP A 1 728 ? -52.142 28.573 -1.433 1.00 31.78 728 ASP A N 1
ATOM 5827 C CA . ASP A 1 728 ? -52.199 27.583 -2.533 1.00 31.78 728 ASP A CA 1
ATOM 5828 C C . ASP A 1 728 ? -52.213 26.131 -2.020 1.00 31.78 728 ASP A C 1
ATOM 5830 O O . ASP A 1 728 ? -51.166 25.479 -1.960 1.00 31.78 728 ASP A O 1
ATOM 5834 N N . PHE A 1 729 ? -53.378 25.604 -1.632 1.00 29.67 729 PHE A N 1
ATOM 5835 C CA . PHE A 1 729 ? -53.585 24.152 -1.532 1.00 29.67 729 PHE A CA 1
ATOM 5836 C C . PHE A 1 729 ? -55.050 23.795 -1.821 1.00 29.67 729 PHE A C 1
ATOM 5838 O O . PHE A 1 729 ? -55.940 24.031 -1.003 1.00 29.67 729 PHE A O 1
ATOM 5845 N N . SER A 1 730 ? -55.292 23.217 -3.000 1.00 29.45 730 SER A N 1
ATOM 5846 C CA . SER A 1 730 ? -56.505 22.450 -3.282 1.00 29.45 730 SER A CA 1
ATOM 5847 C C . SER A 1 730 ? -56.566 21.237 -2.352 1.00 29.45 730 SER A C 1
ATOM 5849 O O . SER A 1 730 ? -55.555 20.606 -2.052 1.00 29.45 730 SER A O 1
ATOM 5851 N N . LEU A 1 731 ? -57.774 20.937 -1.894 1.00 28.64 731 LEU A N 1
ATOM 5852 C CA . LEU A 1 731 ? -58.123 20.058 -0.779 1.00 28.64 731 LEU A CA 1
ATOM 5853 C C . LEU A 1 731 ? -57.896 18.540 -1.004 1.00 28.64 731 LEU A C 1
ATOM 5855 O O . LEU A 1 731 ? -58.538 17.740 -0.333 1.00 28.64 731 LEU A O 1
ATOM 5859 N N . ASP A 1 732 ? -57.003 18.118 -1.903 1.00 25.42 732 ASP A N 1
ATOM 5860 C CA . ASP A 1 732 ? -56.980 16.732 -2.417 1.00 25.42 732 ASP A CA 1
ATOM 5861 C C . ASP A 1 732 ? -55.912 15.793 -1.814 1.00 25.42 732 ASP A C 1
ATOM 5863 O O . ASP A 1 732 ? -55.754 14.674 -2.289 1.00 25.42 732 ASP A O 1
ATOM 5867 N N . VAL A 1 733 ? -55.175 16.181 -0.763 1.00 29.61 733 VAL A N 1
ATOM 5868 C CA . VAL A 1 733 ? -54.101 15.324 -0.182 1.00 29.61 733 VAL A CA 1
ATOM 5869 C C . VAL A 1 733 ? -54.284 15.052 1.319 1.00 29.61 733 VAL A C 1
ATOM 5871 O O . VAL A 1 733 ? -53.331 14.810 2.049 1.00 29.61 733 VAL A O 1
ATOM 5874 N N . LEU A 1 734 ? -55.522 15.084 1.814 1.00 26.11 734 LEU A N 1
ATOM 5875 C CA . LEU A 1 734 ? -55.848 14.692 3.196 1.00 26.11 734 LEU A CA 1
ATOM 5876 C C . LEU A 1 734 ? -56.924 13.591 3.259 1.00 26.11 734 LEU A C 1
ATOM 5878 O O . LEU A 1 734 ? -57.780 13.597 4.144 1.00 26.11 734 LEU A O 1
ATOM 5882 N N . MET A 1 735 ? -56.834 12.628 2.333 1.00 28.23 735 MET A N 1
ATOM 5883 C CA . MET A 1 735 ? -57.337 11.258 2.505 1.00 28.23 735 MET A CA 1
ATOM 5884 C C . MET A 1 735 ? -56.225 10.244 2.275 1.00 28.23 735 MET A C 1
ATOM 5886 O O . MET A 1 735 ? -55.449 10.441 1.313 1.00 28.23 735 MET A O 1
#

InterPro domains:
  IPR022145 Integrator complex subunit 1, RPB2-binding domain [PF12432] (38-143)
  IPR038902 Integrator complex subunit 1 [PTHR21224] (137-708)
  IPR053966 Integrator complex subunit 1, INTS2-binding domain [PF22929] (609-708)

pLDDT: mean 73.21, std 19.72, range [24.48, 97.0]

Sequence (735 aa):
MECDDDSGTSIIASSSGIGGIDKSEYNIIPRYTNSSDSIELIMSDTIKEPMARRQQDTITKNFLKLLSTTCGLSYVRSISITKLELWLHNPKLTKPAQELLIYICYNSTTHTMRDVEVISHNLAKMRFNTKILFTLYLNGNKEDYLRALRAFFRDIVRVCKHDLNLLTVAKTLIADRPSIYSLINEYDYKERLFSSIIDLICLCMLLGKPQIKDTSNLVQRGDKKDTNIINQFQTLVSTIQYETTSWLNNPQTITIYGINKITLLHALHKIMFLESSDQYYKIDNWPPESERSIYMRSVSEVPLLQSTLLRILMMGFPKENGIGHDELLEVADQLIHRAAQNSTELLPTLKVDKIEMIELIFNLCVYQLPTSINITSGYVPPTLAISNLYWKSWIIVLILAAHNPLTIGAAGWKKYPILRTLMEMCITNHFSYSSSTMALPEIIEAEIAKELQIETLEKQDILEYESHLAAASTKVQISETNSLLLSQLINMDPTGIARRPPQLLLEQLQNLNITLRLGHLLCRSREPDFLLDIIQRQQQSSSQSMPWLADLVKNSEGSLNQLPVQCLCEFLLSTTAQAVDKQPRQQQLLQHLQKLLTDPNEDQKHPFEVLEYFLRRLSSQQSGSHLQAITGLKLVLDLIQLVDDTSGASSSRKNDNKNDANNDEDDDNNKDNKLNINSNIESEMWLNKKLPSIPHFTTIKSLVSAALYIRSLCSLCYRFFFIFFSVDFSLDVLM

Organism: Aphidius gifuensis (NCBI:txid684658)

Radius of gyration: 39.15 Å; chains: 1; bounding box: 94×108×102 Å

Secondary structure (DSSP, 8-state):
--------PPP-------------------TTTTHHHHHHHHHHHHHHHHHH---GGG--HHHHHHHHHHTTSHHHHHHHHHHHHHHHT-TTTHHHHHHHHHHHHHH--SSSHHHHHIIIIIITTS-S-TTHHHHHHHGGGSTTHHHHHHHHHHHHHHHTTT-S-HHHHHHHHS---HHHHHHHHT-TTHHHHHHHHHHHHHHHHHT--THHHHHHHHHHTT--TTHHHHHHHHHHHHHHHHHHHHHHT-HHHHHHHT--HHHHHHHHHHHTT-S-THHHHTTT-PSPGGGHHHHHHHHHS--EEHHHHHHHHHTTS-TTS---HHHHHHHHHHHHHHHHHH--SSS-SEE---THHHHHHHHTTB-PPPTT-PPPTT-----EEEHHHHHHHHHHHHHHHHH-IIIIIHHHHHH-HHHHHHHHHHHHT---SS-TT---HHHHHHHHHHHHHHHHHHHHHHHHHHHHHHHHTT-PPP-TTT-SSTTTEEE--TTSS--PPPHHHHHHHHHHHHHH-HHHHHHT--TT-HHHHHHHHHHHH-----HHHHHHHHH--S-GGGS-HHHHHHHHHHS-TTTTTT-HHHHHHHHHHHHHHH-TTS-THHHHHHHHHHHHHHTSS-HHHHHHHHHHHHHHTTT---TT--S------------------------TTSSTTTHHHHTTHHHHHHSTTSTTHHHHHHHHHHHHHHHHHHTT-TTHHHHHHSSS--S-S--